Protein AF-A0A1D2R323-F1 (afdb_monomer)

Radius of gyration: 29.8 Å; Cα contacts (8 Å, |Δi|>4): 1440; chains: 1; bounding box: 78×55×104 Å

Sequence (720 aa):
MGQEASDFDFNSKALHAGMLDHVGMEVCDISQISALNFPKGDPEPELCEIGFGCIDKSKPVILCIGHNVAAGAEVIDYAAENNIDVETCAICCTALDLGRYSTGAKVVGQLSCQLQFVRAGIADVIMVDEQCIRVDILENAKKLGIPMIAVTDKLGAGLPDLTNENSDEVVSKLVFGEIAGCYLPDAFEKAGEVAVKTAVLVKKRKEREGTLDDYKGAVKKTADCIGCGLCKQACPVGVDNRLIIQSIDNIFNKKVKKETKSKKITDKELISAKDCIGCGICSKNCPNGLDIKEVVLAIKDGTEIKGKSLAILKRCAECGLCQEKCPKNIDVKEVVKQKKDELNIKTEIKYLTKDEIIEKLGQCLFCGRCESWCPQDIPLVSAFTEVYMDRFAEDKAKISPGRGAVQDVEIREVGMPIVMGEIPGIIAPVGCSLWPRSGAELGEIIEEFLKRNYIVTTSGCSAMALATDYAGTHNLYEKYGGRFAAGNLINVGSCVANSHITGAAMKVASIFAKRKLRANYEEIADYCFNRIGAVGLVLGTMSQKAVSIGFGCMRLGVPVIWGPQGVKYRKELLGNIECDYENDDYNDVFKYNRDLDRWEVYDSFSGEKHYVGPAPEHLSYAAKTKEDVMIMIPKLTIRAGDNFKGRQIKLAHWVDMYQTYSGKGKNSLPPDIHRFVRTETDIPVTMRDDVIEFIKSKGWVPQKKQPDPTLVERLVRKRK

Secondary structure (DSSP, 8-state):
--S---HHHHHHHHHHHHHHHHHHHHHHHHHHHHHS---SS-SSPPPEEESGGGS-TTS-EEEEESS--HHHHHHHHHHHHTT---EEEEESHHHHHHHHH-TTSEEEESGGGHHHHHHTT--SEEEE-SSS--TTHHHHHHTTT--EEE-SGGG-TT--B-TTS-HHHHHHHHHTTSSSEEE-TT-HHHHHHHHHHHHHHHHHHHHHH----TTTTHHHHGGG-----HHHHT-TT---HHHHHHHHHHHHSTT-----------S-----GGG-----HHHHT-TT---HHHHHHHHHTT----HHHHHHHHH-----TTTTT-TT---HHHHHHHHHHHTT------PPPHHHHHHHHHT----SHHHHT-TT---HHHHHHHHHHHHHTT--EEE-----SPPHHHHHHHHHHHHHTSS--EEEE-S-S--TTHHHHHHHHHHHHHHTT-EEEEEHHHHHHTT--SSSS--STTTS-SSSSTT-EEEEESGGGHHHHHHHHHHIIIIIS----TT-HHHHHHHHHHH--EEEEE-S---HHHHHHHHHHHHTT--EEE-GGGGGG---EE--SS--TT--TTHHHH---TTS-TTEEEETTT--EEE--SSSSEEEEE-SSHHHHHHHHHHHT--TT--HHHHHHHHHHHHHHHHHHSSS-TT---TTGGGT--SGGGS-GGGHHHHHHHHHHTT----S----EES-GGGS----

Solvent-accessible surface area (backbone atoms only — not comparable to full-atom values): 37375 Å² total; per-residue (Å²): 133,95,71,92,81,53,69,68,60,50,50,54,52,46,26,52,50,3,44,49,46,37,50,53,19,37,56,51,40,54,48,48,32,67,73,58,65,28,46,84,31,44,44,77,58,76,61,14,42,28,27,65,36,62,58,61,78,91,40,28,20,38,34,37,38,14,49,67,36,65,45,58,50,27,34,53,49,48,27,58,79,66,73,50,82,61,39,51,32,16,28,33,28,20,16,24,44,37,18,32,61,38,49,84,29,32,23,50,36,30,59,40,45,50,56,42,50,59,67,62,60,66,49,28,22,38,38,36,36,42,66,87,58,68,90,56,51,68,63,57,27,52,49,38,70,25,32,35,40,19,39,27,86,85,35,43,88,88,38,56,78,50,71,88,53,58,59,69,59,53,27,48,37,38,62,74,57,79,32,65,37,38,16,28,61,82,37,36,66,60,47,8,49,33,47,53,58,29,9,52,52,35,39,55,45,30,75,74,75,48,74,55,50,79,52,70,64,25,54,62,49,36,70,69,63,50,61,60,43,46,29,25,74,53,31,92,56,63,52,57,47,42,57,47,43,54,20,49,21,62,68,76,53,66,80,71,73,65,71,67,68,71,65,76,73,66,94,68,82,74,58,44,54,72,72,62,82,75,81,42,56,38,19,75,50,28,83,80,68,40,64,48,41,58,45,42,47,31,61,44,72,70,47,84,79,51,72,68,45,42,54,44,59,75,68,56,58,67,45,46,68,30,29,83,65,36,97,72,58,35,53,52,34,59,58,51,48,53,52,30,60,77,68,67,60,77,85,82,77,89,65,56,53,73,66,55,41,52,56,56,51,56,43,51,51,48,76,50,52,35,31,82,52,34,96,71,68,38,51,50,53,41,23,49,38,66,71,44,49,74,54,31,69,57,24,49,37,51,31,63,24,21,18,38,43,74,45,70,69,41,41,68,72,40,27,61,42,32,35,34,18,68,30,43,26,38,39,30,44,29,41,39,62,56,31,67,62,21,46,36,52,55,35,58,54,49,54,57,41,29,77,62,32,19,26,35,45,24,16,29,31,34,40,46,25,37,18,38,38,81,75,55,78,53,44,48,59,85,74,29,51,36,47,76,41,69,32,14,45,26,42,25,18,24,66,41,28,50,26,34,59,58,45,45,57,51,42,29,43,33,68,69,68,63,45,71,69,83,97,28,62,68,63,50,16,41,47,30,31,28,24,49,19,25,35,36,31,26,50,9,44,77,56,69,65,49,50,35,52,44,28,19,38,36,56,39,39,30,21,32,38,26,14,60,62,35,62,78,72,74,74,74,45,70,55,74,90,79,74,67,84,89,72,49,90,56,56,87,77,62,64,71,81,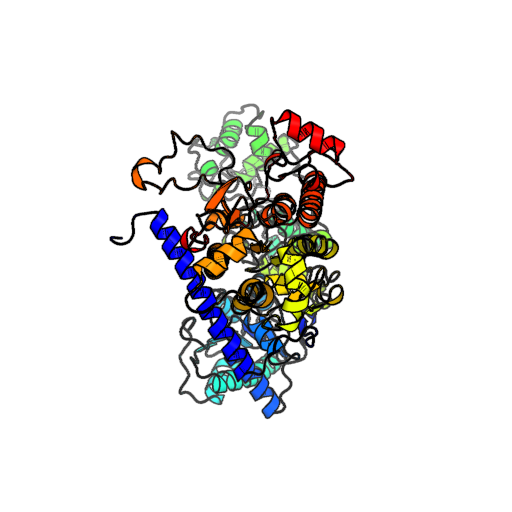78,86,56,58,99,40,38,28,30,16,33,68,80,56,49,77,41,79,53,34,65,29,42,42,41,44,24,44,64,29,82,46,72,47,50,45,58,32,44,54,41,48,37,15,38,29,55,41,35,39,49,69,10,38,15,52,27,50,45,51,25,36,52,31,33,18,69,48,68,78,69,36,81,88,42,70,60,92,63,49,55,49,73,50,51,40,82,70,26,48,36,79,95,52,38,67,66,50,53,53,54,25,50,76,70,72,56,73,70,57,93,69,85,60,55,63,33,84,54,72,89,66,30,51,74,84,127

Nearest PDB structures (foldseek):
  8riu-assembly1_A  TM=8.756E-01  e=3.563E-51  Candidatus Methanoperedenaceae archaeon GB50
  3cf4-assembly1_A  TM=8.861E-01  e=1.915E-50  Methanosarcina barkeri
  9c0q-assembly1_A  TM=8.845E-01  e=1.550E-49  Methanosarcina thermophila
  6b6y-assembly1_B  TM=7.122E-01  e=3.474E-12  Nitratidesulfovibrio vulgaris
  6b6y-assembly1_A  TM=7.071E-01  e=7.524E-12  Nitratidesulfovibrio vulgaris

Foldseek 3Di:
DPDDDDPVVVLVVLLVLLQVLLVVLQVVVVVCCVPLVFFDQDLDDDWAKEFLQLFDLVFLEEEEEDADLLLLLLLVVVCVVVVNDYAAEYEWQNRLSVCRNPSSHYYHAYLLCLLLVLLLLSHQEYEYEDDSDDLCSLVSLVQFLREYEYAAPRCQNPFAACQPPDLVVQLVCSLVPVGSYHYHYPSSNSSSSNRRSNSRSSSVCCVVPNINHNCVPLLVLLLVDLLLQLLQVLAPLRQSLSLLSVLSCCPPVPDPPPPPVPPPPPPDDQPALLVDPLPQQLQVQRSVNASLSVLSVCLNVVHDQDDRNVVSLLPDSLSQRSLVPDPSSHSSSVNSVVVCVVVVRDNDRPHDDLVRSLQSCLQGSLPCSSQVRRPSNRSSSSSSSVSNVVLSSLTMWIANSANAAADLVLLVVCLVCQQQLVQLAEEEEEDHAQASRHLLLVLVLVLVQLVLFHFYEYAINNRRSQGTSSNSPHRVPVVATQHRGGSHYHYRGHLSSLSNVLVSLLSSCCNVVVDDDPPPLQVQLQSCQFGGLYEYEHNNDDDPSVSSNLSNCLSSNHAYEYEQCCCVVVDWFFADPDDDPVPDPCCVPPVPPPPADPQWFAQQEPRDIDRQFCAPRTRYYYDHDSLSVQLNSLNNSGHLSHHLSSLQSSLVSNQCSCQPRVPPHNLDGDLCVLRNDQALSNHHPVCSVSVVVNNVVVVRDHHPDRGNGGRDSVSRDDDD

Mean predicted aligned error: 7.5 Å

pLDDT: mean 89.86, std 12.43, range [32.38, 98.75]

Structure (mmCIF, N/CA/C/O backbone):
data_AF-A0A1D2R323-F1
#
_entry.id   AF-A0A1D2R323-F1
#
loop_
_atom_site.group_PDB
_atom_site.id
_atom_site.type_symbol
_atom_site.label_atom_id
_atom_site.label_alt_id
_atom_site.label_comp_id
_atom_site.label_asym_id
_atom_site.label_entity_id
_atom_site.label_seq_id
_atom_site.pdbx_PDB_ins_code
_atom_site.Cartn_x
_atom_site.Cartn_y
_atom_site.Cartn_z
_atom_site.occupancy
_atom_site.B_iso_or_equiv
_atom_site.auth_seq_id
_atom_site.auth_comp_id
_atom_site.auth_asym_id
_atom_site.auth_atom_id
_atom_site.pdbx_PDB_model_num
ATOM 1 N N . MET A 1 1 ? 7.016 -30.430 1.216 1.00 63.84 1 MET A N 1
ATOM 2 C CA . MET A 1 1 ? 8.175 -31.345 1.336 1.00 63.84 1 MET A CA 1
ATOM 3 C C . MET A 1 1 ? 8.104 -32.356 0.203 1.00 63.84 1 MET A C 1
ATOM 5 O O . MET A 1 1 ? 6.993 -32.721 -0.156 1.00 63.84 1 MET A O 1
ATOM 9 N N . GLY A 1 2 ? 9.243 -32.752 -0.377 1.00 89.31 2 GLY A N 1
ATOM 10 C CA . GLY A 1 2 ? 9.291 -33.680 -1.521 1.00 89.31 2 GLY A CA 1
ATOM 11 C C . GLY A 1 2 ? 8.881 -33.071 -2.871 1.00 89.31 2 GLY A C 1
ATOM 12 O O . GLY A 1 2 ? 8.230 -33.746 -3.656 1.00 89.31 2 GLY A O 1
ATOM 13 N N . GLN A 1 3 ? 9.185 -31.789 -3.105 1.00 93.44 3 GLN A N 1
ATOM 14 C CA . GLN A 1 3 ? 8.917 -31.067 -4.362 1.00 93.44 3 GLN A CA 1
ATOM 15 C C . GLN A 1 3 ? 10.219 -30.371 -4.811 1.00 93.44 3 GLN A C 1
ATOM 17 O O . GLN A 1 3 ? 11.280 -30.978 -4.706 1.00 93.44 3 GLN A O 1
ATOM 22 N N . GLU A 1 4 ? 10.166 -29.114 -5.258 1.00 91.88 4 GLU A N 1
ATOM 23 C CA . GLU A 1 4 ? 11.358 -28.329 -5.600 1.00 91.88 4 GLU A CA 1
ATOM 24 C C . GLU A 1 4 ? 12.282 -28.114 -4.385 1.00 91.88 4 GLU A C 1
ATOM 26 O O . GLU A 1 4 ? 11.810 -27.826 -3.282 1.00 91.88 4 GLU A O 1
ATOM 31 N N . ALA A 1 5 ? 13.592 -28.245 -4.599 1.00 89.12 5 ALA A N 1
ATOM 32 C CA . ALA A 1 5 ? 14.638 -28.088 -3.586 1.00 89.12 5 ALA A CA 1
ATOM 33 C C . ALA A 1 5 ? 15.705 -27.050 -3.980 1.00 89.12 5 ALA A C 1
ATOM 35 O O . ALA A 1 5 ? 16.426 -26.559 -3.113 1.00 89.12 5 ALA A O 1
ATOM 36 N N . SER A 1 6 ? 15.797 -26.701 -5.266 1.00 85.62 6 SER A N 1
ATOM 37 C CA . SER A 1 6 ? 16.707 -25.683 -5.788 1.00 85.62 6 SER A CA 1
ATOM 38 C C . SER A 1 6 ? 16.131 -24.289 -5.536 1.00 85.62 6 SER A C 1
ATOM 40 O O . SER A 1 6 ? 15.032 -23.970 -5.994 1.00 85.62 6 SER A O 1
ATOM 42 N N . ASP A 1 7 ? 16.869 -23.441 -4.808 1.00 84.00 7 ASP A N 1
ATOM 43 C CA . ASP A 1 7 ? 16.490 -22.035 -4.598 1.00 84.00 7 ASP A CA 1
ATOM 44 C C . ASP A 1 7 ? 16.351 -21.307 -5.942 1.00 84.00 7 ASP A C 1
ATOM 46 O O . ASP A 1 7 ? 15.369 -20.599 -6.159 1.00 84.00 7 ASP A O 1
ATOM 50 N N . PHE A 1 8 ? 17.270 -21.535 -6.882 1.00 83.25 8 PHE A N 1
ATOM 51 C CA . PHE A 1 8 ? 17.209 -20.945 -8.219 1.00 83.25 8 PHE A CA 1
ATOM 52 C C . PHE A 1 8 ? 15.911 -21.314 -8.951 1.00 83.25 8 PHE A C 1
ATOM 54 O O . PHE A 1 8 ? 15.190 -20.437 -9.436 1.00 83.25 8 PHE A O 1
ATOM 61 N N . ASP A 1 9 ? 15.559 -22.601 -8.973 1.00 87.88 9 ASP A N 1
ATOM 62 C CA . ASP A 1 9 ? 14.337 -23.067 -9.628 1.00 87.88 9 ASP A CA 1
ATOM 63 C C . ASP A 1 9 ? 13.076 -22.587 -8.913 1.00 87.88 9 ASP A C 1
ATOM 65 O O . ASP A 1 9 ? 12.069 -22.300 -9.567 1.00 87.88 9 ASP A O 1
ATOM 69 N N . PHE A 1 10 ? 13.122 -22.442 -7.587 1.00 90.69 10 PHE A N 1
ATOM 70 C CA . PHE A 1 10 ? 12.049 -21.816 -6.821 1.00 90.69 10 PHE A CA 1
ATOM 71 C C . PHE A 1 10 ? 11.846 -20.354 -7.231 1.00 90.69 10 PHE A C 1
ATOM 73 O O . PHE A 1 10 ? 10.706 -19.930 -7.419 1.00 90.69 10 PHE A O 1
ATOM 80 N N . ASN A 1 11 ? 12.929 -19.595 -7.428 1.00 90.25 11 ASN A N 1
ATOM 81 C CA . ASN A 1 11 ? 12.859 -18.212 -7.905 1.00 90.25 11 ASN A CA 1
ATOM 82 C C . ASN A 1 11 ? 12.326 -18.130 -9.337 1.00 90.25 11 ASN A C 1
ATOM 84 O O . ASN A 1 11 ? 11.460 -17.305 -9.617 1.00 90.25 11 ASN A O 1
ATOM 88 N N . SER A 1 12 ? 12.770 -19.018 -10.230 1.00 92.12 12 SER A N 1
ATOM 89 C CA . SER A 1 12 ? 12.235 -19.117 -11.593 1.00 92.12 12 SER A CA 1
ATOM 90 C C . SER A 1 12 ? 10.722 -19.384 -11.588 1.00 92.12 12 SER A C 1
ATOM 92 O O . SER A 1 12 ? 9.956 -18.685 -12.257 1.00 92.12 12 SER A O 1
ATOM 94 N N . LYS A 1 13 ? 10.265 -20.330 -10.754 1.00 95.75 13 LYS A N 1
ATOM 95 C CA . LYS A 1 13 ? 8.839 -20.636 -10.557 1.00 95.75 13 LYS A CA 1
ATOM 96 C C . LYS A 1 13 ? 8.072 -19.460 -9.955 1.00 95.75 13 LYS A C 1
ATOM 98 O O . LYS A 1 13 ? 6.971 -19.173 -10.413 1.00 95.75 13 LYS A O 1
ATOM 103 N N . ALA A 1 14 ? 8.643 -18.756 -8.979 1.00 95.56 14 ALA A N 1
ATOM 104 C CA . ALA A 1 14 ? 8.023 -17.585 -8.364 1.00 95.56 14 ALA A CA 1
ATOM 105 C C . ALA A 1 14 ? 7.864 -16.428 -9.363 1.00 95.56 14 ALA A C 1
ATOM 107 O O . ALA A 1 14 ? 6.797 -15.825 -9.440 1.00 95.56 14 ALA A O 1
ATOM 108 N N . LEU A 1 15 ? 8.883 -16.163 -10.185 1.00 96.19 15 LEU A N 1
ATOM 109 C CA . LEU A 1 15 ? 8.814 -15.176 -11.265 1.00 96.19 15 LEU A CA 1
ATOM 110 C C . LEU A 1 15 ? 7.755 -15.561 -12.309 1.00 96.19 15 LEU A C 1
ATOM 112 O O . LEU A 1 15 ? 6.983 -14.714 -12.755 1.00 96.19 15 LEU A O 1
ATOM 116 N N . HIS A 1 16 ? 7.678 -16.843 -12.676 1.00 97.12 16 HIS A N 1
ATOM 117 C CA . HIS A 1 16 ? 6.641 -17.340 -13.579 1.00 97.12 16 HIS A CA 1
ATOM 118 C C . HIS A 1 16 ? 5.235 -17.194 -12.978 1.00 97.12 16 HIS A C 1
ATOM 120 O O . HIS A 1 16 ? 4.326 -16.726 -13.658 1.00 97.12 16 HIS A O 1
ATOM 126 N N . ALA A 1 17 ? 5.059 -17.525 -11.698 1.00 97.88 17 ALA A N 1
ATOM 127 C CA . ALA A 1 17 ? 3.798 -17.332 -10.990 1.00 97.88 17 ALA A CA 1
ATOM 128 C C . ALA A 1 17 ? 3.401 -15.848 -10.918 1.00 97.88 17 ALA A C 1
ATOM 130 O O . ALA A 1 17 ? 2.236 -15.530 -11.127 1.00 97.88 17 ALA A O 1
ATOM 131 N N . GLY A 1 18 ? 4.356 -14.935 -10.709 1.00 97.31 18 GLY A N 1
ATOM 132 C CA . GLY A 1 18 ? 4.107 -13.491 -10.754 1.00 97.31 18 GLY A CA 1
ATOM 133 C C . GLY A 1 18 ? 3.646 -13.002 -12.132 1.00 97.31 18 GLY A C 1
ATOM 134 O O . GLY A 1 18 ? 2.735 -12.188 -12.230 1.00 97.31 18 GLY A O 1
ATOM 135 N N . MET A 1 19 ? 4.201 -13.542 -13.222 1.00 96.75 19 MET A N 1
ATOM 136 C CA . MET A 1 19 ? 3.684 -13.271 -14.572 1.00 96.75 19 MET A CA 1
ATOM 137 C C . MET A 1 19 ? 2.224 -13.731 -14.719 1.00 96.75 19 MET A C 1
ATOM 139 O O . MET A 1 19 ? 1.409 -13.000 -15.278 1.00 96.75 19 MET A O 1
ATOM 143 N N . LEU A 1 20 ? 1.885 -14.925 -14.220 1.00 98.12 20 LEU A N 1
ATOM 144 C CA . LEU A 1 20 ? 0.511 -15.440 -14.252 1.00 98.12 20 LEU A CA 1
ATOM 145 C C . LEU A 1 20 ? -0.441 -14.609 -13.381 1.00 98.12 20 LEU A C 1
ATOM 147 O O . LEU A 1 20 ? -1.589 -14.412 -13.770 1.00 98.12 20 LEU A O 1
ATOM 151 N N . ASP A 1 21 ? 0.035 -14.081 -12.253 1.00 98.31 21 ASP A N 1
ATOM 152 C CA . ASP A 1 21 ? -0.727 -13.156 -11.407 1.00 98.31 21 ASP A CA 1
ATOM 153 C C . ASP A 1 21 ? -1.138 -11.908 -12.199 1.00 98.31 21 ASP A C 1
ATOM 155 O O . ASP A 1 21 ? -2.301 -11.521 -12.185 1.00 98.31 21 ASP A O 1
ATOM 159 N N . HIS A 1 22 ? -0.232 -11.340 -13.003 1.00 98.31 22 HIS A N 1
ATOM 160 C CA . HIS A 1 22 ? -0.559 -10.211 -13.880 1.00 98.31 22 HIS A CA 1
ATOM 161 C C . HIS A 1 22 ? -1.583 -10.560 -14.964 1.00 98.31 22 HIS A C 1
ATOM 163 O O . HIS A 1 22 ? -2.423 -9.721 -15.277 1.00 98.31 22 HIS A O 1
ATOM 169 N N . VAL A 1 23 ? -1.568 -11.790 -15.489 1.00 97.88 23 VAL A N 1
ATOM 170 C CA . VAL A 1 23 ? -2.614 -12.268 -16.409 1.00 97.88 23 VAL A CA 1
ATOM 171 C C . VAL A 1 23 ? -3.963 -12.352 -15.695 1.00 97.88 23 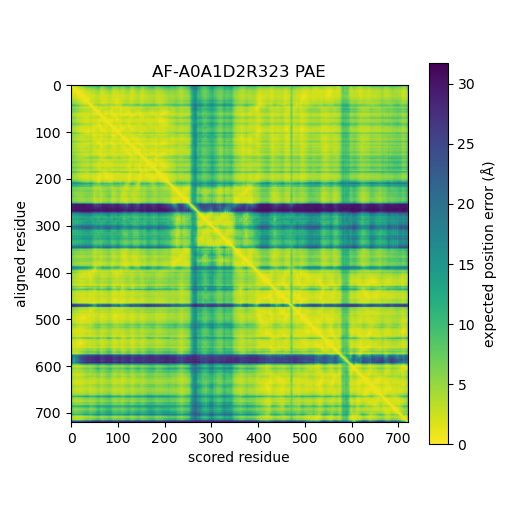VAL A C 1
ATOM 173 O O . VAL A 1 23 ? -4.957 -11.855 -16.215 1.00 97.88 23 VAL A O 1
ATOM 176 N N . GLY A 1 24 ? -4.013 -12.942 -14.496 1.00 98.38 24 GLY A N 1
ATOM 177 C CA . GLY A 1 24 ? -5.245 -13.034 -13.705 1.00 98.38 24 GLY A CA 1
ATOM 178 C C . GLY A 1 24 ? -5.802 -11.658 -13.332 1.00 98.38 24 GLY A C 1
ATOM 179 O O . GLY A 1 24 ? -6.998 -11.410 -13.473 1.00 98.38 24 GLY A O 1
ATOM 180 N N . MET A 1 25 ? -4.920 -10.743 -12.931 1.00 98.44 25 MET A N 1
ATOM 181 C CA . MET A 1 25 ? -5.243 -9.344 -12.669 1.00 98.44 25 MET A CA 1
ATOM 182 C C . MET A 1 25 ? -5.794 -8.627 -13.908 1.00 98.44 25 MET A C 1
ATOM 184 O O . MET A 1 25 ? -6.797 -7.927 -13.797 1.00 98.44 25 MET A O 1
ATOM 188 N N . GLU A 1 26 ? -5.178 -8.813 -15.081 1.00 98.31 26 GLU A N 1
ATOM 189 C CA . GLU A 1 26 ? -5.644 -8.201 -16.331 1.00 98.31 26 GLU A CA 1
ATOM 190 C C . GLU A 1 26 ? -7.029 -8.723 -16.711 1.00 98.31 26 GLU A C 1
ATOM 192 O O . GLU A 1 26 ? -7.930 -7.924 -16.943 1.00 98.31 26 GLU A O 1
ATOM 197 N N . VAL A 1 27 ? -7.230 -10.047 -16.690 1.00 98.25 27 VAL A N 1
ATOM 198 C CA . VAL A 1 27 ? -8.533 -10.679 -16.956 1.00 98.25 27 VAL A CA 1
ATOM 199 C C . VAL A 1 27 ? -9.602 -10.160 -15.997 1.00 98.25 27 VAL A C 1
ATOM 201 O O . VAL A 1 27 ? -10.709 -9.851 -16.434 1.00 98.25 27 VAL A O 1
ATOM 204 N N . CYS A 1 28 ? -9.280 -10.036 -14.710 1.00 97.50 28 CYS A N 1
ATOM 205 C CA . CYS A 1 28 ? -10.198 -9.502 -13.711 1.00 97.50 28 CYS A CA 1
ATOM 206 C C . CYS A 1 28 ? -10.591 -8.053 -14.034 1.00 97.50 28 CYS A C 1
ATOM 208 O O . CYS A 1 28 ? -11.780 -7.773 -14.196 1.00 97.50 28 CYS A O 1
ATOM 210 N N . ASP A 1 29 ? -9.613 -7.154 -14.207 1.00 98.25 29 ASP A N 1
ATOM 211 C CA . ASP A 1 29 ? -9.904 -5.729 -14.371 1.00 98.25 29 ASP A CA 1
ATOM 212 C C . ASP A 1 29 ? -10.592 -5.409 -15.708 1.00 98.25 29 ASP A C 1
ATOM 214 O O . ASP A 1 29 ? -11.533 -4.619 -15.740 1.00 98.25 29 ASP A O 1
ATOM 218 N N . ILE A 1 30 ? -10.197 -6.052 -16.815 1.00 97.44 30 ILE A N 1
ATOM 219 C CA . ILE A 1 30 ? -10.867 -5.833 -18.110 1.00 97.44 30 ILE A CA 1
ATOM 220 C C . ILE A 1 30 ? -12.307 -6.354 -18.104 1.00 97.44 30 ILE A C 1
ATOM 222 O O . ILE A 1 30 ? -13.172 -5.746 -18.738 1.00 97.44 30 ILE A O 1
ATOM 226 N N . SER A 1 31 ? -12.577 -7.448 -17.380 1.00 97.31 31 SER A N 1
ATOM 227 C CA . SER A 1 31 ? -13.924 -8.016 -17.280 1.00 97.31 31 SER A CA 1
ATOM 228 C C . SER A 1 31 ? -14.856 -7.050 -16.559 1.00 97.31 31 SER A C 1
ATOM 230 O O . SER A 1 31 ? -15.928 -6.752 -17.078 1.00 97.31 31 SER A O 1
ATOM 232 N N . GLN A 1 32 ? -14.426 -6.485 -15.426 1.00 96.50 32 GLN A N 1
ATOM 233 C CA . GLN A 1 32 ? -15.226 -5.486 -14.712 1.00 96.50 32 GLN A CA 1
ATOM 234 C C . GLN A 1 32 ? -15.333 -4.160 -15.469 1.00 96.50 32 GLN A C 1
ATOM 236 O O . GLN A 1 32 ? -16.418 -3.588 -15.511 1.00 96.50 32 GLN A O 1
ATOM 241 N N . ILE A 1 33 ? -14.278 -3.706 -16.164 1.00 96.75 33 ILE A N 1
ATOM 242 C CA . ILE A 1 33 ? -14.381 -2.522 -17.035 1.00 96.75 33 ILE A CA 1
ATOM 243 C C . ILE A 1 33 ? -15.464 -2.711 -18.095 1.00 96.75 33 ILE A C 1
ATOM 245 O O . ILE A 1 33 ? -16.243 -1.794 -18.364 1.00 96.75 33 ILE A O 1
ATOM 249 N N . SER A 1 34 ? -15.501 -3.893 -18.710 1.00 96.06 34 SER A N 1
ATOM 250 C CA . SER A 1 34 ? -16.471 -4.197 -19.754 1.00 96.06 34 SER A CA 1
ATOM 251 C C . SER A 1 34 ? -17.883 -4.382 -19.203 1.00 96.06 34 SER A C 1
ATOM 253 O O . SER A 1 34 ? -18.825 -3.908 -19.830 1.00 96.06 34 SER A O 1
ATOM 255 N N . ALA A 1 35 ? -18.037 -5.085 -18.080 1.00 96.06 35 ALA A N 1
ATOM 256 C CA . ALA A 1 35 ? -19.341 -5.457 -17.535 1.00 96.06 35 ALA A CA 1
ATOM 257 C C . ALA A 1 35 ? -20.014 -4.315 -16.762 1.00 96.06 35 ALA A C 1
ATOM 259 O O . ALA A 1 35 ? -21.213 -4.113 -16.904 1.00 96.06 35 ALA A O 1
ATOM 260 N N . LEU A 1 36 ? -19.241 -3.550 -15.987 1.00 95.50 36 LEU A N 1
ATOM 261 C CA . LEU A 1 36 ? -19.735 -2.502 -15.084 1.00 95.50 36 LEU A CA 1
ATOM 262 C C . LEU A 1 36 ? -19.505 -1.088 -15.630 1.00 95.50 36 LEU A C 1
ATOM 264 O O . LEU A 1 36 ? -19.640 -0.103 -14.913 1.00 95.50 36 LEU A O 1
ATOM 268 N N . ASN A 1 37 ? -19.122 -0.984 -16.906 1.00 93.94 37 ASN A N 1
ATOM 269 C CA . ASN A 1 37 ? -18.910 0.277 -17.611 1.00 93.94 37 ASN A CA 1
ATOM 270 C C . ASN A 1 37 ? -17.918 1.243 -16.924 1.00 93.94 37 ASN A C 1
ATOM 272 O O . ASN A 1 37 ? -18.055 2.459 -17.046 1.00 93.94 37 ASN A O 1
ATOM 276 N N . PHE A 1 38 ? -16.880 0.720 -16.263 1.00 96.62 38 PHE A N 1
ATOM 277 C CA . PHE A 1 38 ? -15.843 1.559 -15.650 1.00 96.62 38 PHE A CA 1
ATOM 278 C C . PHE A 1 38 ? -15.116 2.446 -16.684 1.00 96.62 38 PHE A C 1
ATOM 280 O O . PHE A 1 38 ? -15.180 2.182 -17.898 1.00 96.62 38 PHE A O 1
ATOM 287 N N . PRO A 1 39 ? -14.363 3.469 -16.222 1.00 96.19 39 PRO A N 1
ATOM 288 C CA . PRO A 1 39 ? -13.534 4.296 -17.093 1.00 96.19 39 PRO A CA 1
ATOM 289 C C . PRO A 1 39 ? -12.596 3.474 -17.994 1.00 96.19 39 PRO A C 1
ATOM 291 O O . PRO A 1 39 ? -11.951 2.518 -17.556 1.00 96.19 39 PRO A O 1
ATOM 294 N N . LYS A 1 40 ? -12.518 3.859 -19.277 1.00 95.75 40 LYS A N 1
ATOM 295 C CA . LYS A 1 40 ? -11.808 3.127 -20.348 1.00 95.75 40 LYS A CA 1
ATOM 296 C C . LYS A 1 40 ? -10.537 3.858 -20.778 1.00 95.75 40 LYS A C 1
ATOM 298 O O . LYS A 1 40 ? -10.386 4.283 -21.923 1.00 95.75 40 LYS A O 1
ATOM 303 N N . GLY A 1 41 ? -9.631 4.042 -19.827 1.00 94.81 41 GLY A N 1
ATOM 304 C CA . GLY A 1 41 ? -8.411 4.814 -20.018 1.00 94.81 41 GLY A CA 1
ATOM 305 C C . GLY A 1 41 ? -8.674 6.311 -20.122 1.00 94.81 41 GLY A C 1
ATOM 306 O O . GLY A 1 41 ? -7.980 6.985 -20.871 1.00 94.81 41 GLY A O 1
ATOM 307 N N . ASP A 1 42 ? -9.664 6.846 -19.415 1.00 92.44 42 ASP A N 1
ATOM 308 C CA . ASP A 1 42 ? -9.943 8.287 -19.400 1.00 92.44 42 ASP A CA 1
ATOM 309 C C . ASP A 1 42 ? -8.827 9.039 -18.644 1.00 92.44 42 ASP A C 1
ATOM 311 O O . ASP A 1 42 ? -8.551 8.685 -17.499 1.00 92.44 42 ASP A O 1
ATOM 315 N N . PRO A 1 43 ? -8.094 9.993 -19.246 1.00 91.00 43 PRO A N 1
ATOM 316 C CA . PRO A 1 43 ? -7.066 10.755 -18.534 1.00 91.00 43 PRO A CA 1
ATOM 317 C C . PRO A 1 43 ? -7.627 11.739 -17.495 1.00 91.00 43 PRO A C 1
ATOM 319 O O . PRO A 1 43 ? -6.861 12.176 -16.637 1.00 91.00 43 PRO A O 1
ATOM 322 N N . GLU A 1 44 ? -8.917 12.079 -17.551 1.00 90.12 44 GLU A N 1
ATOM 323 C CA . GLU A 1 44 ? -9.575 13.033 -16.648 1.00 90.12 44 GLU A CA 1
ATOM 324 C C . GLU A 1 44 ? -10.909 12.464 -16.128 1.00 90.12 44 GLU A C 1
ATOM 326 O O . GLU A 1 44 ? -11.964 13.059 -16.349 1.00 90.12 44 GLU A O 1
ATOM 331 N N . PRO A 1 45 ? -10.896 11.304 -15.434 1.00 86.94 45 PRO A N 1
ATOM 332 C CA . PRO A 1 45 ? -12.127 10.726 -14.917 1.00 86.94 45 PRO A CA 1
ATOM 333 C C . PRO A 1 45 ? -12.719 11.637 -13.839 1.00 86.94 45 PRO A C 1
ATOM 335 O O . PRO A 1 45 ? -11.989 12.319 -13.111 1.00 86.94 45 PRO A O 1
ATOM 338 N N . GLU A 1 46 ? -14.041 11.592 -13.686 1.00 91.75 46 GLU A N 1
ATOM 339 C CA . GLU A 1 46 ? -14.717 12.255 -12.575 1.00 91.75 46 GLU A CA 1
ATOM 340 C C . GLU A 1 46 ? -14.114 11.794 -11.237 1.00 91.75 46 GLU A C 1
ATOM 342 O O . GLU A 1 46 ? -13.898 10.601 -11.003 1.00 91.75 46 GLU A O 1
ATOM 347 N N . LEU A 1 47 ? -13.772 12.757 -10.377 1.00 92.62 47 LEU A N 1
ATOM 348 C CA . LEU A 1 47 ? -13.115 12.478 -9.105 1.00 92.62 47 LEU A CA 1
ATOM 349 C C . LEU A 1 47 ? -14.144 12.089 -8.042 1.00 92.62 47 LEU A C 1
ATOM 351 O O . LEU A 1 47 ? -15.143 12.781 -7.856 1.00 92.62 47 LEU A O 1
ATOM 355 N N . CYS A 1 48 ? -13.836 11.044 -7.282 1.00 94.12 48 CYS A N 1
ATOM 356 C CA . CYS A 1 48 ? -14.574 10.665 -6.083 1.00 94.12 48 CYS A CA 1
ATOM 357 C C . CYS A 1 48 ? -14.105 11.469 -4.875 1.00 94.12 48 CYS A C 1
ATOM 359 O O . CYS A 1 48 ? -12.996 12.007 -4.845 1.00 94.12 48 CYS A O 1
ATOM 361 N N . GLU A 1 49 ? -14.926 11.483 -3.834 1.00 94.19 49 GLU A N 1
ATOM 362 C CA . GLU A 1 49 ? -14.537 11.998 -2.528 1.00 94.19 49 GLU A CA 1
ATOM 363 C C . GLU A 1 49 ? -13.864 10.906 -1.684 1.00 94.19 49 GLU A C 1
ATOM 365 O O . GLU A 1 49 ? -14.281 9.742 -1.697 1.00 94.19 49 GLU A O 1
ATOM 370 N N . ILE A 1 50 ? -12.818 11.289 -0.948 1.00 93.50 50 ILE A N 1
ATOM 371 C CA . ILE A 1 50 ? -12.071 10.411 -0.047 1.00 93.50 50 ILE A CA 1
ATOM 372 C C . ILE A 1 50 ? -11.869 11.038 1.333 1.00 93.50 50 ILE A C 1
ATOM 374 O O . ILE A 1 50 ? -11.537 12.217 1.437 1.00 93.50 50 ILE A O 1
ATOM 378 N N . GLY A 1 51 ? -11.991 10.219 2.377 1.00 90.56 51 GLY A N 1
ATOM 379 C CA . GLY A 1 51 ? -11.715 10.589 3.764 1.00 90.56 51 GLY A CA 1
ATOM 380 C C . GLY A 1 51 ? -12.942 10.477 4.665 1.00 90.56 51 GLY A C 1
ATOM 381 O O . GLY A 1 51 ? -14.078 10.323 4.210 1.00 90.56 51 GLY A O 1
ATOM 382 N N . PHE A 1 52 ? -12.718 10.524 5.978 1.00 89.56 52 PHE A N 1
ATOM 383 C CA . PHE A 1 52 ? -13.788 10.327 6.963 1.00 89.56 52 PHE A CA 1
ATOM 384 C C . PHE A 1 52 ? -14.804 11.480 6.953 1.00 89.56 52 PHE A C 1
ATOM 386 O O . PHE A 1 52 ? -15.972 11.274 7.292 1.00 89.56 52 PHE A O 1
ATOM 393 N N . GLY A 1 53 ? -14.369 12.682 6.571 1.00 88.56 53 GLY A N 1
ATOM 394 C CA . GLY A 1 53 ? -15.179 13.898 6.523 1.00 88.56 53 GLY A CA 1
ATOM 395 C C . GLY A 1 53 ? -16.129 13.968 5.332 1.00 88.56 53 GLY A C 1
ATOM 396 O O . GLY A 1 53 ? -17.026 14.806 5.326 1.00 88.56 53 GLY A O 1
ATOM 397 N N . CYS A 1 54 ? -15.963 13.083 4.346 1.00 90.94 54 CYS A N 1
ATOM 398 C CA . CYS A 1 54 ? -16.835 12.986 3.173 1.00 90.94 54 CYS A CA 1
ATOM 399 C C . CYS A 1 54 ? -18.127 12.200 3.435 1.00 90.94 54 CYS A C 1
ATOM 401 O O . CYS A 1 54 ? -19.003 12.174 2.576 1.00 90.94 54 CYS A O 1
ATOM 403 N N . ILE A 1 55 ? -18.234 11.525 4.583 1.00 94.06 55 ILE A N 1
ATOM 404 C CA . ILE A 1 55 ? -19.374 10.664 4.912 1.00 94.06 55 ILE A CA 1
ATOM 405 C C . ILE A 1 55 ? -20.483 11.500 5.553 1.00 94.06 55 ILE A C 1
ATOM 407 O O . ILE A 1 55 ? -20.288 12.042 6.649 1.00 94.06 55 ILE A O 1
ATOM 411 N N . ASP A 1 56 ? -21.663 11.559 4.930 1.00 94.44 56 ASP A N 1
ATOM 412 C CA . ASP A 1 56 ? -22.831 12.194 5.536 1.00 94.44 56 ASP A CA 1
ATOM 413 C C . ASP A 1 56 ? -23.435 11.298 6.625 1.00 94.44 56 ASP A C 1
ATOM 415 O O . ASP A 1 56 ? -24.244 10.398 6.396 1.00 94.44 56 ASP A O 1
ATOM 419 N N . LYS A 1 57 ? -23.052 11.587 7.869 1.00 92.75 57 LYS A N 1
ATOM 420 C CA . LYS A 1 57 ? -23.516 10.862 9.057 1.00 92.75 57 LYS A CA 1
ATOM 421 C C . LYS A 1 57 ? -24.991 11.111 9.376 1.00 92.75 57 LYS A C 1
ATOM 423 O O . LYS A 1 57 ? -25.483 10.497 10.319 1.00 92.75 57 LYS A O 1
ATOM 428 N N . SER A 1 58 ? -25.697 12.009 8.684 1.00 94.00 58 SER A N 1
ATOM 429 C CA . SER A 1 58 ? -27.149 12.168 8.852 1.00 94.00 58 SER A CA 1
ATOM 430 C C . SER A 1 58 ? -27.933 11.055 8.150 1.00 94.00 58 SER A C 1
ATOM 432 O O . SER A 1 58 ? -29.026 10.702 8.590 1.00 94.00 58 SER A O 1
ATOM 434 N N . LYS A 1 59 ? -27.337 10.428 7.133 1.00 96.81 59 LYS A N 1
ATOM 435 C CA . LYS A 1 59 ? -27.922 9.316 6.383 1.00 96.81 59 LYS A CA 1
ATOM 436 C C . LYS A 1 59 ? -27.644 7.965 7.059 1.00 96.81 59 LYS A C 1
ATOM 438 O O . LYS A 1 59 ? -26.780 7.879 7.943 1.00 96.81 59 LYS A O 1
ATOM 443 N N . PRO A 1 60 ? -28.374 6.899 6.684 1.00 98.38 60 PRO A N 1
ATOM 444 C CA . PRO A 1 60 ? -27.952 5.528 6.948 1.00 98.38 60 PRO A CA 1
ATOM 445 C C . PRO A 1 60 ? -26.630 5.241 6.228 1.00 98.38 60 PRO A C 1
ATOM 447 O O . PRO A 1 60 ? -26.535 5.461 5.022 1.00 98.38 60 PRO A O 1
ATOM 450 N N . VAL A 1 61 ? -25.622 4.753 6.952 1.00 98.38 61 VAL A N 1
ATOM 451 C CA . VAL A 1 61 ? -24.278 4.516 6.398 1.00 98.38 61 VAL A CA 1
ATOM 452 C C . VAL A 1 61 ? -24.014 3.022 6.221 1.00 98.38 61 VAL A C 1
ATOM 454 O O . VAL A 1 61 ? -24.048 2.258 7.191 1.00 98.38 61 VAL A O 1
ATOM 457 N N . ILE A 1 62 ? -23.679 2.610 4.999 1.00 98.69 62 ILE A N 1
ATOM 458 C CA . ILE A 1 62 ? -23.322 1.229 4.652 1.00 98.69 62 ILE A CA 1
ATOM 459 C C . ILE A 1 62 ? -21.838 1.185 4.304 1.00 98.69 62 ILE A C 1
ATOM 461 O O . ILE A 1 62 ? -21.398 1.800 3.334 1.00 98.69 62 ILE A O 1
ATOM 465 N N . LEU A 1 63 ? -21.065 0.445 5.100 1.00 98.69 63 LEU A N 1
ATOM 466 C CA . LEU A 1 63 ? -19.628 0.288 4.900 1.00 98.69 63 LEU A CA 1
ATOM 467 C C . LEU A 1 63 ? -19.313 -1.025 4.180 1.00 98.69 63 LEU A C 1
ATOM 469 O O . LEU A 1 63 ? -19.491 -2.093 4.760 1.00 98.69 63 LEU A O 1
ATOM 473 N N . CYS A 1 64 ? -18.744 -0.949 2.981 1.00 98.44 64 CYS A N 1
ATOM 474 C CA . CYS A 1 64 ? -18.211 -2.099 2.249 1.00 98.44 64 CYS A CA 1
ATOM 475 C C . CYS A 1 64 ? -16.701 -2.253 2.496 1.00 98.44 64 CYS A C 1
ATOM 477 O O . CYS A 1 64 ? -15.937 -1.291 2.391 1.00 98.44 64 CYS A O 1
ATOM 479 N N . ILE A 1 65 ? -16.227 -3.460 2.807 1.00 98.44 65 ILE A N 1
ATOM 480 C CA . ILE A 1 65 ? -14.800 -3.715 3.037 1.00 98.44 65 ILE A CA 1
ATOM 481 C C . ILE A 1 65 ? -14.319 -4.891 2.190 1.00 98.44 65 ILE A C 1
ATOM 483 O O . ILE A 1 65 ? -14.755 -6.018 2.410 1.00 98.44 65 ILE A O 1
ATOM 487 N N . GLY A 1 66 ? -13.328 -4.608 1.336 1.00 96.75 66 GLY A N 1
ATOM 488 C CA . GLY A 1 66 ? -12.443 -5.590 0.707 1.00 96.75 66 GLY A CA 1
ATOM 489 C C . GLY A 1 66 ? -12.180 -5.357 -0.788 1.00 96.75 66 GLY A C 1
ATOM 490 O O . GLY A 1 66 ? -11.486 -4.381 -1.099 1.00 96.75 66 GLY A O 1
ATOM 491 N N . HIS A 1 67 ? -12.576 -6.256 -1.698 1.00 97.00 67 HIS A N 1
ATOM 492 C CA . HIS A 1 67 ? -12.084 -6.298 -3.095 1.00 97.00 67 HIS A CA 1
ATOM 493 C C . HIS A 1 67 ? -13.113 -6.473 -4.210 1.00 97.00 67 HIS A C 1
ATOM 495 O O . HIS A 1 67 ? -12.930 -5.857 -5.254 1.00 97.00 67 HIS A O 1
ATOM 501 N N . ASN A 1 68 ? -14.111 -7.334 -4.049 1.00 94.56 68 ASN A N 1
ATOM 502 C CA . ASN A 1 68 ? -15.087 -7.605 -5.093 1.00 94.56 68 ASN A CA 1
ATOM 503 C C . ASN A 1 68 ? -16.192 -6.544 -5.044 1.00 94.56 68 ASN A C 1
ATOM 505 O O . ASN A 1 68 ? -16.948 -6.441 -4.081 1.00 94.56 68 ASN A O 1
ATOM 509 N N . VAL A 1 69 ? -16.284 -5.751 -6.106 1.00 95.00 69 VAL A N 1
ATOM 510 C CA . VAL A 1 69 ? -17.230 -4.636 -6.209 1.00 95.00 69 VAL A CA 1
ATOM 511 C C . VAL A 1 69 ? -18.695 -5.082 -6.276 1.00 95.00 69 VAL A C 1
ATOM 513 O O . VAL A 1 69 ? -19.565 -4.307 -5.890 1.00 95.00 69 VAL A O 1
ATOM 516 N N . ALA A 1 70 ? -18.974 -6.320 -6.707 1.00 93.38 70 ALA A N 1
ATOM 517 C CA . ALA A 1 70 ? -20.322 -6.779 -7.054 1.00 93.38 70 ALA A CA 1
ATOM 518 C C . ALA A 1 70 ? -21.357 -6.506 -5.952 1.00 93.38 70 ALA A C 1
ATOM 520 O O . ALA A 1 70 ? -22.354 -5.840 -6.197 1.00 93.38 70 ALA A O 1
ATOM 521 N N . ALA A 1 71 ? -21.086 -6.922 -4.713 1.00 91.44 71 ALA A N 1
ATOM 522 C CA . ALA A 1 71 ? -22.030 -6.721 -3.613 1.00 91.44 71 ALA A CA 1
ATOM 523 C C . ALA A 1 71 ? -22.282 -5.238 -3.294 1.00 91.44 71 ALA A C 1
ATOM 525 O O . ALA A 1 71 ? -23.397 -4.853 -2.960 1.00 91.44 71 ALA A O 1
ATOM 526 N N . GLY A 1 72 ? -21.249 -4.395 -3.386 1.00 95.12 72 GLY A N 1
ATOM 527 C CA . GLY A 1 72 ? -21.398 -2.958 -3.161 1.00 95.12 72 GLY A CA 1
ATOM 528 C C . GLY A 1 72 ? -22.137 -2.249 -4.299 1.00 95.12 72 GLY A C 1
ATOM 529 O O . GLY A 1 72 ? -22.838 -1.276 -4.037 1.00 95.12 72 GLY A O 1
ATOM 530 N N . ALA A 1 73 ? -22.013 -2.735 -5.539 1.00 97.19 73 ALA A N 1
ATOM 531 C CA . ALA A 1 73 ? -22.774 -2.223 -6.677 1.00 97.19 73 ALA A CA 1
ATOM 532 C C . ALA A 1 73 ? -24.278 -2.476 -6.481 1.00 97.19 73 ALA A C 1
ATOM 534 O O . ALA A 1 73 ? -25.065 -1.544 -6.600 1.00 97.19 73 ALA A O 1
ATOM 535 N N . GLU A 1 74 ? -24.653 -3.672 -6.019 1.00 97.44 74 GLU A N 1
ATOM 536 C CA . GLU A 1 74 ? -26.048 -4.018 -5.701 1.00 97.44 74 GLU A CA 1
ATOM 537 C C . GLU A 1 74 ? -26.650 -3.149 -4.587 1.00 97.44 74 GLU A C 1
ATOM 539 O O . GLU A 1 74 ? -27.843 -2.859 -4.590 1.00 97.44 74 GLU A O 1
ATOM 544 N N . VAL A 1 75 ? -25.840 -2.674 -3.632 1.00 97.88 75 VAL A N 1
ATOM 545 C CA . VAL A 1 75 ? -26.300 -1.687 -2.637 1.00 97.88 75 VAL A CA 1
ATOM 546 C C . VAL A 1 75 ? -26.692 -0.371 -3.308 1.00 97.88 75 VAL A C 1
ATOM 548 O O . VAL A 1 75 ? -27.717 0.214 -2.955 1.00 97.88 75 VAL A O 1
ATOM 551 N N . ILE A 1 76 ? -25.880 0.099 -4.258 1.00 97.75 76 ILE A N 1
ATOM 552 C CA . ILE A 1 76 ? -26.119 1.348 -4.990 1.00 97.75 76 ILE A CA 1
ATOM 553 C C . ILE A 1 76 ? -27.358 1.203 -5.877 1.00 97.75 76 ILE A C 1
ATOM 555 O O . ILE A 1 76 ? -28.237 2.065 -5.827 1.00 97.75 76 ILE A O 1
ATOM 559 N N . ASP A 1 77 ? -27.448 0.109 -6.630 1.00 97.75 77 ASP A N 1
ATOM 560 C CA . ASP A 1 77 ? -28.550 -0.151 -7.555 1.00 97.75 77 ASP A CA 1
ATOM 561 C C . ASP A 1 77 ? -29.871 -0.305 -6.799 1.00 97.75 77 ASP A C 1
ATOM 563 O O . ASP A 1 77 ? -30.823 0.429 -7.070 1.00 97.75 77 ASP A O 1
ATOM 567 N N . TYR A 1 78 ? -29.909 -1.141 -5.754 1.00 98.38 78 TYR A N 1
ATOM 568 C CA . TYR A 1 78 ? -31.111 -1.327 -4.940 1.00 98.38 78 TYR A CA 1
ATOM 569 C C . TYR A 1 78 ? -31.583 -0.016 -4.295 1.00 98.38 78 TYR A C 1
ATOM 571 O O . TYR A 1 78 ? -32.782 0.284 -4.282 1.00 98.38 78 TYR A O 1
ATOM 579 N N . ALA A 1 79 ? -30.661 0.786 -3.750 1.00 97.94 79 ALA A N 1
ATOM 580 C CA . ALA A 1 79 ? -30.997 2.077 -3.157 1.00 97.94 79 ALA A CA 1
ATOM 581 C C . ALA A 1 79 ? -31.571 3.054 -4.197 1.00 97.94 79 ALA A C 1
ATOM 583 O O . ALA A 1 79 ? -32.579 3.712 -3.923 1.00 97.94 79 ALA A O 1
ATOM 584 N N . ALA A 1 80 ? -30.976 3.115 -5.392 1.00 97.12 80 ALA A N 1
ATOM 585 C CA . ALA A 1 80 ? -31.433 3.968 -6.483 1.00 97.12 80 ALA A CA 1
ATOM 586 C C . ALA A 1 80 ? -32.814 3.544 -7.010 1.00 97.12 80 ALA A C 1
ATOM 588 O O . ALA A 1 80 ? -33.717 4.377 -7.102 1.00 97.12 80 ALA A O 1
ATOM 589 N N . GLU A 1 81 ? -33.015 2.253 -7.282 1.00 97.94 81 GLU A N 1
ATOM 590 C CA . GLU A 1 81 ? -34.283 1.693 -7.771 1.00 97.94 81 GLU A CA 1
ATOM 591 C C . GLU A 1 81 ? -35.447 1.935 -6.801 1.00 97.94 81 GLU A C 1
ATOM 593 O O . GLU A 1 81 ? -36.584 2.170 -7.220 1.00 97.94 81 GLU A O 1
ATOM 598 N N . ASN A 1 82 ? -35.161 1.935 -5.497 1.00 97.88 82 ASN A N 1
ATOM 599 C CA . ASN A 1 82 ? -36.158 2.125 -4.445 1.00 97.88 82 ASN A CA 1
ATOM 600 C C . ASN A 1 82 ? -36.226 3.567 -3.907 1.00 97.88 82 ASN A C 1
ATOM 602 O O . ASN A 1 82 ? -36.996 3.831 -2.982 1.00 97.88 82 ASN A O 1
ATOM 606 N N . ASN A 1 83 ? -35.473 4.512 -4.485 1.00 97.25 83 ASN A N 1
ATOM 607 C CA . ASN A 1 83 ? -35.390 5.915 -4.050 1.00 97.25 83 ASN A CA 1
ATOM 608 C C . ASN A 1 83 ? -35.060 6.075 -2.551 1.00 97.25 83 ASN A C 1
ATOM 610 O O . ASN A 1 83 ? -35.654 6.900 -1.849 1.00 97.25 83 ASN A O 1
ATOM 614 N N . ILE A 1 84 ? -34.129 5.264 -2.045 1.00 97.44 84 ILE A N 1
ATOM 615 C CA . ILE A 1 84 ? -33.683 5.293 -0.651 1.00 97.44 84 ILE A CA 1
ATOM 616 C C . ILE A 1 84 ? -32.356 6.048 -0.577 1.00 97.44 84 ILE A C 1
ATOM 618 O O . ILE A 1 84 ? -31.361 5.632 -1.161 1.00 97.44 84 ILE A O 1
ATOM 622 N N . ASP A 1 85 ? -32.329 7.145 0.177 1.00 96.19 85 ASP A N 1
ATOM 623 C CA . ASP A 1 85 ? -31.111 7.932 0.377 1.00 96.19 85 ASP A CA 1
ATOM 624 C C . ASP A 1 85 ? -30.222 7.288 1.455 1.00 96.19 85 ASP A C 1
ATOM 626 O O . ASP A 1 85 ? -30.520 7.359 2.651 1.00 96.19 85 ASP A O 1
ATOM 630 N N . VAL A 1 86 ? -29.146 6.629 1.020 1.00 97.25 86 VAL A N 1
ATOM 631 C CA . VAL A 1 86 ? -28.128 6.002 1.877 1.00 97.25 86 VAL A CA 1
ATOM 632 C C . VAL A 1 86 ? -26.733 6.461 1.475 1.00 97.25 86 VAL A C 1
ATOM 634 O O . VAL A 1 86 ? -26.465 6.753 0.312 1.00 97.25 86 VAL A O 1
ATOM 637 N N . GLU A 1 87 ? -25.820 6.483 2.439 1.00 97.56 87 GLU A N 1
ATOM 638 C CA . GLU A 1 87 ? -24.408 6.755 2.192 1.00 97.56 87 GLU A CA 1
ATOM 639 C C . GLU A 1 87 ? -23.658 5.427 2.030 1.00 97.56 87 GLU A C 1
ATOM 641 O O . GLU A 1 87 ? -23.443 4.697 3.004 1.00 97.56 87 GLU A O 1
ATOM 646 N N . THR A 1 88 ? -23.259 5.108 0.796 1.00 97.69 88 THR A N 1
ATOM 647 C CA . THR A 1 88 ? -22.435 3.925 0.506 1.00 97.69 88 THR A CA 1
ATOM 648 C C . THR A 1 88 ? -20.971 4.323 0.524 1.00 97.69 88 THR A C 1
ATOM 650 O O . THR A 1 88 ? -20.512 5.121 -0.296 1.00 97.69 88 THR A O 1
ATOM 653 N N . CYS A 1 89 ? -20.219 3.757 1.462 1.00 97.62 89 CYS A N 1
ATOM 654 C CA . CYS A 1 89 ? -18.804 4.042 1.615 1.00 97.62 89 CYS A CA 1
ATOM 655 C C . CYS A 1 89 ? -17.985 2.761 1.708 1.00 97.62 89 CYS A C 1
ATOM 657 O O . CYS A 1 89 ? -18.505 1.690 2.023 1.00 97.62 89 CYS A O 1
ATOM 659 N N . ALA A 1 90 ? -16.693 2.852 1.402 1.00 98.06 90 ALA A N 1
ATOM 660 C CA . ALA A 1 90 ? -15.888 1.652 1.265 1.00 98.06 90 ALA A CA 1
ATOM 661 C C . ALA A 1 90 ? -14.418 1.808 1.653 1.00 98.06 90 ALA A C 1
ATOM 663 O O . ALA A 1 90 ? -13.834 2.889 1.574 1.00 98.06 90 ALA A O 1
ATOM 664 N N . ILE A 1 91 ? -13.805 0.688 2.045 1.00 97.50 91 ILE A N 1
ATOM 665 C CA . ILE A 1 91 ? -12.386 0.582 2.412 1.00 97.50 91 ILE A CA 1
ATOM 666 C C . ILE A 1 91 ? -11.700 -0.499 1.566 1.00 97.50 91 ILE A C 1
ATOM 668 O O . ILE A 1 91 ? -12.274 -1.558 1.318 1.00 97.50 91 ILE A O 1
ATOM 672 N N . CYS A 1 92 ? -10.430 -0.269 1.208 1.00 96.38 92 CYS A N 1
ATOM 673 C CA . CYS A 1 92 ? -9.612 -1.121 0.327 1.00 96.38 92 CYS A CA 1
ATOM 674 C C . CYS A 1 92 ? -10.028 -1.065 -1.156 1.00 96.38 92 CYS A C 1
ATOM 676 O O . CYS A 1 92 ? -10.549 -0.060 -1.620 1.00 96.38 92 CYS A O 1
ATOM 678 N N . CYS A 1 93 ? -9.692 -2.090 -1.942 1.00 97.69 93 CYS A N 1
ATOM 679 C CA . CYS A 1 93 ? -9.841 -2.090 -3.399 1.00 97.69 93 CYS A CA 1
ATOM 680 C C . CYS A 1 93 ? -11.278 -1.854 -3.854 1.00 97.69 93 CYS A C 1
ATOM 682 O O . CYS A 1 93 ? -11.478 -1.071 -4.778 1.00 97.69 93 CYS A O 1
ATOM 684 N N . THR A 1 94 ? -12.247 -2.449 -3.153 1.00 97.69 94 THR A N 1
ATOM 685 C CA . THR A 1 94 ? -13.675 -2.259 -3.434 1.00 97.69 94 THR A CA 1
ATOM 686 C C . THR A 1 94 ? -14.076 -0.781 -3.369 1.00 97.69 94 THR A C 1
ATOM 688 O O . THR A 1 94 ? -14.962 -0.358 -4.091 1.00 97.69 94 THR A O 1
ATOM 691 N N . ALA A 1 95 ? -13.364 0.061 -2.609 1.00 97.50 95 ALA A N 1
ATOM 692 C CA . ALA A 1 95 ? -13.639 1.496 -2.581 1.00 97.50 95 ALA A CA 1
ATOM 693 C C . ALA A 1 95 ? -13.285 2.215 -3.886 1.00 97.50 95 ALA A C 1
ATOM 695 O O . ALA A 1 95 ? -14.032 3.081 -4.328 1.00 97.50 95 ALA A O 1
ATOM 696 N N . LEU A 1 96 ? -12.161 1.851 -4.511 1.00 97.44 96 LEU A N 1
ATOM 697 C CA . LEU A 1 96 ? -11.798 2.395 -5.820 1.00 97.44 96 LEU A CA 1
ATOM 698 C C . LEU A 1 96 ? -12.752 1.873 -6.892 1.00 97.44 96 LEU A C 1
ATOM 700 O O . LEU A 1 96 ? -13.236 2.655 -7.699 1.00 97.44 96 LEU A O 1
ATOM 704 N N . ASP A 1 97 ? -13.068 0.578 -6.867 1.00 98.19 97 ASP A N 1
ATOM 705 C CA . ASP A 1 97 ? -13.948 -0.019 -7.873 1.00 98.19 97 ASP A CA 1
ATOM 706 C C . ASP A 1 97 ? -15.407 0.456 -7.734 1.00 98.19 97 ASP A C 1
ATOM 708 O O . ASP A 1 97 ? -16.044 0.728 -8.748 1.00 98.19 97 ASP A O 1
ATOM 712 N N . LEU A 1 98 ? -15.913 0.702 -6.519 1.00 97.69 98 LEU A N 1
ATOM 713 C CA . LEU A 1 98 ? -17.202 1.381 -6.328 1.00 97.69 98 LEU A CA 1
ATOM 714 C C . LEU A 1 98 ? -17.163 2.831 -6.807 1.00 97.69 98 LEU A C 1
ATOM 716 O O . LEU A 1 98 ? -18.115 3.274 -7.434 1.00 97.69 98 LEU A O 1
ATOM 720 N N . GLY A 1 99 ? -16.057 3.548 -6.593 1.00 96.81 99 GLY A N 1
ATOM 721 C CA . GLY A 1 99 ? -15.876 4.883 -7.168 1.00 96.81 99 GLY A CA 1
ATOM 722 C C . GLY A 1 99 ? -15.823 4.880 -8.703 1.00 96.81 99 GLY A C 1
ATOM 723 O O . GLY A 1 99 ? -16.251 5.840 -9.337 1.00 96.81 99 GLY A O 1
ATOM 724 N N . ARG A 1 100 ? -15.328 3.795 -9.320 1.00 97.31 100 ARG A N 1
ATOM 725 C CA . ARG A 1 100 ? -15.359 3.592 -10.783 1.00 97.31 100 ARG A CA 1
ATOM 726 C C . ARG A 1 100 ? -16.761 3.254 -11.285 1.00 97.31 100 ARG A C 1
ATOM 728 O O . ARG A 1 100 ? -17.056 3.558 -12.437 1.00 97.31 100 ARG A O 1
ATOM 735 N N . TYR A 1 101 ? -17.577 2.616 -10.446 1.00 97.31 101 TYR A N 1
ATOM 736 C CA . TYR A 1 101 ? -18.975 2.299 -10.731 1.00 97.31 101 TYR A CA 1
ATOM 737 C C . TYR A 1 101 ? -19.873 3.536 -10.623 1.00 97.31 101 TYR A C 1
ATOM 739 O O . TYR A 1 101 ? -20.634 3.842 -11.536 1.00 97.31 101 TYR A O 1
ATOM 747 N N . SER A 1 102 ? -19.752 4.270 -9.516 1.00 95.81 102 SER A N 1
ATOM 748 C CA . SER A 1 102 ? -20.510 5.482 -9.224 1.00 95.81 102 SER A CA 1
ATOM 749 C C . SER A 1 102 ? -19.670 6.438 -8.387 1.00 95.81 102 SER A C 1
ATOM 751 O O . SER A 1 102 ? -19.277 6.130 -7.260 1.00 95.81 102 SER A O 1
ATOM 753 N N . THR A 1 103 ? -19.446 7.645 -8.903 1.00 91.06 103 THR A N 1
ATOM 754 C CA . THR A 1 103 ? -18.674 8.690 -8.214 1.00 91.06 103 THR A CA 1
ATOM 755 C C . THR A 1 103 ? -19.341 9.189 -6.931 1.00 91.06 103 THR A C 1
ATOM 757 O O . THR A 1 103 ? -18.678 9.800 -6.090 1.00 91.06 103 THR A O 1
ATOM 760 N N . GLY A 1 104 ? -20.631 8.882 -6.743 1.00 91.62 104 GLY A N 1
ATOM 761 C CA . GLY A 1 104 ? -21.365 9.125 -5.505 1.00 91.62 104 GLY A CA 1
ATOM 762 C C . GLY A 1 104 ? -20.888 8.270 -4.326 1.00 91.62 104 GLY A C 1
ATOM 763 O O . GLY A 1 104 ? -21.016 8.714 -3.185 1.00 91.62 104 GLY A O 1
ATOM 764 N N . ALA A 1 105 ? -20.298 7.095 -4.579 1.00 95.31 105 ALA A N 1
ATOM 765 C CA . ALA A 1 105 ? -19.750 6.236 -3.533 1.00 95.31 105 ALA A CA 1
ATOM 766 C C . ALA A 1 105 ? -18.508 6.870 -2.886 1.00 95.31 105 ALA A C 1
ATOM 768 O O . ALA A 1 105 ? -17.611 7.375 -3.567 1.00 95.31 105 ALA A O 1
ATOM 769 N N . LYS A 1 106 ? -18.429 6.827 -1.551 1.00 95.75 106 LYS A N 1
ATOM 770 C CA . LYS A 1 106 ? -17.342 7.475 -0.802 1.00 95.75 106 LYS A CA 1
ATOM 771 C C . LYS A 1 106 ? -16.188 6.525 -0.534 1.00 95.75 106 LYS A C 1
ATOM 773 O O . LYS A 1 106 ? -16.364 5.425 -0.001 1.00 95.75 106 LYS A O 1
ATOM 778 N N . VAL A 1 107 ? -14.972 6.987 -0.800 1.00 95.94 107 VAL A N 1
ATOM 779 C CA . VAL A 1 107 ? -13.761 6.254 -0.432 1.00 95.94 107 VAL A CA 1
ATOM 780 C C . VAL A 1 107 ? -13.404 6.608 1.009 1.00 95.94 107 VAL A C 1
ATOM 782 O O . VAL A 1 107 ? -12.989 7.717 1.308 1.00 95.94 107 VAL A O 1
ATOM 785 N N . VAL A 1 108 ? -13.519 5.671 1.943 1.00 93.88 108 VAL A N 1
ATOM 786 C CA . VAL A 1 108 ? -13.072 5.919 3.326 1.00 93.88 108 VAL A CA 1
ATOM 787 C C . VAL A 1 108 ? -11.545 5.903 3.400 1.00 93.88 108 VAL A C 1
ATOM 789 O O . VAL A 1 108 ? -10.941 6.706 4.106 1.00 93.88 108 VAL A O 1
ATOM 792 N N . GLY A 1 109 ? -10.910 4.979 2.673 1.00 92.25 109 GLY A N 1
ATOM 793 C CA . GLY A 1 109 ? -9.459 4.921 2.537 1.00 92.25 109 GLY A CA 1
ATOM 794 C C . GLY A 1 109 ? -8.897 3.504 2.462 1.00 92.25 109 GLY A C 1
ATOM 795 O O . GLY A 1 109 ? -9.554 2.533 2.079 1.00 92.25 109 GLY A O 1
ATOM 796 N N . GLN A 1 110 ? -7.625 3.398 2.821 1.00 92.31 110 GLN A N 1
ATOM 797 C CA . GLN A 1 110 ? -6.842 2.166 2.799 1.00 92.31 110 GLN A CA 1
ATOM 798 C C . GLN A 1 110 ? -7.136 1.213 3.962 1.00 92.31 110 GLN A C 1
ATOM 800 O O . GLN A 1 110 ? -7.745 1.562 4.967 1.00 92.31 110 GLN A O 1
ATOM 805 N N . LEU A 1 111 ? -6.597 -0.004 3.848 1.00 92.94 111 LEU A N 1
ATOM 806 C CA . LEU A 1 111 ? -6.637 -1.063 4.857 1.00 92.94 111 LEU A CA 1
ATOM 807 C C . LEU A 1 111 ? -6.421 -0.589 6.305 1.00 92.94 111 LEU A C 1
ATOM 809 O O . LEU A 1 111 ? -7.125 -1.041 7.206 1.00 92.94 111 LEU A O 1
ATOM 813 N N . SER A 1 112 ? -5.445 0.288 6.554 1.00 90.31 112 SER A N 1
ATOM 814 C CA . SER A 1 112 ? -5.145 0.761 7.914 1.00 90.31 112 SER A CA 1
ATOM 815 C C . SER A 1 112 ? -6.277 1.584 8.544 1.00 90.31 112 SER A C 1
ATOM 817 O O . SER A 1 112 ? -6.320 1.684 9.766 1.00 90.31 112 SER A O 1
ATOM 819 N N . CYS A 1 113 ? -7.226 2.099 7.755 1.00 90.81 113 CYS A N 1
ATOM 820 C CA . CYS A 1 113 ? -8.400 2.810 8.264 1.00 90.81 113 CYS A CA 1
ATOM 821 C C . CYS A 1 113 ? -9.490 1.878 8.813 1.00 90.81 113 CYS A C 1
ATOM 823 O O . CYS A 1 113 ? -10.339 2.350 9.561 1.00 90.81 113 CYS A O 1
ATOM 825 N N . GLN A 1 114 ? -9.483 0.573 8.489 1.00 95.56 114 GLN A N 1
ATOM 826 C CA . GLN A 1 114 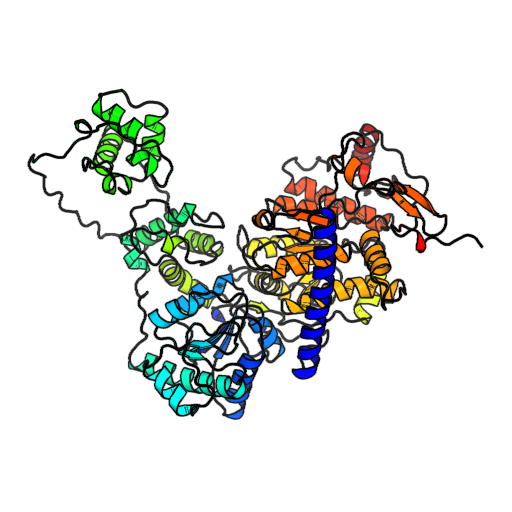? -10.597 -0.337 8.811 1.00 95.56 114 GLN A CA 1
ATOM 827 C C . GLN A 1 114 ? -11.001 -0.303 10.283 1.00 95.56 114 GLN A C 1
ATOM 829 O O . GLN A 1 114 ? -12.147 -0.004 10.604 1.00 95.56 114 GLN A O 1
ATOM 834 N N . LEU A 1 115 ? -10.065 -0.598 11.189 1.00 95.19 115 LEU A N 1
ATOM 835 C CA . LEU A 1 115 ? -10.407 -0.710 12.607 1.00 95.19 115 LEU A CA 1
ATOM 836 C C . LEU A 1 115 ? -10.809 0.645 13.197 1.00 95.19 115 LEU A C 1
ATOM 838 O O . LEU A 1 115 ? -11.726 0.703 14.010 1.00 95.19 115 LEU A O 1
ATOM 842 N N . GLN A 1 116 ? -10.136 1.718 12.778 1.00 91.88 116 GLN A N 1
ATOM 843 C CA . GLN A 1 116 ? -10.433 3.074 13.229 1.00 91.88 116 GLN A CA 1
ATOM 844 C C . GLN A 1 116 ? -11.838 3.506 12.795 1.00 91.88 116 GLN A C 1
ATOM 846 O O . GLN A 1 116 ? -12.600 3.997 13.619 1.00 91.88 116 GLN A O 1
ATOM 851 N N . PHE A 1 117 ? -12.206 3.273 11.531 1.00 93.44 117 PHE A N 1
ATOM 852 C CA . PHE A 1 117 ? -13.525 3.621 11.005 1.00 93.44 117 PHE A CA 1
ATOM 853 C C . PHE A 1 117 ? -14.634 2.771 11.626 1.00 93.44 117 PHE A C 1
ATOM 855 O O . PHE A 1 117 ? -15.666 3.303 12.026 1.00 93.44 117 PHE A O 1
ATOM 862 N N . VAL A 1 118 ? -14.415 1.461 11.784 1.00 95.44 118 VAL A N 1
ATOM 863 C CA . VAL A 1 118 ? -15.388 0.597 12.466 1.00 95.44 118 VAL A CA 1
ATOM 864 C C . VAL A 1 118 ? -15.601 1.074 13.899 1.00 95.44 118 VAL A C 1
ATOM 866 O O . VAL A 1 118 ? -16.739 1.286 14.301 1.00 95.44 118 VAL A O 1
ATOM 869 N N . ARG A 1 119 ? -14.526 1.345 14.648 1.00 92.88 119 ARG A N 1
ATOM 870 C CA . ARG A 1 119 ? -14.607 1.832 16.036 1.00 92.88 119 ARG A CA 1
ATOM 871 C C . ARG A 1 119 ? -15.069 3.271 16.188 1.00 92.88 119 ARG A C 1
ATOM 873 O O . ARG A 1 119 ? -15.440 3.660 17.288 1.00 92.88 119 ARG A O 1
ATOM 880 N N . ALA A 1 120 ? -15.092 4.037 15.104 1.00 91.31 120 ALA A N 1
ATOM 881 C CA . ALA A 1 120 ? -15.750 5.330 15.081 1.00 91.31 120 ALA A CA 1
ATOM 882 C C . ALA A 1 120 ? -17.281 5.203 15.197 1.00 91.31 120 ALA A C 1
ATOM 884 O O . ALA A 1 120 ? -17.947 6.199 15.464 1.00 91.31 120 ALA A O 1
ATOM 885 N N . GLY A 1 121 ? -17.847 4.005 14.985 1.00 91.56 121 GLY A N 1
ATOM 886 C CA . GLY A 1 121 ? -19.284 3.753 15.115 1.00 91.56 121 GLY A CA 1
ATOM 887 C C . GLY A 1 121 ? -20.136 4.439 14.043 1.00 91.56 121 GLY A C 1
ATOM 888 O O . GLY A 1 121 ? -21.348 4.559 14.214 1.00 91.56 121 GLY A O 1
ATOM 889 N N . ILE A 1 122 ? -19.505 4.902 12.955 1.00 91.75 122 ILE A N 1
ATOM 890 C CA . ILE A 1 122 ? -20.146 5.674 11.881 1.00 91.75 122 ILE A CA 1
ATOM 891 C C . ILE A 1 122 ? -21.087 4.792 11.051 1.00 91.75 122 ILE A C 1
ATOM 893 O O . ILE A 1 122 ? -22.156 5.249 10.663 1.00 91.75 122 ILE A O 1
ATOM 897 N N . ALA A 1 123 ? -20.703 3.540 10.792 1.00 96.50 123 ALA A N 1
ATOM 898 C CA . ALA A 1 123 ? -21.490 2.615 9.983 1.00 96.50 123 ALA A CA 1
ATOM 899 C C . ALA A 1 123 ? -22.744 2.116 10.720 1.00 96.50 123 ALA A C 1
ATOM 901 O O . ALA A 1 123 ? -22.714 1.815 11.919 1.00 96.50 123 ALA A O 1
ATOM 902 N N . ASP A 1 124 ? -23.839 1.967 9.983 1.00 98.25 124 ASP A N 1
ATOM 903 C CA . ASP A 1 124 ? -25.068 1.318 10.443 1.00 98.25 124 ASP A CA 1
ATOM 904 C C . ASP A 1 124 ? -25.112 -0.157 10.050 1.00 98.25 124 ASP A C 1
ATOM 906 O O . ASP A 1 124 ? -25.642 -0.965 10.807 1.00 98.25 124 ASP A O 1
ATOM 910 N N . VAL A 1 125 ? -24.481 -0.517 8.931 1.00 98.44 125 VAL A N 1
ATOM 911 C CA . VAL A 1 125 ? -24.241 -1.900 8.500 1.00 98.44 125 VAL A CA 1
ATOM 912 C C . VAL A 1 125 ? -22.834 -2.008 7.924 1.00 98.44 125 VAL A C 1
ATOM 914 O O . VAL A 1 125 ? -22.344 -1.081 7.276 1.00 98.44 125 VAL A O 1
ATOM 917 N N . ILE A 1 126 ? -22.183 -3.148 8.154 1.00 98.62 126 ILE A N 1
ATOM 918 C CA . ILE A 1 126 ? -20.899 -3.486 7.534 1.00 98.62 126 ILE A CA 1
ATOM 919 C C . ILE A 1 126 ? -21.103 -4.674 6.598 1.00 98.62 126 ILE A C 1
ATOM 921 O O . ILE A 1 126 ? -21.607 -5.712 7.014 1.00 98.62 126 ILE A O 1
ATOM 925 N N . MET A 1 127 ? -20.656 -4.548 5.357 1.00 98.06 127 MET A N 1
ATOM 926 C CA . MET A 1 127 ? -20.634 -5.622 4.374 1.00 98.06 127 MET A CA 1
ATOM 927 C C . MET A 1 127 ? -19.186 -5.993 4.043 1.00 98.06 127 MET A C 1
ATOM 929 O O . MET A 1 127 ? -18.358 -5.123 3.767 1.00 98.06 127 MET A O 1
ATOM 933 N N . VAL A 1 128 ? -18.864 -7.283 4.111 1.00 97.88 128 VAL A N 1
ATOM 934 C CA . VAL A 1 128 ? -17.508 -7.815 3.920 1.00 97.88 128 VAL A CA 1
ATOM 935 C C . VAL A 1 128 ? -17.485 -8.851 2.805 1.00 97.88 128 VAL A C 1
ATOM 937 O O . VAL A 1 128 ? -18.316 -9.758 2.786 1.00 97.88 128 VAL A O 1
ATOM 940 N N . ASP A 1 129 ? -16.512 -8.733 1.902 1.00 94.94 129 ASP A N 1
ATOM 941 C CA . ASP A 1 129 ? -16.315 -9.668 0.793 1.00 94.94 129 ASP A CA 1
ATOM 942 C C . ASP A 1 129 ? -15.135 -10.633 1.046 1.00 94.94 129 ASP A C 1
ATOM 944 O O . ASP A 1 129 ? -15.266 -11.585 1.812 1.00 94.94 129 ASP A O 1
ATOM 948 N N . GLU A 1 130 ? -13.976 -10.417 0.428 1.00 95.38 130 GLU A N 1
ATOM 949 C CA . GLU A 1 130 ? -12.758 -11.193 0.530 1.00 95.38 130 GLU A CA 1
ATOM 950 C C . GLU A 1 130 ? -11.488 -10.315 0.531 1.00 95.38 130 GLU A C 1
ATOM 952 O O . GLU A 1 130 ? -11.416 -9.228 -0.041 1.00 95.38 130 GLU A O 1
ATOM 957 N N . GLN A 1 131 ? -10.417 -10.879 1.102 1.00 95.81 131 GLN A N 1
ATOM 958 C CA . GLN A 1 131 ? -9.038 -10.373 1.062 1.00 95.81 131 GLN A CA 1
ATOM 959 C C . GLN A 1 131 ? -8.800 -9.008 1.745 1.00 95.81 131 GLN A C 1
ATOM 961 O O . GLN A 1 131 ? -9.518 -8.032 1.580 1.00 95.81 131 GLN A O 1
ATOM 966 N N . CYS A 1 132 ? -7.694 -8.898 2.487 1.00 95.50 132 CYS A N 1
ATOM 967 C CA . CYS A 1 132 ? -7.344 -7.705 3.278 1.00 95.50 132 CYS A CA 1
ATOM 968 C C . CYS A 1 132 ? -8.477 -7.200 4.192 1.00 95.50 132 CYS A C 1
ATOM 970 O O . CYS A 1 132 ? -8.532 -6.017 4.489 1.00 95.50 132 CYS A O 1
ATOM 972 N N . ILE A 1 133 ? -9.368 -8.066 4.658 1.00 96.88 133 ILE A N 1
ATOM 973 C CA . ILE A 1 133 ? -10.372 -7.725 5.667 1.00 96.88 133 ILE A CA 1
ATOM 974 C C . ILE A 1 133 ? -9.803 -8.163 7.007 1.00 96.88 133 ILE A C 1
ATOM 976 O O . ILE A 1 133 ? -9.256 -9.266 7.122 1.00 96.88 133 ILE A O 1
ATOM 980 N N . ARG A 1 134 ? -9.857 -7.302 8.025 1.00 95.00 134 ARG A N 1
ATOM 981 C CA . ARG A 1 134 ? -9.398 -7.717 9.349 1.00 95.00 134 ARG A CA 1
ATOM 982 C C . ARG A 1 134 ? -10.283 -8.840 9.895 1.00 95.00 134 ARG A C 1
ATOM 984 O O . ARG A 1 134 ? -11.505 -8.786 9.848 1.00 95.00 134 ARG A O 1
ATOM 991 N N . VAL A 1 135 ? -9.652 -9.846 10.486 1.00 93.31 135 VAL A N 1
ATOM 992 C CA . VAL A 1 135 ? -10.367 -11.004 11.049 1.00 93.31 135 VAL A CA 1
ATOM 993 C C . VAL A 1 135 ? -11.204 -10.659 12.285 1.00 93.31 135 VAL A C 1
ATOM 995 O O . VAL A 1 135 ? -12.093 -11.416 12.654 1.00 93.31 135 VAL A O 1
ATOM 998 N N . ASP A 1 136 ? -10.941 -9.515 12.920 1.00 94.88 136 ASP A N 1
ATOM 999 C CA . ASP A 1 136 ? -11.639 -9.047 14.116 1.00 94.88 136 ASP A CA 1
ATOM 1000 C C . ASP A 1 136 ? -12.779 -8.056 13.815 1.00 94.88 136 ASP A C 1
ATOM 1002 O O . ASP A 1 136 ? -13.372 -7.532 14.757 1.00 94.88 136 ASP A O 1
ATOM 1006 N N . ILE A 1 137 ? -13.136 -7.797 12.545 1.00 97.00 137 ILE A N 1
ATOM 1007 C CA . ILE A 1 137 ? -14.231 -6.861 12.213 1.00 97.00 137 ILE A CA 1
ATOM 1008 C C . ILE A 1 137 ? -15.542 -7.268 12.894 1.00 97.00 137 ILE A C 1
ATOM 1010 O O . ILE A 1 137 ? -16.155 -6.425 13.543 1.00 97.00 137 ILE A O 1
ATOM 1014 N N . LEU A 1 138 ? -15.931 -8.548 12.843 1.00 97.06 138 LEU A N 1
ATOM 1015 C CA . LEU A 1 138 ? -17.168 -9.022 13.477 1.00 97.06 138 LEU A CA 1
ATOM 1016 C C . LEU A 1 138 ? -17.173 -8.796 14.996 1.00 97.06 138 LEU A C 1
ATOM 1018 O O . LEU A 1 138 ? -18.193 -8.418 15.567 1.00 97.06 138 LEU A O 1
ATOM 1022 N N . GLU A 1 139 ? -16.043 -9.022 15.669 1.00 95.50 139 GLU A N 1
ATOM 1023 C CA . GLU A 1 139 ? -15.936 -8.804 17.115 1.00 95.50 139 GLU A CA 1
ATOM 1024 C C . GLU A 1 139 ? -16.103 -7.321 17.470 1.00 95.50 139 GLU A C 1
ATOM 1026 O O . GLU A 1 139 ? -16.809 -6.981 18.419 1.00 95.50 139 GLU A O 1
ATOM 1031 N N . ASN A 1 140 ? -15.481 -6.430 16.696 1.00 95.56 140 ASN A N 1
ATOM 1032 C CA . ASN A 1 140 ? -15.586 -4.989 16.916 1.00 95.56 140 ASN A CA 1
ATOM 1033 C C . ASN A 1 140 ? -16.982 -4.457 16.547 1.00 95.56 140 ASN A C 1
ATOM 1035 O O . ASN A 1 140 ? -17.510 -3.612 17.263 1.00 95.56 140 ASN A O 1
ATOM 1039 N N . ALA A 1 141 ? -17.605 -4.983 15.491 1.00 96.06 141 ALA A N 1
ATOM 1040 C CA . ALA A 1 141 ? -18.967 -4.635 15.091 1.00 96.06 141 ALA A CA 1
ATOM 1041 C C . ALA A 1 141 ? -19.996 -5.036 16.164 1.00 96.06 141 ALA A C 1
ATOM 1043 O O . ALA A 1 141 ? -20.859 -4.234 16.520 1.00 96.06 141 ALA A O 1
ATOM 1044 N N . LYS A 1 142 ? -19.839 -6.224 16.774 1.00 95.38 142 LYS A N 1
ATOM 1045 C CA . LYS A 1 142 ? -20.666 -6.692 17.904 1.00 95.38 142 LYS A CA 1
ATOM 1046 C C . LYS A 1 142 ? -20.645 -5.729 19.092 1.00 95.38 142 LYS A C 1
ATOM 1048 O O . LYS A 1 142 ? -21.704 -5.394 19.610 1.00 95.38 142 LYS A O 1
ATOM 1053 N N . LYS A 1 143 ? -19.460 -5.245 19.477 1.00 93.88 143 LYS A N 1
ATOM 1054 C CA . LYS A 1 143 ? -19.260 -4.272 20.576 1.00 93.88 143 LYS A CA 1
ATOM 1055 C C . LYS A 1 143 ? -19.904 -2.903 20.318 1.00 93.88 143 LYS A C 1
ATOM 1057 O O . LYS A 1 143 ? -20.010 -2.085 21.228 1.00 93.88 143 LYS A O 1
ATOM 1062 N N . LEU A 1 144 ? -20.316 -2.656 19.076 1.00 93.50 144 LEU A N 1
ATOM 1063 C CA . LEU A 1 144 ? -20.990 -1.437 18.631 1.00 93.50 144 LEU A CA 1
ATOM 1064 C C . LEU A 1 144 ? -22.452 -1.679 18.218 1.00 93.50 144 LEU A C 1
ATOM 1066 O O . LEU A 1 144 ? -23.140 -0.768 17.758 1.00 93.50 144 LEU A O 1
ATOM 1070 N N . GLY A 1 145 ? -22.930 -2.924 18.312 1.00 93.69 145 GLY A N 1
ATOM 1071 C CA . GLY A 1 145 ? -24.266 -3.311 17.855 1.00 93.69 145 GLY A CA 1
ATOM 1072 C C . GLY A 1 145 ? -24.502 -3.075 16.358 1.00 93.69 145 GLY A C 1
ATOM 1073 O O . GLY A 1 145 ? -25.644 -2.817 15.967 1.00 93.69 145 GLY A O 1
ATOM 1074 N N . ILE A 1 146 ? -23.438 -3.122 15.547 1.00 97.31 146 ILE A N 1
ATOM 1075 C CA . ILE A 1 146 ? -23.474 -2.944 14.090 1.00 97.31 146 ILE A CA 1
ATOM 1076 C C . ILE A 1 146 ? -23.583 -4.329 13.434 1.00 97.31 146 ILE A C 1
ATOM 1078 O O . ILE A 1 146 ? -22.676 -5.146 13.620 1.00 97.31 146 ILE A O 1
ATOM 1082 N N . PRO A 1 147 ? -24.652 -4.622 12.672 1.00 98.06 147 PRO A N 1
ATOM 1083 C CA . PRO A 1 147 ? -24.773 -5.888 11.961 1.00 98.06 147 PRO A CA 1
ATOM 1084 C C . PRO A 1 147 ? -23.734 -6.030 10.842 1.00 98.06 147 PRO A C 1
ATOM 1086 O O . PRO A 1 147 ? -23.414 -5.057 10.151 1.00 98.06 147 PRO A O 1
ATOM 1089 N N . MET A 1 148 ? -23.236 -7.254 10.646 1.00 98.19 148 MET A N 1
ATOM 1090 C CA . MET A 1 148 ? -22.287 -7.580 9.575 1.00 98.19 148 MET A CA 1
ATOM 1091 C C . MET A 1 148 ? -22.882 -8.553 8.548 1.00 98.19 148 MET A C 1
ATOM 1093 O O . MET A 1 148 ? -23.455 -9.572 8.923 1.00 98.19 148 MET A O 1
ATOM 1097 N N . ILE A 1 149 ? -22.699 -8.283 7.258 1.00 98.44 149 ILE A N 1
ATOM 1098 C CA . ILE A 1 149 ? -23.118 -9.152 6.151 1.00 98.44 149 ILE A CA 1
ATOM 1099 C C . ILE A 1 149 ? -21.867 -9.671 5.443 1.00 98.44 149 ILE A C 1
ATOM 1101 O O . ILE A 1 149 ? -21.070 -8.886 4.934 1.00 98.44 149 ILE A O 1
ATOM 1105 N N . ALA A 1 150 ? -21.681 -10.987 5.427 1.00 97.81 150 ALA A N 1
ATOM 1106 C CA . ALA A 1 150 ? -20.610 -11.650 4.692 1.00 97.81 150 ALA A CA 1
ATOM 1107 C C . ALA A 1 150 ? -21.137 -12.200 3.364 1.00 97.81 150 ALA A C 1
ATOM 1109 O O . ALA A 1 150 ? -22.112 -12.948 3.369 1.00 97.81 150 ALA A O 1
ATOM 1110 N N . VAL A 1 151 ? -20.492 -11.859 2.245 1.00 96.69 151 VAL A N 1
ATOM 1111 C CA . VAL A 1 151 ? -21.025 -12.158 0.897 1.00 96.69 151 VAL A CA 1
ATOM 1112 C C . VAL A 1 151 ? -20.203 -13.162 0.087 1.00 96.69 151 VAL A C 1
ATOM 1114 O O . VAL A 1 151 ? -20.572 -13.479 -1.039 1.00 96.69 151 VAL A O 1
ATOM 1117 N N . THR A 1 152 ? -19.091 -13.677 0.627 1.00 94.31 152 THR A N 1
ATOM 1118 C CA . THR A 1 152 ? -18.248 -14.663 -0.076 1.00 94.31 152 THR A CA 1
ATOM 1119 C C . THR A 1 152 ? -17.865 -15.845 0.803 1.00 94.31 152 THR A C 1
ATOM 1121 O O . THR A 1 152 ? -17.649 -15.707 2.011 1.00 94.31 152 THR A O 1
ATOM 1124 N N . ASP A 1 153 ? -17.680 -17.000 0.172 1.00 90.69 153 ASP A N 1
ATOM 1125 C CA . ASP A 1 153 ? -17.209 -18.241 0.795 1.00 90.69 153 ASP A CA 1
ATOM 1126 C C . ASP A 1 153 ? -15.811 -18.159 1.418 1.00 90.69 153 ASP A C 1
ATOM 1128 O O . ASP A 1 153 ? -15.470 -18.922 2.325 1.00 90.69 153 ASP A O 1
ATOM 1132 N N . LYS A 1 154 ? -15.013 -17.175 1.004 1.00 94.25 154 LYS A N 1
ATOM 1133 C CA . LYS A 1 154 ? -13.669 -16.932 1.537 1.00 94.25 154 LYS A CA 1
ATOM 1134 C C . LYS A 1 154 ? -13.688 -16.257 2.909 1.00 94.25 154 LYS A C 1
ATOM 1136 O O . LYS A 1 154 ? -12.679 -16.314 3.616 1.00 94.25 154 LYS A O 1
ATOM 1141 N N . LEU A 1 155 ? -14.804 -15.632 3.304 1.00 92.94 155 LEU A N 1
ATOM 1142 C CA . LEU A 1 155 ? -14.984 -15.017 4.622 1.00 92.94 155 LEU A CA 1
ATOM 1143 C C . LEU A 1 155 ? -16.431 -15.157 5.123 1.00 92.94 155 LEU A C 1
ATOM 1145 O O . LEU A 1 155 ? -17.172 -14.187 5.181 1.00 92.94 155 LEU A O 1
ATOM 1149 N N . GLY A 1 156 ? -16.816 -16.343 5.598 1.00 90.44 156 GLY A N 1
ATOM 1150 C CA . GLY A 1 156 ? -18.124 -16.530 6.251 1.00 90.44 156 GLY A CA 1
ATOM 1151 C C . GLY A 1 156 ? -18.206 -16.013 7.700 1.00 90.44 156 GLY A C 1
ATOM 1152 O O . GLY A 1 156 ? -19.293 -15.869 8.251 1.00 90.44 156 GLY A O 1
ATOM 1153 N N . ALA A 1 157 ? -17.064 -15.767 8.359 1.00 90.94 157 ALA A N 1
ATOM 1154 C CA . ALA A 1 157 ? -16.952 -15.281 9.748 1.00 90.94 157 ALA A CA 1
ATOM 1155 C C . ALA A 1 157 ? -17.749 -16.071 10.820 1.00 90.94 157 ALA A C 1
ATOM 1157 O O . ALA A 1 157 ? -17.993 -15.561 11.916 1.00 90.94 157 ALA A O 1
ATOM 1158 N N . GLY A 1 158 ? -18.143 -17.318 10.526 1.00 93.81 158 GLY A N 1
ATOM 1159 C CA . GLY A 1 158 ? -18.993 -18.137 11.399 1.00 93.81 158 GLY A CA 1
ATOM 1160 C C . GLY A 1 158 ? -20.431 -17.619 11.532 1.00 93.81 158 GLY A C 1
ATOM 1161 O O . GLY A 1 158 ? -21.107 -17.956 12.503 1.00 93.81 158 GLY A O 1
ATOM 1162 N N . LEU A 1 159 ? -20.877 -16.766 10.607 1.00 96.94 159 LEU A N 1
ATOM 1163 C CA . LEU A 1 159 ? -22.238 -16.242 10.564 1.00 96.94 159 LEU A CA 1
ATOM 1164 C C . LEU A 1 159 ? -23.212 -17.289 9.995 1.00 96.94 159 LEU A C 1
ATOM 1166 O O . LEU A 1 159 ? -22.800 -18.131 9.195 1.00 96.94 159 LEU A O 1
ATOM 1170 N N . PRO A 1 160 ? -24.495 -17.260 10.401 1.00 97.25 160 PRO A N 1
ATOM 1171 C CA . PRO A 1 160 ? -25.496 -18.176 9.867 1.00 97.25 160 PRO A CA 1
ATOM 1172 C C . PRO A 1 160 ? -25.725 -17.914 8.376 1.00 97.25 160 PRO A C 1
ATOM 1174 O O . PRO A 1 160 ? -25.899 -16.763 7.970 1.00 97.25 160 PRO A O 1
ATOM 1177 N N . ASP A 1 161 ? -25.746 -18.986 7.583 1.00 97.75 161 ASP A N 1
ATOM 1178 C CA . ASP A 1 161 ? -26.142 -18.935 6.175 1.00 97.75 161 ASP A CA 1
ATOM 1179 C C . ASP A 1 161 ? -27.652 -18.713 6.087 1.00 97.75 161 ASP A C 1
ATOM 1181 O O . ASP A 1 161 ? -28.437 -19.556 6.528 1.00 97.75 161 ASP A O 1
ATOM 1185 N N . LEU A 1 162 ? -28.048 -17.564 5.547 1.00 97.44 162 LEU A N 1
ATOM 1186 C CA . LEU A 1 162 ? -29.450 -17.180 5.391 1.00 97.44 162 LEU A CA 1
ATOM 1187 C C . LEU A 1 162 ? -29.804 -16.955 3.919 1.00 97.44 162 LEU A C 1
ATOM 1189 O O . LEU A 1 162 ? -30.759 -16.241 3.612 1.00 97.44 162 LEU A O 1
ATOM 1193 N N . THR A 1 163 ? -29.061 -17.566 2.993 1.00 95.75 163 THR A N 1
ATOM 1194 C CA . THR A 1 163 ? -29.242 -17.391 1.542 1.00 95.75 163 THR A CA 1
ATOM 1195 C C . THR A 1 163 ? -30.660 -17.728 1.087 1.00 95.75 163 THR A C 1
ATOM 1197 O O . THR A 1 163 ? -31.231 -16.997 0.281 1.00 95.75 163 THR A O 1
ATOM 1200 N N . ASN A 1 164 ? -31.278 -18.752 1.681 1.00 95.75 164 ASN A N 1
ATOM 1201 C CA . ASN A 1 164 ? -32.626 -19.219 1.327 1.00 95.75 164 ASN A CA 1
ATOM 1202 C C . ASN A 1 164 ? -33.759 -18.610 2.176 1.00 95.75 164 ASN A C 1
ATOM 1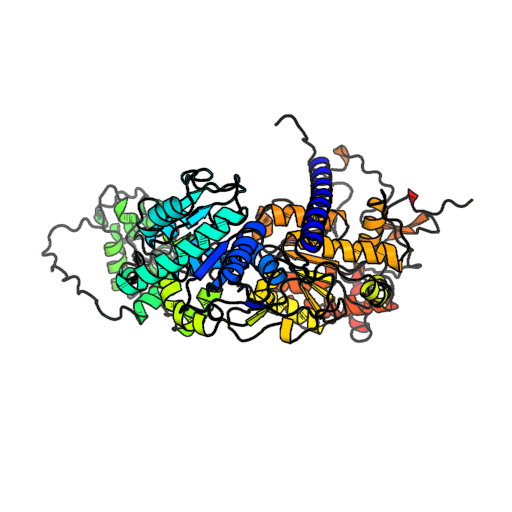204 O O . ASN A 1 164 ? -34.926 -18.899 1.930 1.00 95.75 164 ASN A O 1
ATOM 1208 N N . GLU A 1 165 ? -33.432 -17.800 3.181 1.00 97.00 165 GLU A N 1
ATOM 1209 C CA . GLU A 1 165 ? -34.422 -17.163 4.066 1.00 97.00 165 GLU A CA 1
ATOM 1210 C C . GLU A 1 165 ? -35.080 -15.950 3.392 1.00 97.00 165 GLU A C 1
ATOM 1212 O O . GLU A 1 165 ? -34.539 -15.389 2.442 1.00 97.00 165 GLU A O 1
ATOM 1217 N N . ASN A 1 166 ? -36.232 -15.484 3.868 1.00 97.38 166 ASN A N 1
ATOM 1218 C CA . ASN A 1 166 ? -36.820 -14.256 3.325 1.00 97.38 166 ASN A CA 1
ATOM 1219 C C . ASN A 1 166 ? -35.998 -13.012 3.738 1.00 97.38 166 ASN A C 1
ATOM 1221 O O . ASN A 1 166 ? -35.593 -12.901 4.894 1.00 97.38 166 ASN A O 1
ATOM 1225 N N . SER A 1 167 ? -35.762 -12.063 2.821 1.00 97.69 167 SER A N 1
ATOM 1226 C CA . SER A 1 167 ? -34.966 -10.852 3.093 1.00 97.69 167 SER A CA 1
ATOM 1227 C C . SER A 1 167 ? -35.483 -10.050 4.293 1.00 97.69 167 SER A C 1
ATOM 1229 O O . SER A 1 167 ? -34.683 -9.630 5.127 1.00 97.69 167 SER A O 1
ATOM 1231 N N . ASP A 1 168 ? -36.800 -9.882 4.440 1.00 98.06 168 ASP A N 1
ATOM 1232 C CA . ASP A 1 168 ? -37.387 -9.119 5.549 1.00 98.06 168 ASP A CA 1
ATOM 1233 C C . ASP A 1 168 ? -37.214 -9.838 6.896 1.00 98.06 168 ASP A C 1
ATOM 1235 O O . ASP A 1 168 ? -36.986 -9.195 7.924 1.00 98.06 168 ASP A O 1
ATOM 1239 N N . GLU A 1 169 ? -37.242 -11.173 6.902 1.00 97.62 169 GLU A N 1
ATOM 1240 C CA . GLU A 1 169 ? -36.941 -11.966 8.099 1.00 97.62 169 GLU A CA 1
ATOM 1241 C C . GLU A 1 169 ? -35.469 -11.835 8.502 1.00 97.62 169 GLU A C 1
ATOM 1243 O O . GLU A 1 169 ? -35.165 -11.660 9.684 1.00 97.62 169 GLU A O 1
ATOM 1248 N N . VAL A 1 170 ? -34.548 -11.861 7.531 1.00 98.25 170 VAL A N 1
ATOM 1249 C CA . VAL A 1 170 ? -33.116 -11.623 7.776 1.00 98.25 170 VAL A CA 1
ATOM 1250 C C . VAL A 1 170 ? -32.899 -10.229 8.364 1.00 98.25 170 VAL A C 1
ATOM 1252 O O . VAL A 1 170 ? -32.241 -10.094 9.397 1.00 98.25 170 VAL A O 1
ATOM 1255 N N . VAL A 1 171 ? -33.493 -9.200 7.753 1.00 98.50 171 VAL A N 1
ATOM 1256 C CA . VAL A 1 171 ? -33.430 -7.810 8.230 1.00 98.50 171 VAL A CA 1
ATOM 1257 C C . VAL A 1 171 ? -33.963 -7.706 9.660 1.00 98.50 171 VAL A C 1
ATOM 1259 O O . VAL A 1 171 ? -33.308 -7.105 10.510 1.00 98.50 171 VAL A O 1
ATOM 1262 N N . SER A 1 172 ? -35.106 -8.330 9.962 1.00 97.81 172 SER A N 1
ATOM 1263 C CA . SER A 1 172 ? -35.680 -8.345 11.312 1.00 97.81 172 SER A CA 1
ATOM 1264 C C . SER A 1 172 ? -34.700 -8.929 12.337 1.00 97.81 172 SER A C 1
ATOM 1266 O O . SER A 1 172 ? -34.386 -8.269 13.332 1.00 97.81 172 SER A O 1
ATOM 1268 N N . LYS A 1 173 ? -34.141 -10.118 12.063 1.00 97.75 173 LYS A N 1
ATOM 1269 C CA . LYS A 1 173 ? -33.165 -10.786 12.946 1.00 97.75 173 LYS A CA 1
ATOM 1270 C C . LYS A 1 173 ? -31.935 -9.901 13.218 1.00 97.75 173 LYS A C 1
ATOM 1272 O O . LYS A 1 173 ? -31.446 -9.857 14.349 1.00 97.75 173 LYS A O 1
ATOM 1277 N N . LEU A 1 174 ? -31.444 -9.175 12.207 1.00 97.69 174 LEU A N 1
ATOM 1278 C CA . LEU A 1 174 ? -30.299 -8.257 12.328 1.00 97.69 174 LEU A CA 1
ATOM 1279 C C . LEU A 1 174 ? -30.642 -6.997 13.141 1.00 97.69 174 LEU A C 1
ATOM 1281 O O . LEU A 1 174 ? -29.888 -6.606 14.033 1.00 97.69 174 LEU A O 1
ATOM 1285 N N . VAL A 1 175 ? -31.780 -6.359 12.855 1.00 95.88 175 VAL A N 1
ATOM 1286 C CA . VAL A 1 175 ? -32.203 -5.100 13.494 1.00 95.88 175 VAL A CA 1
ATOM 1287 C C . VAL A 1 175 ? -32.507 -5.294 14.980 1.00 95.88 175 VAL A C 1
ATOM 1289 O O . VAL A 1 175 ? -32.144 -4.437 15.790 1.00 95.88 175 VAL A O 1
ATOM 1292 N N . PHE A 1 176 ? -33.120 -6.416 15.363 1.00 92.31 176 PHE A N 1
ATOM 1293 C CA . PHE A 1 176 ? -33.396 -6.737 16.769 1.00 92.31 176 PHE A CA 1
ATOM 1294 C C . PHE A 1 176 ? -32.206 -7.369 17.504 1.00 92.31 176 PHE A C 1
ATOM 1296 O O . PHE A 1 176 ? -32.278 -7.588 18.711 1.00 92.31 176 PHE A O 1
ATOM 1303 N N . GLY A 1 177 ? -31.089 -7.614 16.810 1.00 91.12 177 GLY A N 1
ATOM 1304 C CA . GLY A 1 177 ? -29.875 -8.162 17.413 1.00 91.12 177 GLY A CA 1
ATOM 1305 C C . GLY A 1 177 ? -29.990 -9.631 17.827 1.00 91.12 177 GLY A C 1
ATOM 1306 O O . GLY A 1 177 ? -29.199 -10.084 18.651 1.00 91.12 177 GLY A O 1
ATOM 1307 N N . GLU A 1 178 ? -30.941 -10.382 17.257 1.00 95.44 178 GLU A N 1
ATOM 1308 C CA . GLU A 1 178 ? -31.040 -11.840 17.434 1.00 95.44 178 GLU A CA 1
ATOM 1309 C C . GLU A 1 178 ? -29.794 -12.541 16.881 1.00 95.44 178 GLU A C 1
ATOM 1311 O O . GLU A 1 178 ? -29.309 -13.529 17.435 1.00 95.44 178 GLU A O 1
ATOM 1316 N N . ILE A 1 179 ? -29.249 -11.985 15.797 1.00 96.88 179 ILE A N 1
ATOM 1317 C CA . ILE A 1 179 ? -27.980 -12.379 15.198 1.00 96.88 179 ILE A CA 1
ATOM 1318 C C . ILE A 1 179 ? -27.097 -11.145 15.016 1.00 96.88 179 ILE A C 1
ATOM 1320 O O . ILE A 1 179 ? -27.560 -10.057 14.684 1.00 96.88 179 ILE A O 1
ATOM 1324 N N . ALA A 1 180 ? -25.789 -11.318 15.198 1.00 95.75 180 ALA A N 1
ATOM 1325 C CA . ALA A 1 180 ? -24.815 -10.241 14.996 1.00 95.75 180 ALA A CA 1
ATOM 1326 C C . ALA A 1 180 ? -24.505 -9.962 13.514 1.00 95.75 180 ALA A C 1
ATOM 1328 O O . ALA A 1 180 ? -23.804 -9.007 13.185 1.00 95.75 180 ALA A O 1
ATOM 1329 N N . GLY A 1 181 ? -24.959 -10.838 12.627 1.00 97.56 181 GLY A N 1
ATOM 1330 C CA . GLY A 1 181 ? -24.661 -10.793 11.211 1.00 97.56 181 GLY A CA 1
ATOM 1331 C C . GLY A 1 181 ? -25.232 -11.999 10.482 1.00 97.56 181 GLY A C 1
ATOM 1332 O O . GLY A 1 181 ? -25.714 -12.937 11.120 1.00 97.56 181 GLY A O 1
ATOM 1333 N N . CYS A 1 182 ? -25.144 -11.984 9.159 1.00 97.94 182 CYS A N 1
ATOM 1334 C CA . CYS A 1 182 ? -25.553 -13.091 8.302 1.00 97.94 182 CYS A CA 1
ATOM 1335 C C . CYS A 1 182 ? -24.524 -13.364 7.204 1.00 97.94 182 CYS A C 1
ATOM 1337 O O . CYS A 1 182 ? -23.700 -12.511 6.866 1.00 97.94 182 CYS A O 1
ATOM 1339 N N . TYR A 1 183 ? -24.576 -14.576 6.672 1.00 98.00 183 TYR A N 1
ATOM 1340 C CA . TYR A 1 183 ? -23.783 -15.023 5.543 1.00 98.00 183 TYR A CA 1
ATOM 1341 C C . TYR A 1 183 ? -24.714 -15.257 4.346 1.00 98.00 183 TYR A C 1
ATOM 1343 O O . TYR A 1 183 ? -25.706 -15.978 4.462 1.00 98.00 183 TYR A O 1
ATOM 1351 N N . LEU A 1 184 ? -24.417 -14.586 3.233 1.00 96.88 184 LEU A N 1
ATOM 1352 C CA . LEU A 1 184 ? -25.183 -14.574 1.983 1.00 96.88 184 LEU A CA 1
ATOM 1353 C C . LEU A 1 184 ? -24.220 -14.779 0.792 1.00 96.88 184 LEU A C 1
ATOM 1355 O O . LEU A 1 184 ? -23.997 -13.842 0.021 1.00 96.88 184 LEU A O 1
ATOM 1359 N N . PRO A 1 185 ? -23.568 -15.951 0.674 1.00 94.25 185 PRO A N 1
ATOM 1360 C CA . PRO A 1 185 ? -22.594 -16.215 -0.381 1.00 94.25 185 PRO A CA 1
ATOM 1361 C C . PRO A 1 185 ? -23.193 -16.102 -1.774 1.00 94.25 185 PRO A C 1
ATOM 1363 O O . PRO A 1 185 ? -24.199 -16.745 -2.067 1.00 94.25 185 PRO A O 1
ATOM 1366 N N . ASP A 1 186 ? -22.540 -15.311 -2.626 1.00 85.69 186 ASP A N 1
ATOM 1367 C CA . ASP A 1 186 ? -22.850 -15.160 -4.056 1.00 85.69 186 ASP A CA 1
ATOM 1368 C C . ASP A 1 186 ? -24.309 -14.746 -4.365 1.00 85.69 186 ASP A C 1
ATOM 1370 O O . ASP A 1 186 ? -24.741 -14.759 -5.516 1.00 85.69 186 ASP A O 1
ATOM 1374 N N . ALA A 1 187 ? -25.067 -14.321 -3.349 1.00 92.31 187 ALA A N 1
ATOM 1375 C CA . ALA A 1 187 ? -26.433 -13.816 -3.452 1.00 92.31 187 ALA A CA 1
ATOM 1376 C C . ALA A 1 187 ? -26.430 -12.280 -3.415 1.00 92.31 187 ALA A C 1
ATOM 1378 O O . ALA A 1 187 ? -27.017 -11.670 -2.520 1.00 92.31 187 ALA A O 1
ATOM 1379 N N . PHE A 1 188 ? -25.707 -11.657 -4.353 1.00 94.50 188 PHE A N 1
ATOM 1380 C CA . PHE A 1 188 ? -25.372 -10.228 -4.298 1.00 94.50 188 PHE A CA 1
ATOM 1381 C C . PHE A 1 188 ? -26.599 -9.306 -4.303 1.00 94.50 188 PHE A C 1
ATOM 1383 O O . PHE A 1 188 ? -26.663 -8.427 -3.448 1.00 94.50 188 PHE A O 1
ATOM 1390 N N . GLU A 1 189 ? -27.597 -9.551 -5.160 1.00 95.88 189 GLU A N 1
ATOM 1391 C CA . GLU A 1 189 ? -28.849 -8.767 -5.206 1.00 95.88 189 GLU A CA 1
ATOM 1392 C C . GLU A 1 189 ? -29.547 -8.753 -3.833 1.00 95.88 189 GLU A C 1
ATOM 1394 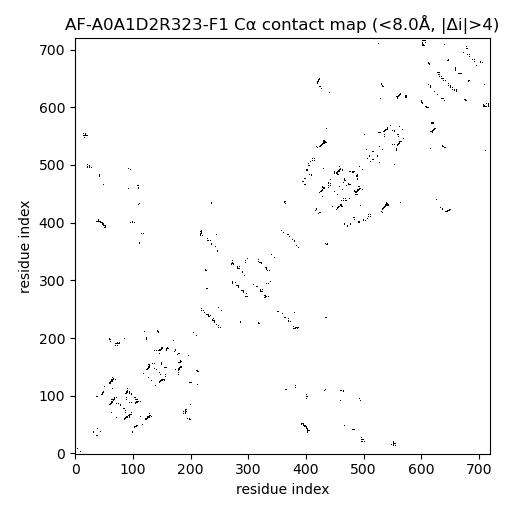O O . GLU A 1 189 ? -29.872 -7.707 -3.264 1.00 95.88 189 GLU A O 1
ATOM 1399 N N . LYS A 1 190 ? -29.695 -9.941 -3.230 1.00 97.12 190 LYS A N 1
ATOM 1400 C CA . LYS A 1 190 ? -30.274 -10.098 -1.892 1.00 97.12 190 LYS A CA 1
ATOM 1401 C C . LYS A 1 190 ? -29.411 -9.444 -0.812 1.00 97.12 190 LYS A C 1
ATOM 1403 O O . LYS A 1 190 ? -29.944 -8.869 0.134 1.00 97.12 190 LYS A O 1
ATOM 1408 N N . ALA A 1 191 ? -28.087 -9.543 -0.913 1.00 97.44 191 ALA A N 1
ATOM 1409 C CA . ALA A 1 191 ? -27.183 -8.887 0.024 1.00 97.44 191 ALA A CA 1
ATOM 1410 C C . ALA A 1 191 ? -27.323 -7.357 -0.037 1.00 97.44 191 ALA A C 1
ATOM 1412 O O . ALA A 1 191 ? -27.371 -6.727 1.021 1.00 97.44 191 ALA A O 1
ATOM 1413 N N . GLY A 1 192 ? -27.466 -6.783 -1.238 1.00 97.94 192 GLY A N 1
ATOM 1414 C CA . GLY A 1 192 ? -27.756 -5.365 -1.458 1.00 97.94 192 GLY A CA 1
ATOM 1415 C C . GLY A 1 192 ? -29.073 -4.936 -0.808 1.00 97.94 192 GLY A C 1
ATOM 1416 O O . GLY A 1 192 ? -29.085 -4.023 0.022 1.00 97.94 192 GLY A O 1
ATOM 1417 N N . GLU A 1 193 ? -30.159 -5.667 -1.083 1.00 98.31 193 GLU A N 1
ATOM 1418 C CA . GLU A 1 193 ? -31.471 -5.453 -0.456 1.00 98.31 193 GLU A CA 1
ATOM 1419 C C . GLU A 1 193 ? -31.384 -5.473 1.081 1.00 98.31 193 GLU A C 1
ATOM 1421 O O . GLU A 1 193 ? -31.825 -4.537 1.762 1.00 98.31 193 GLU A O 1
ATOM 1426 N N . VAL A 1 194 ? -30.817 -6.547 1.645 1.00 98.56 194 VAL A N 1
ATOM 1427 C CA . VAL A 1 194 ? -30.713 -6.744 3.097 1.00 98.56 194 VAL A CA 1
ATOM 1428 C C . VAL A 1 194 ? -29.854 -5.649 3.724 1.00 98.56 194 VAL A C 1
ATOM 1430 O O . VAL A 1 194 ? -30.222 -5.131 4.782 1.00 98.56 194 VAL A O 1
ATOM 1433 N N . ALA A 1 195 ? -28.746 -5.253 3.090 1.00 98.56 195 ALA A N 1
ATOM 1434 C CA . ALA A 1 195 ? -27.867 -4.200 3.589 1.00 98.56 195 ALA A CA 1
ATOM 1435 C C . ALA A 1 195 ? -28.587 -2.848 3.675 1.00 98.56 195 ALA A C 1
ATOM 1437 O O . ALA A 1 195 ? -28.564 -2.214 4.734 1.00 98.56 195 ALA A O 1
ATOM 1438 N N . VAL A 1 196 ? -29.275 -2.439 2.603 1.00 98.75 196 VAL A N 1
ATOM 1439 C CA . VAL A 1 196 ? -29.994 -1.158 2.540 1.00 98.75 196 VAL A CA 1
ATOM 1440 C C . VAL A 1 196 ? -31.128 -1.114 3.561 1.00 98.75 196 VAL A C 1
ATOM 1442 O O . VAL A 1 196 ? -31.186 -0.195 4.386 1.00 98.75 196 VAL A O 1
ATOM 1445 N N . LYS A 1 197 ? -31.997 -2.134 3.578 1.00 98.69 197 LYS A N 1
ATOM 1446 C CA . LYS A 1 197 ? -33.110 -2.215 4.539 1.00 98.69 197 LYS A CA 1
ATOM 1447 C C . LYS A 1 197 ? -32.614 -2.224 5.987 1.00 98.69 197 LYS A C 1
ATOM 1449 O O . LYS A 1 197 ? -33.148 -1.494 6.828 1.00 98.69 197 LYS A O 1
ATOM 1454 N N . THR A 1 198 ? -31.573 -3.008 6.281 1.00 98.62 198 THR A N 1
ATOM 1455 C CA . THR A 1 198 ? -31.000 -3.094 7.633 1.00 98.62 198 THR A CA 1
ATOM 1456 C C . THR A 1 198 ? -30.405 -1.755 8.062 1.00 98.62 198 THR A C 1
ATOM 1458 O O . THR A 1 198 ? -30.682 -1.312 9.175 1.00 98.62 198 THR A O 1
ATOM 1461 N N . ALA A 1 199 ? -29.656 -1.064 7.198 1.00 98.56 199 ALA A N 1
ATOM 1462 C CA . ALA A 1 199 ? -29.031 0.213 7.544 1.00 98.56 199 ALA A CA 1
ATOM 1463 C C . ALA A 1 199 ? -30.060 1.288 7.911 1.00 98.56 199 ALA A C 1
ATOM 1465 O O . ALA A 1 199 ? -29.923 1.941 8.946 1.00 98.56 199 ALA A O 1
ATOM 1466 N N . VAL A 1 200 ? -31.138 1.421 7.128 1.00 98.44 200 VAL A N 1
ATOM 1467 C CA . VAL A 1 200 ? -32.229 2.373 7.407 1.00 98.44 200 VAL A CA 1
ATOM 1468 C C . VAL A 1 200 ? -32.862 2.116 8.777 1.00 98.44 200 VAL A C 1
ATOM 1470 O O . VAL A 1 200 ? -33.135 3.052 9.534 1.00 98.44 200 VAL A O 1
ATOM 1473 N N . LEU A 1 201 ? -33.124 0.851 9.110 1.00 97.81 201 LEU A N 1
ATOM 1474 C CA . LEU A 1 201 ? -33.782 0.486 10.364 1.00 97.81 201 LEU A CA 1
ATOM 1475 C C . LEU A 1 201 ? -32.838 0.583 11.568 1.00 97.81 201 LEU A C 1
ATOM 1477 O O . LEU A 1 201 ? -33.244 1.094 12.615 1.00 97.81 201 LEU A O 1
ATOM 1481 N N . VAL A 1 202 ? -31.573 0.179 11.420 1.00 96.88 202 VAL A N 1
ATOM 1482 C CA . VAL A 1 202 ? -30.545 0.340 12.459 1.00 96.88 202 VAL A CA 1
ATOM 1483 C C . VAL A 1 202 ? -30.310 1.816 12.765 1.00 96.88 202 VAL A C 1
ATOM 1485 O O . VAL A 1 202 ? -30.242 2.177 13.941 1.00 96.88 202 VAL A O 1
ATOM 1488 N N . LYS A 1 203 ? -30.262 2.681 11.744 1.00 96.56 203 LYS A N 1
ATOM 1489 C CA . LYS A 1 203 ? -30.138 4.134 11.914 1.00 96.56 203 LYS A CA 1
ATOM 1490 C C . LYS A 1 203 ? -31.260 4.696 12.787 1.00 96.56 203 LYS A C 1
ATOM 1492 O O . LYS A 1 203 ? -30.996 5.304 13.823 1.00 96.56 203 LYS A O 1
ATOM 1497 N N . LYS A 1 204 ? -32.515 4.397 12.431 1.00 95.44 204 LYS A N 1
ATOM 1498 C CA . LYS A 1 204 ? -33.704 4.812 13.198 1.00 95.44 204 LYS A CA 1
ATOM 1499 C C . LYS A 1 204 ? -33.688 4.281 14.633 1.00 95.44 204 LYS A C 1
ATOM 1501 O O . LYS A 1 204 ? -34.103 4.988 15.550 1.00 95.44 204 LYS A O 1
ATOM 1506 N N . ARG A 1 205 ? -33.221 3.045 14.844 1.00 92.81 205 ARG A N 1
ATOM 1507 C CA . ARG A 1 205 ? -33.050 2.465 16.186 1.00 92.81 205 ARG A CA 1
ATOM 1508 C C . ARG A 1 205 ? -32.019 3.259 16.989 1.00 92.81 205 ARG A C 1
ATOM 1510 O O . ARG A 1 205 ? -32.336 3.692 18.091 1.00 92.81 205 ARG A O 1
ATOM 1517 N N . LYS A 1 206 ? -30.829 3.512 16.431 1.00 91.00 206 LYS A N 1
ATOM 1518 C CA . LYS A 1 206 ? -29.765 4.290 17.093 1.00 91.00 206 LYS A CA 1
ATOM 1519 C C . LYS A 1 206 ? -30.218 5.708 17.457 1.00 91.00 206 LYS A C 1
ATOM 1521 O O . LYS A 1 206 ? -29.869 6.197 18.525 1.00 91.00 206 LYS A O 1
ATOM 1526 N N . GLU A 1 207 ? -31.016 6.358 16.613 1.00 91.81 207 GLU A N 1
ATOM 1527 C CA . GLU A 1 207 ? -31.573 7.692 16.895 1.00 91.81 207 GLU A CA 1
ATOM 1528 C C . GLU A 1 207 ? -32.576 7.693 18.059 1.00 91.81 207 GLU A C 1
ATOM 1530 O O . GLU A 1 207 ? -32.651 8.668 18.805 1.00 91.81 207 GLU A O 1
ATOM 1535 N N . ARG A 1 208 ? -33.340 6.607 18.231 1.00 90.81 208 ARG A N 1
ATOM 1536 C CA . ARG A 1 208 ? -34.352 6.475 19.294 1.00 90.81 208 ARG A CA 1
ATOM 1537 C C . ARG A 1 208 ? -33.776 5.980 20.617 1.00 90.81 208 ARG A C 1
ATOM 1539 O O . ARG A 1 208 ? -34.137 6.493 21.670 1.00 90.81 208 ARG A O 1
ATOM 1546 N N . GLU A 1 209 ? -32.926 4.962 20.559 1.00 87.19 209 GLU A N 1
ATOM 1547 C CA . GLU A 1 209 ? -32.456 4.195 21.721 1.00 87.19 209 GLU A CA 1
ATOM 1548 C C . GLU A 1 209 ? -31.005 4.525 22.102 1.00 87.19 209 GLU A C 1
ATOM 1550 O O . GLU A 1 209 ? -30.539 4.161 23.182 1.00 87.19 209 GLU A O 1
ATOM 1555 N N . GLY A 1 210 ? -30.292 5.258 21.243 1.00 82.62 210 GLY A N 1
ATOM 1556 C CA . GLY A 1 210 ? -28.858 5.492 21.351 1.00 82.62 210 GLY A CA 1
ATOM 1557 C C . GLY A 1 210 ? -28.027 4.388 20.692 1.00 82.62 210 GLY A C 1
ATOM 1558 O O . GLY A 1 210 ? -28.512 3.319 20.322 1.00 82.62 210 GLY A O 1
ATOM 1559 N N . THR A 1 211 ? -26.734 4.659 20.531 1.00 79.88 211 THR A N 1
ATOM 1560 C CA . THR A 1 211 ? -25.773 3.700 19.974 1.00 79.88 211 THR A CA 1
ATOM 1561 C C . THR A 1 211 ? -25.195 2.838 21.092 1.00 79.88 211 THR A C 1
ATOM 1563 O O . THR A 1 211 ? -24.689 3.374 22.083 1.00 79.88 211 THR A O 1
ATOM 1566 N N . LEU A 1 212 ? -25.238 1.513 20.923 1.00 82.25 212 LEU A N 1
ATOM 1567 C CA . LEU A 1 212 ? -24.406 0.610 21.714 1.00 82.25 212 LEU A CA 1
ATOM 1568 C C . LEU A 1 212 ? -22.945 0.925 21.387 1.00 82.25 212 LEU A C 1
ATOM 1570 O O . LEU A 1 212 ? -22.546 0.849 20.232 1.00 82.25 212 LEU A O 1
ATOM 1574 N N . ASP A 1 213 ? -22.164 1.312 22.386 1.00 85.88 213 ASP A N 1
ATOM 1575 C CA . ASP A 1 213 ? -20.750 1.621 22.202 1.00 85.88 213 ASP A CA 1
ATOM 1576 C C . ASP A 1 213 ? -19.973 1.239 23.462 1.00 85.88 213 ASP A C 1
ATOM 1578 O O . ASP A 1 213 ? -19.826 2.032 24.398 1.00 85.88 213 ASP A O 1
ATOM 1582 N N . ASP A 1 214 ? -19.457 0.008 23.478 1.00 84.88 214 ASP A N 1
ATOM 1583 C CA . ASP A 1 214 ? -18.618 -0.510 24.568 1.00 84.88 214 ASP A CA 1
ATOM 1584 C C . ASP A 1 214 ? -17.293 0.262 24.718 1.00 84.88 214 ASP A C 1
ATOM 1586 O O . ASP A 1 214 ? -16.574 0.126 25.721 1.00 84.88 214 ASP A O 1
ATOM 1590 N N . TYR A 1 215 ? -16.948 1.077 23.720 1.00 84.69 215 TYR A N 1
ATOM 1591 C CA . TYR A 1 215 ? -15.761 1.913 23.710 1.00 84.69 215 TYR A CA 1
ATOM 1592 C C . TYR A 1 215 ? -16.023 3.346 24.169 1.00 84.69 215 TYR A C 1
ATOM 1594 O O . TYR A 1 215 ? -15.065 4.111 24.311 1.00 84.69 215 TYR A O 1
ATOM 1602 N N . LYS A 1 216 ? -17.273 3.710 24.469 1.00 84.62 216 LYS A N 1
ATOM 1603 C CA . LYS A 1 216 ? -17.627 5.054 24.919 1.00 84.62 216 LYS A CA 1
ATOM 1604 C C . LYS A 1 216 ? -16.808 5.460 26.146 1.00 84.62 216 LYS A C 1
ATOM 1606 O O . LYS A 1 216 ? -16.790 4.776 27.171 1.00 84.62 216 LYS A O 1
ATOM 1611 N N . GLY A 1 217 ? -16.142 6.612 26.056 1.00 85.38 217 GLY A N 1
ATOM 1612 C CA . GLY A 1 217 ? -15.253 7.107 27.107 1.00 85.38 217 GLY A CA 1
ATOM 1613 C C . GLY A 1 217 ? -13.929 6.345 27.200 1.00 85.38 217 GLY A C 1
ATOM 1614 O O . GLY A 1 217 ? -13.354 6.253 28.288 1.00 85.38 217 GLY A O 1
ATOM 1615 N N . ALA A 1 218 ? -13.431 5.803 26.087 1.00 91.56 218 ALA A N 1
ATOM 1616 C CA . ALA A 1 218 ? -12.123 5.162 25.998 1.00 91.56 218 ALA A CA 1
ATOM 1617 C C . ALA A 1 218 ? -10.990 6.081 26.480 1.00 91.56 218 ALA A C 1
ATOM 1619 O O . ALA A 1 218 ? -10.074 5.608 27.154 1.00 91.56 218 ALA A O 1
ATOM 1620 N N . VAL A 1 219 ? -11.084 7.393 26.229 1.00 93.19 219 VAL A N 1
ATOM 1621 C CA . VAL A 1 219 ? -10.148 8.389 26.779 1.00 93.19 219 VAL A CA 1
ATOM 1622 C C . VAL A 1 219 ? -10.123 8.369 28.310 1.00 93.19 219 VAL A C 1
ATOM 1624 O O . VAL A 1 219 ? -9.060 8.489 28.906 1.00 93.19 219 VAL A O 1
ATOM 1627 N N . LYS A 1 220 ? -11.250 8.129 28.990 1.00 92.69 220 LYS A N 1
ATOM 1628 C CA . LYS A 1 220 ? -11.268 8.046 30.463 1.00 92.69 220 LYS A CA 1
ATOM 1629 C C . LYS A 1 220 ? -10.536 6.812 30.985 1.00 92.69 220 LYS A C 1
ATOM 1631 O O . LYS A 1 220 ? -9.871 6.889 32.014 1.00 92.69 220 LYS A O 1
ATOM 1636 N N . LYS A 1 221 ? -10.608 5.689 30.260 1.00 92.38 221 LYS A N 1
ATOM 1637 C CA . LYS A 1 221 ? -9.896 4.446 30.614 1.00 92.38 221 LYS A CA 1
ATOM 1638 C C . LYS A 1 221 ? -8.373 4.590 30.532 1.00 92.38 221 LYS A C 1
ATOM 1640 O O . LYS A 1 221 ? -7.656 3.772 31.099 1.00 92.38 221 LYS A O 1
ATOM 1645 N N . THR A 1 222 ? -7.840 5.632 29.884 1.00 94.00 222 THR A N 1
ATOM 1646 C CA . THR A 1 222 ? -6.384 5.854 29.874 1.00 94.00 222 THR A CA 1
ATOM 1647 C C . THR A 1 222 ? -5.814 6.184 31.254 1.00 94.00 222 THR A C 1
ATOM 1649 O O . THR A 1 222 ? -4.608 6.031 31.436 1.00 94.00 222 THR A O 1
ATOM 1652 N N . ALA A 1 223 ? -6.655 6.566 32.224 1.00 93.06 223 ALA A N 1
ATOM 1653 C CA . ALA A 1 223 ? -6.261 6.795 33.617 1.00 93.06 223 ALA A CA 1
ATOM 1654 C C . ALA A 1 223 ? -5.699 5.543 34.310 1.00 93.06 223 ALA A C 1
ATOM 1656 O O . ALA A 1 223 ? -4.913 5.660 35.251 1.00 93.06 223 ALA A O 1
ATOM 1657 N N . ASP A 1 224 ? -6.031 4.349 33.811 1.00 92.56 224 ASP A N 1
ATOM 1658 C CA . ASP A 1 224 ? -5.513 3.079 34.329 1.00 92.56 224 ASP A CA 1
ATOM 1659 C C . ASP A 1 224 ? -4.110 2.751 33.773 1.00 92.56 224 ASP A C 1
ATOM 1661 O O . ASP A 1 224 ? -3.509 1.724 34.092 1.00 92.56 224 ASP A O 1
ATOM 1665 N N . CYS A 1 225 ? -3.538 3.618 32.926 1.00 92.19 225 CYS A N 1
ATOM 1666 C CA . CYS A 1 225 ? -2.238 3.381 32.310 1.00 92.19 225 CYS A CA 1
ATOM 1667 C C . CYS A 1 225 ? -1.101 3.354 33.342 1.00 92.19 225 CYS A C 1
ATOM 1669 O O . CYS A 1 225 ? -0.695 4.368 33.904 1.00 92.19 225 CYS A O 1
ATOM 1671 N N . ILE A 1 226 ? -0.473 2.187 33.488 1.00 90.19 226 ILE A N 1
ATOM 1672 C CA . ILE A 1 226 ? 0.680 1.976 34.378 1.00 90.19 226 ILE A CA 1
ATOM 1673 C C . ILE A 1 226 ? 2.043 2.326 33.746 1.00 90.19 226 ILE A C 1
ATOM 1675 O O . ILE A 1 226 ? 3.089 2.007 34.309 1.00 90.19 226 ILE A O 1
ATOM 1679 N N . GLY A 1 227 ? 2.073 2.896 32.534 1.00 89.00 227 GLY A N 1
ATOM 1680 C CA . GLY A 1 227 ? 3.313 3.335 31.873 1.00 89.00 227 GLY A CA 1
ATOM 1681 C C . GLY A 1 227 ? 4.299 2.220 31.477 1.00 89.00 227 GLY A C 1
ATOM 1682 O O . GLY A 1 227 ? 5.470 2.501 31.211 1.00 89.00 227 GLY A O 1
ATOM 1683 N N . CYS A 1 228 ? 3.859 0.956 31.403 1.00 90.62 228 CYS A N 1
ATOM 1684 C CA . CYS A 1 228 ? 4.734 -0.217 31.226 1.00 90.62 228 CYS A CA 1
ATOM 1685 C C . CYS A 1 228 ? 5.553 -0.221 29.920 1.00 90.62 228 CYS A C 1
ATOM 1687 O O . CYS A 1 228 ? 6.677 -0.723 29.909 1.00 90.62 228 CYS A O 1
ATOM 1689 N N . GLY A 1 229 ? 5.026 0.368 28.841 1.00 90.19 229 GLY A N 1
ATOM 1690 C CA . GLY A 1 229 ? 5.705 0.475 27.543 1.00 90.19 229 GLY A CA 1
ATOM 1691 C C . GLY A 1 229 ? 5.524 -0.717 26.600 1.00 90.19 229 GLY A C 1
ATOM 1692 O O . GLY A 1 229 ? 6.038 -0.670 25.485 1.00 90.19 229 GLY A O 1
ATOM 1693 N N . LEU A 1 230 ? 4.756 -1.742 26.981 1.00 92.44 230 LEU A N 1
ATOM 1694 C CA . LEU A 1 230 ? 4.462 -2.892 26.113 1.00 92.44 230 LEU A CA 1
ATOM 1695 C C . LEU A 1 230 ? 3.799 -2.471 24.792 1.00 92.44 230 LEU A C 1
ATOM 1697 O O . LEU A 1 230 ? 4.173 -2.952 23.727 1.00 92.44 230 LEU A O 1
ATOM 1701 N N . CYS A 1 231 ? 2.900 -1.485 24.835 1.00 93.44 231 CYS A N 1
ATOM 1702 C CA . CYS A 1 231 ? 2.247 -0.922 23.651 1.00 93.44 231 CYS A CA 1
ATOM 1703 C C . CYS A 1 231 ? 3.217 -0.277 22.641 1.00 93.44 231 CYS A C 1
ATOM 1705 O O . CYS A 1 231 ? 2.923 -0.265 21.444 1.00 93.44 231 CYS A O 1
ATOM 1707 N N . LYS A 1 232 ? 4.362 0.250 23.104 1.00 92.44 232 LYS A N 1
ATOM 1708 C CA . LYS A 1 232 ? 5.436 0.781 22.249 1.00 92.44 232 LYS A CA 1
ATOM 1709 C C . LYS A 1 232 ? 6.203 -0.356 21.579 1.00 92.44 232 LYS A C 1
ATOM 1711 O O . LYS A 1 232 ? 6.454 -0.300 20.384 1.00 92.44 232 LYS A O 1
ATOM 1716 N N . GLN A 1 233 ? 6.549 -1.394 22.337 1.00 89.56 233 GLN A N 1
ATOM 1717 C CA . GLN A 1 233 ? 7.292 -2.552 21.821 1.00 89.56 233 GLN A CA 1
ATOM 1718 C C . GLN A 1 233 ? 6.480 -3.366 20.816 1.00 89.56 233 GLN A C 1
ATOM 1720 O O . GLN A 1 233 ? 7.016 -3.875 19.837 1.00 89.56 233 GLN A O 1
ATOM 1725 N N . ALA A 1 234 ? 5.173 -3.457 21.045 1.00 91.38 234 ALA A N 1
ATOM 1726 C CA . ALA A 1 234 ? 4.255 -4.156 20.166 1.00 91.38 234 ALA A CA 1
ATOM 1727 C C . ALA A 1 234 ? 4.027 -3.419 18.831 1.00 91.38 234 ALA A C 1
ATOM 1729 O O . ALA A 1 234 ? 3.550 -4.023 17.868 1.00 91.38 234 ALA A O 1
ATOM 1730 N N . CYS A 1 235 ? 4.337 -2.119 18.757 1.00 90.75 235 CYS A N 1
ATOM 1731 C CA . CYS A 1 235 ? 4.030 -1.286 17.602 1.00 90.75 235 CYS A CA 1
ATOM 1732 C C . CYS A 1 235 ? 4.883 -1.678 16.379 1.00 90.75 235 CYS A C 1
ATOM 1734 O O . CYS A 1 235 ? 6.106 -1.546 16.423 1.00 90.75 235 CYS A O 1
ATOM 1736 N N . PRO A 1 236 ? 4.275 -2.111 15.257 1.00 86.38 236 PRO A N 1
ATOM 1737 C CA . PRO A 1 236 ? 5.027 -2.578 14.088 1.00 86.38 236 PRO A CA 1
ATOM 1738 C C . PRO A 1 236 ? 5.755 -1.456 13.331 1.00 86.38 236 PRO A C 1
ATOM 1740 O O . PRO A 1 236 ? 6.676 -1.745 12.572 1.00 86.38 236 PRO A O 1
ATOM 1743 N N . VAL A 1 237 ? 5.347 -0.201 13.539 1.00 85.81 237 VAL A N 1
ATOM 1744 C CA . VAL A 1 237 ? 5.908 1.006 12.902 1.00 85.81 237 VAL A CA 1
ATOM 1745 C C . VAL A 1 237 ? 6.608 1.925 13.912 1.00 85.81 237 VAL A C 1
ATOM 1747 O O . VAL A 1 237 ? 6.951 3.058 13.606 1.00 85.81 237 VAL A O 1
ATOM 1750 N N . GLY A 1 238 ? 6.835 1.449 15.141 1.00 86.94 238 GLY A N 1
ATOM 1751 C CA . GLY A 1 238 ? 7.659 2.153 16.130 1.00 86.94 238 GLY A CA 1
ATOM 1752 C C . GLY A 1 238 ? 7.035 3.391 16.789 1.00 86.94 238 GLY A C 1
ATOM 1753 O O . GLY A 1 238 ? 7.736 4.091 17.519 1.00 86.94 238 GLY A O 1
ATOM 1754 N N . VAL A 1 239 ? 5.737 3.656 16.597 1.00 89.56 239 VAL A N 1
ATOM 1755 C CA . VAL A 1 239 ? 5.018 4.739 17.296 1.00 89.56 239 VAL A CA 1
ATOM 1756 C C . VAL A 1 239 ? 5.062 4.527 18.816 1.00 89.56 239 VAL A C 1
ATOM 1758 O O . VAL A 1 239 ? 4.746 3.444 19.320 1.00 89.56 239 VAL A O 1
ATOM 1761 N N . ASP A 1 240 ? 5.431 5.574 19.563 1.00 92.50 240 ASP A N 1
ATOM 1762 C CA . ASP A 1 240 ? 5.478 5.558 21.030 1.00 92.50 240 ASP A CA 1
ATOM 1763 C C . ASP A 1 240 ? 4.074 5.701 21.640 1.00 92.50 240 ASP A C 1
ATOM 1765 O O . ASP A 1 240 ? 3.709 6.723 22.221 1.00 92.50 240 ASP A O 1
ATOM 1769 N N . ASN A 1 241 ? 3.279 4.636 21.520 1.00 93.88 241 ASN A N 1
ATOM 1770 C CA . ASN A 1 241 ? 1.914 4.572 22.051 1.00 93.88 241 ASN A CA 1
ATOM 1771 C C . ASN A 1 241 ? 1.845 4.836 23.562 1.00 93.88 241 ASN A C 1
ATOM 1773 O O . ASN A 1 241 ? 0.818 5.295 24.057 1.00 93.88 241 ASN A O 1
ATOM 1777 N N . ARG A 1 242 ? 2.927 4.560 24.306 1.00 93.19 242 ARG A N 1
ATOM 1778 C CA . ARG A 1 242 ? 2.996 4.864 25.739 1.00 93.19 242 ARG A CA 1
ATOM 1779 C C . ARG A 1 242 ? 2.949 6.372 25.953 1.00 93.19 242 ARG A C 1
ATOM 1781 O O . ARG A 1 242 ? 2.137 6.831 26.748 1.00 93.19 242 ARG A O 1
ATOM 1788 N N . LEU A 1 243 ? 3.794 7.122 25.242 1.00 93.50 243 LEU A N 1
ATOM 1789 C CA . LEU A 1 243 ? 3.826 8.578 25.349 1.00 93.50 243 LEU A CA 1
ATOM 1790 C C . LEU A 1 243 ? 2.493 9.203 24.922 1.00 93.50 243 LEU A C 1
ATOM 1792 O O . LEU A 1 243 ? 2.007 10.102 25.605 1.00 93.50 243 LEU A O 1
ATOM 1796 N N . ILE A 1 244 ? 1.883 8.702 23.842 1.00 94.62 244 ILE A N 1
ATOM 1797 C CA . ILE A 1 244 ? 0.577 9.186 23.371 1.00 94.62 244 ILE A CA 1
ATOM 1798 C C . ILE A 1 244 ? -0.481 8.998 24.460 1.00 94.62 244 ILE A C 1
ATOM 1800 O O . ILE A 1 244 ? -1.117 9.966 24.859 1.00 94.62 244 ILE A O 1
ATOM 1804 N N . ILE A 1 245 ? -0.624 7.786 25.002 1.00 94.81 245 ILE A N 1
ATOM 1805 C CA . ILE A 1 245 ? -1.632 7.492 26.030 1.00 94.81 245 ILE A CA 1
ATOM 1806 C C . ILE A 1 245 ? -1.406 8.291 27.310 1.00 94.81 245 ILE A C 1
ATOM 1808 O O . ILE A 1 245 ? -2.358 8.832 27.859 1.00 94.81 245 ILE A O 1
ATOM 1812 N N . GLN A 1 246 ? -0.160 8.412 27.771 1.00 92.38 246 GLN A N 1
ATOM 1813 C CA . GLN A 1 246 ? 0.147 9.224 28.950 1.00 92.38 246 GLN A CA 1
ATOM 1814 C C . GLN A 1 246 ? -0.123 10.720 28.708 1.00 92.38 246 GLN A C 1
ATOM 1816 O O . GLN A 1 246 ? -0.498 11.433 29.635 1.00 92.38 246 GLN A O 1
ATOM 1821 N N . SER A 1 247 ? 0.034 11.201 27.470 1.00 94.00 247 SER A N 1
ATOM 1822 C CA . SER A 1 247 ? -0.291 12.585 27.099 1.00 94.00 247 SER A CA 1
ATOM 1823 C C . SER A 1 247 ? -1.801 12.810 27.009 1.00 94.00 247 SER A C 1
ATOM 1825 O O . SER A 1 247 ? -2.283 13.810 27.534 1.00 94.00 247 SER A O 1
ATOM 1827 N N . ILE A 1 248 ? -2.548 11.863 26.427 1.00 93.38 248 ILE A N 1
ATOM 1828 C CA . ILE A 1 248 ? -4.019 11.856 26.428 1.00 93.38 248 ILE A CA 1
ATOM 1829 C C . ILE A 1 248 ? -4.528 11.902 27.871 1.00 93.38 248 ILE A C 1
ATOM 1831 O O . ILE A 1 248 ? -5.285 12.801 28.223 1.00 93.38 248 ILE A O 1
ATOM 1835 N N . ASP A 1 249 ? -4.043 11.010 28.733 1.00 92.31 249 ASP A N 1
ATOM 1836 C CA . ASP A 1 249 ? -4.430 10.981 30.142 1.00 92.31 249 ASP A CA 1
ATOM 1837 C C . ASP A 1 249 ? -4.168 12.325 30.846 1.00 92.31 249 ASP A C 1
ATOM 1839 O O . ASP A 1 249 ? -5.054 12.908 31.474 1.00 92.31 249 ASP A O 1
ATOM 1843 N N . ASN A 1 250 ? -2.971 12.885 30.654 1.00 90.94 250 ASN A N 1
ATOM 1844 C CA . ASN A 1 250 ? -2.589 14.175 31.221 1.00 90.94 250 ASN A CA 1
ATOM 1845 C C . ASN A 1 250 ? -3.432 15.356 30.699 1.00 90.94 250 ASN A C 1
ATOM 1847 O O . ASN A 1 250 ? -3.589 16.350 31.408 1.00 90.94 250 ASN A O 1
ATOM 1851 N N . ILE A 1 251 ? -3.949 15.301 29.472 1.00 90.81 251 ILE A N 1
ATOM 1852 C CA . ILE A 1 251 ? -4.782 16.370 28.905 1.00 90.81 251 ILE A CA 1
ATOM 1853 C C . ILE A 1 251 ? -6.238 16.211 29.346 1.00 90.81 251 ILE A C 1
ATOM 1855 O O . ILE A 1 251 ? -6.824 17.172 29.846 1.00 90.81 251 ILE A O 1
ATOM 1859 N N . PHE A 1 252 ? -6.804 15.016 29.182 1.00 88.81 252 PHE A N 1
ATOM 1860 C CA . PHE A 1 252 ? -8.247 14.789 29.249 1.00 88.81 252 PHE A CA 1
ATOM 1861 C C . PHE A 1 252 ? -8.741 14.288 30.615 1.00 88.81 252 PHE A C 1
ATOM 1863 O O . PHE A 1 252 ? -9.876 14.577 30.980 1.00 88.81 252 PHE A O 1
ATOM 1870 N N . ASN A 1 253 ? -7.898 13.625 31.417 1.00 88.12 253 ASN A N 1
ATOM 1871 C CA . ASN A 1 253 ? -8.274 13.097 32.742 1.00 88.12 253 ASN A CA 1
ATOM 1872 C C . ASN A 1 253 ? -7.685 13.918 33.906 1.00 88.12 253 ASN A C 1
ATOM 1874 O O . ASN A 1 253 ? -7.608 13.461 35.052 1.00 88.12 253 ASN A O 1
ATOM 1878 N N . LYS A 1 254 ? -7.251 15.153 33.619 1.00 71.12 254 LYS A N 1
ATOM 1879 C CA . LYS A 1 254 ? -6.545 16.055 34.540 1.00 71.12 254 LYS A CA 1
ATOM 1880 C C . LYS A 1 254 ? -7.259 16.162 35.903 1.00 71.12 254 LYS A C 1
ATOM 1882 O O . LYS A 1 254 ? -8.296 16.800 36.034 1.00 71.12 254 LYS A O 1
ATOM 1887 N N . LYS A 1 255 ? -6.621 15.583 36.931 1.00 53.31 255 LYS A N 1
ATOM 1888 C CA . LYS A 1 255 ? -7.006 15.543 38.359 1.00 53.31 255 LYS A CA 1
ATOM 1889 C C . LYS A 1 255 ? -8.270 14.734 38.702 1.00 53.31 255 LYS A C 1
ATOM 1891 O O . LYS A 1 255 ? -9.219 15.254 39.275 1.00 53.31 255 LYS A O 1
ATOM 1896 N N . VAL A 1 256 ? -8.128 13.415 38.670 1.00 46.59 256 VAL A N 1
ATOM 1897 C CA . VAL A 1 256 ? -8.300 12.655 39.917 1.00 46.59 256 VAL A CA 1
ATOM 1898 C C . VAL A 1 256 ? -6.986 11.934 40.182 1.00 46.59 256 VAL A C 1
ATOM 1900 O O . VAL A 1 256 ? -6.880 10.718 40.067 1.00 46.59 256 VAL A O 1
ATOM 1903 N N . LYS A 1 257 ? -5.967 12.678 40.644 1.00 41.12 257 LYS A N 1
ATOM 1904 C CA . LYS A 1 257 ? -5.158 12.073 41.700 1.00 41.12 257 LYS A CA 1
ATOM 1905 C C . LYS A 1 257 ? -6.173 11.851 42.812 1.00 41.12 257 LYS A C 1
ATOM 1907 O O . LYS A 1 257 ? -6.400 12.738 43.628 1.00 41.12 257 LYS A O 1
ATOM 1912 N N . LYS A 1 258 ? -6.796 10.667 42.847 1.00 36.78 258 LYS A N 1
ATOM 1913 C CA . LYS A 1 258 ? -7.009 10.053 44.141 1.00 36.78 258 LYS A CA 1
ATOM 1914 C C . LYS A 1 258 ? -5.613 10.182 44.726 1.00 36.78 258 LYS A C 1
ATOM 1916 O O . LYS A 1 258 ? -4.664 9.566 44.245 1.00 36.78 258 LYS A O 1
ATOM 1921 N N . GLU A 1 259 ? -5.476 11.037 45.730 1.00 34.16 259 GLU A N 1
ATOM 1922 C CA . GLU A 1 259 ? -4.840 10.530 46.918 1.00 34.16 259 GLU A CA 1
ATOM 1923 C C . GLU A 1 259 ? -5.455 9.133 47.056 1.00 34.16 259 GLU A C 1
ATOM 1925 O O . GLU A 1 259 ? -6.567 8.952 47.554 1.00 34.16 259 GLU A O 1
ATOM 1930 N N . THR A 1 260 ? -4.779 8.111 46.509 1.00 35.56 260 THR A N 1
ATOM 1931 C CA . THR A 1 260 ? -4.632 6.888 47.259 1.00 35.56 260 THR A CA 1
ATOM 1932 C C . THR A 1 260 ? -4.269 7.480 48.583 1.00 35.56 260 THR A C 1
ATOM 1934 O O . THR A 1 260 ? -3.177 8.037 48.717 1.00 35.56 260 THR A O 1
ATOM 1937 N N . LYS A 1 261 ? -5.263 7.558 49.486 1.00 33.00 261 LYS A N 1
ATOM 1938 C CA . LYS A 1 261 ? -4.990 7.746 50.887 1.00 33.00 261 LYS A CA 1
ATOM 1939 C C . LYS A 1 261 ? -3.832 6.798 51.032 1.00 33.00 261 LYS A C 1
ATOM 1941 O O . LYS A 1 261 ? -4.007 5.586 50.858 1.00 33.00 261 LYS A O 1
ATOM 1946 N N . SER A 1 262 ? -2.638 7.346 51.222 1.00 35.62 262 SER A N 1
ATOM 1947 C CA . SER A 1 262 ? -1.674 6.617 51.974 1.00 35.62 262 SER A CA 1
ATOM 1948 C C . SER A 1 262 ? -2.512 6.336 53.209 1.00 35.62 262 SER A C 1
ATOM 1950 O O . SER A 1 262 ? -2.777 7.194 54.048 1.00 35.62 262 SER A O 1
ATOM 1952 N N . LYS A 1 263 ? -3.048 5.109 53.291 1.00 32.38 263 LYS A N 1
ATOM 1953 C CA . LYS A 1 263 ? -2.985 4.444 54.565 1.00 32.38 263 LYS A CA 1
ATOM 1954 C C . LYS A 1 263 ? -1.559 4.775 54.954 1.00 32.38 263 LYS A C 1
ATOM 1956 O O . LYS A 1 263 ? -0.632 4.364 54.260 1.00 32.38 263 LYS A O 1
ATOM 1961 N N . LYS A 1 264 ? -1.396 5.667 55.935 1.00 35.31 264 LYS A N 1
ATOM 1962 C CA . LYS A 1 264 ? -0.257 5.553 56.820 1.00 35.31 264 LYS A CA 1
ATOM 1963 C C . LYS A 1 264 ? -0.283 4.071 57.136 1.00 35.31 264 LYS A C 1
ATOM 1965 O O . LYS A 1 264 ? -1.188 3.613 57.836 1.00 35.31 264 LYS A O 1
ATOM 1970 N N . ILE A 1 265 ? 0.540 3.311 56.420 1.00 35.66 265 ILE A N 1
ATOM 1971 C CA . ILE A 1 265 ? 0.787 1.926 56.733 1.00 35.66 265 ILE A CA 1
ATOM 1972 C C . ILE A 1 265 ? 1.529 2.112 58.040 1.00 35.66 265 ILE A C 1
ATOM 1974 O O . ILE A 1 265 ? 2.709 2.431 58.062 1.00 35.66 265 ILE A O 1
ATOM 1978 N N . THR A 1 266 ? 0.756 2.124 59.124 1.00 35.00 266 THR A N 1
ATOM 1979 C CA . THR A 1 266 ? 1.251 1.867 60.464 1.00 35.00 266 THR A CA 1
ATOM 1980 C C . THR A 1 266 ? 2.140 0.654 60.313 1.00 35.00 266 THR A C 1
ATOM 1982 O O . THR A 1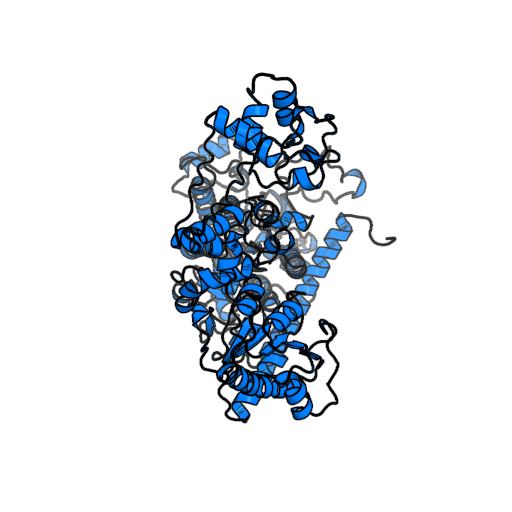 266 ? 1.624 -0.333 59.794 1.00 35.00 266 THR A O 1
ATOM 1985 N N . ASP A 1 267 ? 3.419 0.776 60.660 1.00 35.94 267 ASP A N 1
ATOM 1986 C CA . ASP A 1 267 ? 4.493 -0.216 60.548 1.00 35.94 267 ASP A CA 1
ATOM 1987 C C . ASP A 1 267 ? 4.018 -1.678 60.687 1.00 35.94 267 ASP A C 1
ATOM 1989 O O . ASP A 1 267 ? 4.150 -2.314 61.729 1.00 35.94 267 ASP A O 1
ATOM 1993 N N . LYS A 1 268 ? 3.426 -2.220 59.622 1.00 39.38 268 LYS A N 1
ATOM 1994 C CA . LYS A 1 268 ? 2.968 -3.601 59.500 1.00 39.38 268 LYS A CA 1
ATOM 1995 C C . LYS A 1 268 ? 3.628 -4.135 58.246 1.00 39.38 268 LYS A C 1
ATOM 1997 O O . LYS A 1 268 ? 3.099 -3.999 57.149 1.00 39.38 268 LYS A O 1
ATOM 2002 N N . GLU A 1 269 ? 4.845 -4.626 58.466 1.00 44.72 269 GLU A N 1
ATOM 2003 C CA . GLU A 1 269 ? 5.570 -5.608 57.657 1.00 44.72 269 GLU A CA 1
ATOM 2004 C C . GLU A 1 269 ? 5.359 -5.480 56.138 1.00 44.72 269 GLU A C 1
ATOM 2006 O O . GLU A 1 269 ? 4.725 -6.310 55.490 1.00 44.72 269 GLU A O 1
ATOM 2011 N N . LEU A 1 270 ? 5.940 -4.427 55.554 1.00 46.91 270 LEU A N 1
ATOM 2012 C CA . LEU A 1 270 ? 6.292 -4.418 54.133 1.00 46.91 270 LEU A CA 1
ATOM 2013 C C . LEU A 1 270 ? 7.367 -5.492 53.906 1.00 46.91 270 LEU A C 1
ATOM 2015 O O . LEU A 1 270 ? 8.474 -5.362 54.429 1.00 46.91 270 LEU A O 1
ATOM 2019 N N . ILE A 1 271 ? 7.065 -6.529 53.118 1.00 57.44 271 ILE A N 1
ATOM 2020 C CA . ILE A 1 271 ? 8.082 -7.469 52.621 1.00 57.44 271 ILE A CA 1
ATOM 2021 C C . ILE A 1 271 ? 9.072 -6.648 51.788 1.00 57.44 271 ILE A C 1
ATOM 2023 O O . ILE A 1 271 ? 8.731 -6.109 50.732 1.00 57.44 271 ILE A O 1
ATOM 2027 N N . SER A 1 272 ? 10.282 -6.482 52.311 1.00 70.00 272 SER A N 1
ATOM 2028 C CA . SER A 1 272 ? 11.235 -5.480 51.833 1.00 70.00 272 SER A CA 1
ATOM 2029 C C . SER A 1 272 ? 12.244 -6.097 50.865 1.00 70.00 272 SER A C 1
ATOM 2031 O O . SER A 1 272 ? 12.302 -7.315 50.683 1.00 70.00 272 SER A O 1
ATOM 2033 N N . ALA A 1 273 ? 13.116 -5.276 50.272 1.00 76.50 273 ALA A N 1
ATOM 2034 C CA . ALA A 1 273 ? 14.247 -5.778 49.484 1.00 76.50 273 ALA A CA 1
ATOM 2035 C C . ALA A 1 273 ? 15.097 -6.820 50.248 1.00 76.50 273 ALA A C 1
ATOM 2037 O O . ALA A 1 273 ? 15.705 -7.686 49.618 1.00 76.50 273 ALA A O 1
ATOM 2038 N N . LYS A 1 274 ? 15.094 -6.795 51.593 1.00 80.19 274 LYS A N 1
ATOM 2039 C CA . LYS A 1 274 ? 15.839 -7.733 52.451 1.00 80.19 274 LYS A CA 1
ATOM 2040 C C . LYS A 1 274 ? 15.445 -9.198 52.226 1.00 80.19 274 LYS A C 1
ATOM 2042 O O . LYS A 1 274 ? 16.312 -10.076 52.242 1.00 80.19 274 LYS A O 1
ATOM 2047 N N . ASP A 1 275 ? 14.179 -9.444 51.897 1.00 84.81 275 ASP A N 1
ATOM 2048 C CA . ASP A 1 275 ? 13.618 -10.779 51.658 1.00 84.81 275 ASP A CA 1
ATOM 2049 C C . ASP A 1 275 ? 13.930 -11.321 50.251 1.00 84.81 275 ASP A C 1
ATOM 2051 O O . ASP A 1 275 ? 13.561 -12.446 49.894 1.00 84.81 275 ASP A O 1
ATOM 2055 N N . CYS A 1 276 ? 14.636 -10.538 49.425 1.00 88.81 276 CYS A N 1
ATOM 2056 C CA . CYS A 1 276 ? 15.035 -10.941 48.085 1.00 88.81 276 CYS A CA 1
ATOM 2057 C C . CYS A 1 276 ? 15.978 -12.148 48.118 1.00 88.81 276 CYS A C 1
ATOM 2059 O O . CYS A 1 276 ? 17.067 -12.107 48.691 1.00 88.81 276 CYS A O 1
ATOM 2061 N N . ILE A 1 277 ? 15.582 -13.212 47.421 1.00 90.38 277 ILE A N 1
ATOM 2062 C CA . ILE A 1 277 ? 16.370 -14.445 47.263 1.00 90.38 277 ILE A CA 1
ATOM 2063 C C . ILE A 1 277 ? 17.252 -14.448 46.002 1.00 90.38 277 ILE A C 1
ATOM 2065 O O . ILE A 1 277 ? 17.834 -15.470 45.663 1.00 90.38 277 ILE A O 1
ATOM 2069 N N . GLY A 1 278 ? 17.301 -13.347 45.243 1.00 89.50 278 GLY A N 1
ATOM 2070 C CA . GLY A 1 278 ? 18.168 -13.228 44.062 1.00 89.50 278 GLY A CA 1
ATOM 2071 C C . GLY A 1 278 ? 17.775 -14.083 42.843 1.00 89.50 278 GLY A C 1
ATOM 2072 O O . GLY A 1 278 ? 18.566 -14.206 41.914 1.00 89.50 278 GLY A O 1
ATOM 2073 N N . CYS A 1 279 ? 16.557 -14.639 42.792 1.00 91.88 279 CYS A N 1
ATOM 2074 C CA . CYS A 1 279 ? 16.126 -15.585 41.744 1.00 91.88 279 CYS A CA 1
ATOM 2075 C C . CYS A 1 279 ? 16.080 -15.028 40.302 1.00 91.88 279 CYS A C 1
ATOM 2077 O O . CYS A 1 279 ? 16.020 -15.798 39.346 1.00 91.88 279 CYS A O 1
ATOM 2079 N N . GLY A 1 280 ? 16.059 -13.703 40.116 1.00 90.81 280 GLY A N 1
ATOM 2080 C CA . GLY A 1 280 ? 16.063 -13.066 38.790 1.00 90.81 280 GLY A CA 1
ATOM 2081 C C . GLY A 1 280 ? 14.740 -13.099 38.013 1.00 90.81 280 GLY A C 1
ATOM 2082 O O . GLY A 1 280 ? 14.694 -12.617 36.881 1.00 90.81 280 GLY A O 1
ATOM 2083 N N . ILE A 1 281 ? 13.652 -13.615 38.596 1.00 91.88 281 ILE A N 1
ATOM 2084 C CA . ILE A 1 281 ? 12.330 -13.667 37.944 1.00 91.88 281 ILE A CA 1
ATOM 2085 C C . ILE A 1 281 ? 11.832 -12.261 37.574 1.00 91.88 281 ILE A C 1
ATOM 2087 O O . ILE A 1 281 ? 11.257 -12.079 36.502 1.00 91.88 281 ILE A O 1
ATOM 2091 N N . CYS A 1 282 ? 12.106 -11.250 38.403 1.00 89.56 282 CYS A N 1
ATOM 2092 C CA . CYS A 1 282 ? 11.740 -9.863 38.116 1.00 89.56 282 CYS A CA 1
ATOM 2093 C C . CYS A 1 282 ? 12.438 -9.303 36.865 1.00 89.56 282 CYS A C 1
ATOM 2095 O O . CYS A 1 282 ? 11.797 -8.604 36.084 1.00 89.56 282 CYS A O 1
ATOM 2097 N N . SER A 1 283 ? 13.711 -9.647 36.641 1.00 91.44 283 SER A N 1
ATOM 2098 C CA . SER A 1 283 ? 14.453 -9.262 35.434 1.00 91.44 283 SER A CA 1
ATOM 2099 C C . SER A 1 283 ? 13.885 -9.956 34.193 1.00 91.44 283 SER A C 1
ATOM 2101 O O . SER A 1 283 ? 13.648 -9.302 33.182 1.00 91.44 283 SER A O 1
ATOM 2103 N N . LYS A 1 284 ? 13.587 -11.264 34.282 1.00 88.88 284 LYS A N 1
ATOM 2104 C CA . LYS A 1 284 ? 12.997 -12.042 33.172 1.00 88.88 284 LYS A CA 1
ATOM 2105 C C . LYS A 1 284 ? 11.622 -11.529 32.739 1.00 88.88 284 LYS A C 1
ATOM 2107 O O . LYS A 1 284 ? 11.294 -11.598 31.564 1.00 88.88 284 LYS A O 1
ATOM 2112 N N . ASN A 1 285 ? 10.832 -11.025 33.686 1.00 86.38 285 ASN A N 1
ATOM 2113 C CA . ASN A 1 285 ? 9.487 -10.503 33.435 1.00 86.38 285 ASN A CA 1
ATOM 2114 C C . ASN A 1 285 ? 9.456 -8.974 33.283 1.00 86.38 285 ASN A C 1
ATOM 2116 O O . ASN A 1 285 ? 8.380 -8.380 33.249 1.00 86.38 285 ASN A O 1
ATOM 2120 N N . CYS A 1 286 ? 10.613 -8.305 33.219 1.00 88.12 286 CYS A N 1
ATOM 2121 C CA . CYS A 1 286 ? 10.634 -6.875 32.957 1.00 88.12 286 CYS A CA 1
ATOM 2122 C C . CYS A 1 286 ? 10.304 -6.637 31.478 1.00 88.12 286 CYS A C 1
ATOM 2124 O O . CYS A 1 286 ? 11.101 -7.029 30.623 1.00 88.12 286 CYS A O 1
ATOM 2126 N N . PRO A 1 287 ? 9.208 -5.927 31.145 1.00 82.69 287 PRO A N 1
ATOM 2127 C CA . PRO A 1 287 ? 8.864 -5.669 29.749 1.00 82.69 287 PRO A CA 1
ATOM 2128 C C . PRO A 1 287 ? 9.977 -4.894 29.041 1.00 82.69 287 PRO A C 1
ATOM 2130 O O . PRO A 1 287 ? 10.256 -5.124 27.878 1.00 82.69 287 PRO A O 1
ATOM 2133 N N . ASN A 1 288 ? 10.683 -4.013 29.750 1.00 85.75 288 ASN A N 1
ATOM 2134 C CA . ASN A 1 288 ? 11.747 -3.180 29.188 1.00 85.75 288 ASN A CA 1
ATOM 2135 C C . ASN A 1 288 ? 13.138 -3.841 29.225 1.00 85.75 288 ASN A C 1
ATOM 2137 O O . ASN A 1 288 ? 14.135 -3.148 29.013 1.00 85.75 288 ASN A O 1
ATOM 2141 N N . GLY A 1 289 ? 13.214 -5.145 29.527 1.00 86.25 289 GLY A N 1
ATOM 2142 C CA . GLY A 1 289 ? 14.466 -5.910 29.559 1.00 86.25 289 GLY A CA 1
ATOM 2143 C C . GLY A 1 289 ? 15.470 -5.419 30.606 1.00 86.25 289 GLY A C 1
ATOM 2144 O O . GLY A 1 289 ? 16.677 -5.525 30.403 1.00 86.25 289 GLY A O 1
ATOM 2145 N N . LEU A 1 290 ? 14.992 -4.814 31.698 1.00 90.12 290 LEU A N 1
ATOM 2146 C CA . LEU A 1 290 ? 15.852 -4.289 32.757 1.00 90.12 290 LEU A CA 1
ATOM 2147 C C . LEU A 1 290 ? 16.264 -5.399 33.725 1.00 90.12 290 LEU A C 1
ATOM 2149 O O . LEU A 1 290 ? 15.434 -6.216 34.128 1.00 90.12 290 LEU A O 1
ATOM 2153 N N . ASP A 1 291 ? 17.520 -5.378 34.175 1.00 91.56 291 ASP A N 1
ATOM 2154 C CA . ASP A 1 291 ? 18.008 -6.306 35.197 1.00 91.56 291 ASP A CA 1
ATOM 2155 C C . ASP A 1 291 ? 17.604 -5.851 36.609 1.00 91.56 291 ASP A C 1
ATOM 2157 O O . ASP A 1 291 ? 18.412 -5.404 37.419 1.00 91.56 291 ASP A O 1
ATOM 2161 N N . ILE A 1 292 ? 16.308 -5.927 36.901 1.00 91.25 292 ILE A N 1
ATOM 2162 C CA . ILE A 1 292 ? 15.718 -5.478 38.167 1.00 91.25 292 ILE A CA 1
ATOM 2163 C C . ILE A 1 292 ? 16.349 -6.168 39.386 1.00 91.25 292 ILE A C 1
ATOM 2165 O O . ILE A 1 292 ? 16.505 -5.543 40.434 1.00 91.25 292 ILE A O 1
ATOM 2169 N N . LYS A 1 293 ? 16.759 -7.434 39.247 1.00 92.50 293 LYS A N 1
ATOM 2170 C CA . LYS A 1 293 ? 17.484 -8.184 40.282 1.00 92.50 293 LYS A CA 1
ATOM 2171 C C . LYS A 1 293 ? 18.713 -7.421 40.779 1.00 92.50 293 LYS A C 1
ATOM 2173 O O . LYS A 1 293 ? 18.926 -7.376 41.985 1.00 92.50 293 LYS A O 1
ATOM 2178 N N . GLU A 1 294 ? 19.493 -6.831 39.872 1.00 91.00 294 GLU A N 1
ATOM 2179 C CA . GLU A 1 294 ? 20.714 -6.083 40.202 1.00 91.00 294 GLU A CA 1
ATOM 2180 C C . GLU A 1 294 ? 20.415 -4.909 41.141 1.00 91.00 294 GLU A C 1
ATOM 2182 O O . GLU A 1 294 ? 21.087 -4.729 42.152 1.00 91.00 294 GLU A O 1
ATOM 2187 N N . VAL A 1 295 ? 19.343 -4.165 40.862 1.00 89.75 295 VAL A N 1
ATOM 2188 C CA . VAL A 1 295 ? 18.910 -3.037 41.696 1.00 89.75 295 VAL A CA 1
ATOM 2189 C C . VAL A 1 295 ? 18.393 -3.508 43.052 1.00 89.75 295 VAL A C 1
ATOM 2191 O O . VAL A 1 295 ? 18.775 -2.949 44.076 1.00 89.75 295 VAL A O 1
ATOM 2194 N N . VAL A 1 296 ? 17.545 -4.539 43.087 1.00 90.12 296 VAL A N 1
ATOM 2195 C CA . VAL A 1 296 ? 16.964 -5.030 44.348 1.00 90.12 296 VAL A CA 1
ATOM 2196 C C . VAL A 1 296 ? 18.039 -5.633 45.259 1.00 90.12 296 VAL A C 1
ATOM 2198 O O . VAL A 1 296 ? 17.983 -5.418 46.466 1.00 90.12 296 VAL A O 1
ATOM 2201 N N . LEU A 1 297 ? 19.031 -6.343 44.704 1.00 89.88 297 LEU A N 1
ATOM 2202 C CA . LEU A 1 297 ? 20.174 -6.848 45.473 1.00 89.88 297 LEU A CA 1
ATOM 2203 C C . LEU A 1 297 ? 21.068 -5.710 45.974 1.00 89.88 297 LEU A C 1
ATOM 2205 O O . LEU A 1 297 ? 21.387 -5.688 47.154 1.00 89.88 297 LEU A O 1
ATOM 2209 N N . ALA A 1 298 ? 21.380 -4.714 45.137 1.00 87.94 298 ALA A N 1
ATOM 2210 C CA . ALA A 1 298 ? 22.149 -3.550 45.582 1.00 87.94 298 ALA A CA 1
ATOM 2211 C C . ALA A 1 298 ? 21.460 -2.811 46.746 1.00 87.94 298 ALA A C 1
ATOM 2213 O O . ALA A 1 298 ? 22.122 -2.399 47.694 1.00 87.94 298 ALA A O 1
ATOM 2214 N N . ILE A 1 299 ? 20.127 -2.688 46.713 1.00 87.75 299 ILE A N 1
ATOM 2215 C CA . ILE A 1 299 ? 19.347 -2.110 47.820 1.00 87.75 299 ILE A CA 1
ATOM 2216 C C . ILE A 1 299 ? 19.381 -3.024 49.054 1.00 87.75 299 ILE A C 1
ATOM 2218 O O . ILE A 1 299 ? 19.567 -2.532 50.165 1.00 87.75 299 ILE A O 1
ATOM 2222 N N . LYS A 1 300 ? 19.220 -4.342 48.872 1.00 88.12 300 LYS A N 1
ATOM 2223 C CA . LYS A 1 300 ? 19.278 -5.340 49.952 1.00 88.12 300 LYS A CA 1
ATOM 2224 C C . LYS A 1 300 ? 20.617 -5.315 50.690 1.00 88.12 300 LYS A C 1
ATOM 2226 O O . LYS A 1 300 ? 20.628 -5.325 51.917 1.00 88.12 300 LYS A O 1
ATOM 2231 N N . ASP A 1 301 ? 21.710 -5.283 49.939 1.00 86.19 301 ASP A N 1
ATOM 2232 C CA . ASP A 1 301 ? 23.074 -5.404 50.452 1.00 86.19 301 ASP A CA 1
ATOM 2233 C C . ASP A 1 301 ? 23.660 -4.040 50.871 1.00 86.19 301 ASP A C 1
ATOM 2235 O O . ASP A 1 301 ? 24.817 -3.955 51.275 1.00 86.19 301 ASP A O 1
ATOM 2239 N N . GLY A 1 302 ? 22.883 -2.952 50.760 1.00 81.25 302 GLY A N 1
ATOM 2240 C CA . GLY A 1 302 ? 23.336 -1.593 51.077 1.00 81.25 302 GLY A CA 1
ATOM 2241 C C . GLY A 1 302 ? 24.453 -1.089 50.157 1.00 81.25 302 GLY A C 1
ATOM 2242 O O . GLY A 1 302 ? 25.212 -0.198 50.533 1.00 81.25 302 GLY A O 1
ATOM 2243 N N . THR A 1 303 ? 24.583 -1.667 48.962 1.00 85.06 303 THR A N 1
ATOM 2244 C CA . THR A 1 303 ? 25.630 -1.324 47.998 1.00 85.06 303 THR A CA 1
ATOM 2245 C C . THR A 1 303 ? 25.344 0.027 47.346 1.00 85.06 303 THR A C 1
ATOM 2247 O O . THR A 1 303 ? 24.198 0.385 47.063 1.00 85.06 303 THR A O 1
ATOM 2250 N N . GLU A 1 304 ? 26.399 0.788 47.062 1.00 84.44 304 GLU A N 1
ATOM 2251 C CA . GLU A 1 304 ? 26.271 2.079 46.393 1.00 84.44 304 GLU A CA 1
ATOM 2252 C C . GLU A 1 304 ? 25.709 1.925 44.965 1.00 84.44 304 GLU A C 1
ATOM 2254 O O . GLU A 1 304 ? 26.223 1.157 44.148 1.00 84.44 304 GLU A O 1
ATOM 2259 N N . ILE A 1 305 ? 24.656 2.682 44.635 1.00 85.38 305 ILE A N 1
ATOM 2260 C CA . ILE A 1 305 ? 24.028 2.636 43.309 1.00 85.38 305 ILE A CA 1
ATOM 2261 C C . ILE A 1 305 ? 24.756 3.572 42.342 1.00 85.38 305 ILE A C 1
ATOM 2263 O O . ILE A 1 305 ? 24.509 4.776 42.296 1.00 85.38 305 ILE A O 1
ATOM 2267 N N . LYS A 1 306 ? 25.627 2.990 41.518 1.00 85.31 306 LYS A N 1
ATOM 2268 C CA . LYS A 1 306 ? 26.360 3.666 40.437 1.00 85.31 306 LYS A CA 1
ATOM 2269 C C . LYS A 1 306 ? 26.252 2.884 39.126 1.00 85.31 306 LYS A C 1
ATOM 2271 O O . LYS A 1 306 ? 25.729 1.771 39.087 1.00 85.31 306 LYS A O 1
ATOM 2276 N N . GLY A 1 307 ? 26.722 3.485 38.031 1.00 88.06 307 GLY A N 1
ATOM 2277 C CA . GLY A 1 307 ? 26.857 2.821 36.730 1.00 88.06 307 GLY A CA 1
ATOM 2278 C C . GLY A 1 307 ? 25.564 2.160 36.235 1.00 88.06 307 GLY A C 1
ATOM 2279 O O . GLY A 1 307 ? 24.553 2.832 36.017 1.00 88.06 307 GLY A O 1
ATOM 2280 N N . LYS A 1 308 ? 25.608 0.835 36.057 1.00 86.19 308 LYS A N 1
ATOM 2281 C CA . LYS A 1 308 ? 24.526 0.023 35.481 1.00 86.19 308 LYS A CA 1
ATOM 2282 C C . LYS A 1 308 ? 23.240 0.054 36.320 1.00 86.19 308 LYS A C 1
ATOM 2284 O O . LYS A 1 308 ? 22.179 0.325 35.760 1.00 86.19 308 LYS A O 1
ATOM 2289 N N . SER A 1 309 ? 23.321 -0.094 37.645 1.00 86.19 309 SER A N 1
ATOM 2290 C CA . SER A 1 309 ? 22.160 0.003 38.551 1.00 86.19 309 SER A CA 1
ATOM 2291 C C . SER A 1 309 ? 21.476 1.371 38.492 1.00 86.19 309 SER A C 1
ATOM 2293 O O . SER A 1 309 ? 20.247 1.454 38.472 1.00 86.19 309 SER A O 1
ATOM 2295 N N . LEU A 1 310 ? 22.255 2.455 38.376 1.00 87.81 310 LEU A N 1
ATOM 2296 C CA . LEU A 1 310 ? 21.707 3.804 38.206 1.00 87.81 310 LEU A CA 1
ATOM 2297 C C . LEU A 1 310 ? 20.994 3.962 36.851 1.00 87.81 310 LEU A C 1
ATOM 2299 O O . LEU A 1 310 ? 19.921 4.561 36.779 1.00 87.81 310 LEU A O 1
ATOM 2303 N N . ALA A 1 311 ? 21.560 3.405 35.776 1.00 86.44 311 ALA A N 1
ATOM 2304 C CA . ALA A 1 311 ? 20.924 3.400 34.459 1.00 86.44 311 ALA A CA 1
ATOM 2305 C C . ALA A 1 311 ? 19.609 2.597 34.452 1.00 86.44 311 ALA A C 1
ATOM 2307 O O . ALA A 1 311 ? 18.636 3.018 33.823 1.00 86.44 311 ALA A O 1
ATOM 2308 N N . ILE A 1 312 ? 19.555 1.476 35.182 1.00 88.38 312 ILE A N 1
ATOM 2309 C CA . ILE A 1 312 ? 18.335 0.678 35.362 1.00 88.38 312 ILE A CA 1
ATOM 2310 C C . ILE A 1 312 ? 17.271 1.482 36.114 1.00 88.38 312 ILE A C 1
ATOM 2312 O O . ILE A 1 312 ? 16.136 1.553 35.641 1.00 88.38 312 ILE A O 1
ATOM 2316 N N . LEU A 1 313 ? 17.630 2.134 37.228 1.00 87.75 313 LEU A N 1
ATOM 2317 C CA . LEU A 1 313 ? 16.705 2.993 37.974 1.00 87.75 313 LEU A CA 1
ATOM 2318 C C . LEU A 1 313 ? 16.111 4.082 37.076 1.00 87.75 313 LEU A C 1
ATOM 2320 O O . LEU A 1 313 ? 14.892 4.196 36.999 1.00 87.75 313 LEU A O 1
ATOM 2324 N N . LYS A 1 314 ? 16.943 4.816 36.325 1.00 87.00 314 LYS A N 1
ATOM 2325 C CA . LYS A 1 314 ? 16.485 5.878 35.408 1.00 87.00 314 LYS A CA 1
ATOM 2326 C C . LYS A 1 314 ? 15.512 5.381 34.332 1.00 87.00 314 LYS A C 1
ATOM 2328 O O . LYS A 1 314 ? 14.647 6.133 33.898 1.00 87.00 314 LYS A O 1
ATOM 2333 N N . ARG A 1 315 ? 15.645 4.127 33.889 1.00 87.12 315 ARG A N 1
ATOM 2334 C CA . ARG A 1 315 ? 14.805 3.526 32.837 1.00 87.12 315 ARG A CA 1
ATOM 2335 C C . ARG A 1 315 ? 13.579 2.783 33.371 1.00 87.12 315 ARG A C 1
ATOM 2337 O O . ARG A 1 315 ? 12.696 2.447 32.582 1.00 87.12 315 ARG A O 1
ATOM 2344 N N . CYS A 1 316 ? 13.521 2.487 34.669 1.00 87.94 316 CYS A N 1
ATOM 2345 C CA . CYS A 1 316 ? 12.399 1.767 35.259 1.00 87.94 316 CYS A CA 1
ATOM 2346 C C . CYS A 1 316 ? 11.129 2.622 35.205 1.00 87.94 316 CYS A C 1
ATOM 2348 O O . CYS A 1 316 ? 11.113 3.745 35.700 1.00 87.94 316 CYS A O 1
ATOM 2350 N N . ALA A 1 317 ? 10.061 2.068 34.630 1.00 86.56 317 ALA A N 1
ATOM 2351 C CA . ALA A 1 317 ? 8.773 2.743 34.489 1.00 86.56 317 ALA A CA 1
ATOM 2352 C C . ALA A 1 317 ? 7.870 2.636 35.732 1.00 86.56 317 ALA A C 1
ATOM 2354 O O . ALA A 1 317 ? 6.748 3.118 35.694 1.00 86.56 317 ALA A O 1
ATOM 2355 N N . GLU A 1 318 ? 8.315 1.949 36.793 1.00 89.44 318 GLU A N 1
ATOM 2356 C CA . GLU A 1 318 ? 7.539 1.775 38.038 1.00 89.44 318 GLU A CA 1
ATOM 2357 C C . GLU A 1 318 ? 6.148 1.144 37.804 1.00 89.44 318 GLU A C 1
ATOM 2359 O O . GLU A 1 318 ? 5.185 1.401 38.522 1.00 89.44 318 GLU A O 1
ATOM 2364 N N . CYS A 1 319 ? 6.045 0.280 36.786 1.00 88.00 319 CYS A N 1
ATOM 2365 C CA . CYS A 1 319 ? 4.772 -0.309 36.360 1.00 88.00 319 CYS A CA 1
ATOM 2366 C C . CYS A 1 319 ? 4.262 -1.448 37.257 1.00 88.00 319 CYS A C 1
ATOM 2368 O O . CYS A 1 319 ? 3.069 -1.708 37.269 1.00 88.00 319 CYS A O 1
ATOM 2370 N N . GLY A 1 320 ? 5.138 -2.130 38.005 1.00 87.50 320 GLY A N 1
ATOM 2371 C CA . GLY A 1 320 ? 4.740 -3.225 38.901 1.00 87.50 320 GLY A CA 1
ATOM 2372 C C . GLY A 1 320 ? 4.495 -4.589 38.237 1.00 87.50 320 GLY A C 1
ATOM 2373 O O . GLY A 1 320 ? 4.144 -5.532 38.920 1.00 87.50 320 GLY A O 1
ATOM 2374 N N . LEU A 1 321 ? 4.752 -4.795 36.944 1.00 88.69 321 LEU A N 1
ATOM 2375 C CA . LEU A 1 321 ? 4.517 -6.128 36.343 1.00 88.69 321 LEU A CA 1
ATOM 2376 C C . LEU A 1 321 ? 5.433 -7.232 36.908 1.00 88.69 321 LEU A C 1
ATOM 2378 O O . LEU A 1 321 ? 5.079 -8.406 36.959 1.00 88.69 321 LEU A O 1
ATOM 2382 N N . CYS A 1 322 ? 6.632 -6.866 37.363 1.00 88.94 322 CYS A N 1
ATOM 2383 C CA . CYS A 1 322 ? 7.602 -7.832 37.872 1.00 88.94 322 CYS A CA 1
ATOM 2384 C C . CYS A 1 322 ? 7.287 -8.360 39.286 1.00 88.94 322 CYS A C 1
ATOM 2386 O O . CYS A 1 322 ? 7.737 -9.460 39.614 1.00 88.94 322 CYS A O 1
ATOM 2388 N N . GLN A 1 323 ? 6.526 -7.622 40.111 1.00 88.56 323 GLN A N 1
ATOM 2389 C CA . GLN A 1 323 ? 6.156 -8.083 41.462 1.00 88.56 323 GLN A CA 1
ATOM 2390 C C . GLN A 1 323 ? 5.041 -9.132 41.435 1.00 88.56 323 GLN A C 1
ATOM 2392 O O . GLN A 1 323 ? 5.057 -10.020 42.279 1.00 88.56 323 GLN A O 1
ATOM 2397 N N . GLU A 1 324 ? 4.154 -9.122 40.431 1.00 84.69 324 GLU A N 1
ATOM 2398 C CA . GLU A 1 324 ? 3.102 -10.145 40.263 1.00 84.69 324 GLU A CA 1
ATOM 2399 C C . GLU A 1 324 ? 3.663 -11.566 40.107 1.00 84.69 324 GLU A C 1
ATOM 2401 O O . GLU A 1 324 ? 2.983 -12.553 40.374 1.00 84.69 324 GLU A O 1
ATOM 2406 N N . LYS A 1 325 ? 4.915 -11.681 39.652 1.00 87.62 325 LYS A N 1
ATOM 2407 C CA . LYS A 1 325 ? 5.623 -12.955 39.475 1.00 87.62 325 LYS A CA 1
ATOM 2408 C C . LYS A 1 325 ? 6.652 -13.216 40.576 1.00 87.62 325 LYS A C 1
ATOM 2410 O O . LYS A 1 325 ? 7.410 -14.180 40.483 1.00 87.62 325 LYS A O 1
ATOM 2415 N N . CYS A 1 326 ? 6.737 -12.363 41.596 1.00 88.69 326 CYS A N 1
ATOM 2416 C CA . CYS A 1 326 ? 7.716 -12.527 42.661 1.00 88.69 326 CYS A CA 1
ATOM 2417 C C . CYS A 1 326 ? 7.294 -13.668 43.606 1.00 88.69 326 CYS A C 1
ATOM 2419 O O . CYS A 1 326 ? 6.278 -13.535 44.278 1.00 88.69 326 CYS A O 1
ATOM 2421 N N . PRO A 1 327 ? 8.091 -14.742 43.776 1.00 88.12 327 PRO A N 1
ATOM 2422 C CA . PRO A 1 327 ? 7.742 -15.852 44.674 1.00 88.12 327 PRO A CA 1
ATOM 2423 C C . PRO A 1 327 ? 7.743 -15.458 46.160 1.00 88.12 327 PRO A C 1
ATOM 2425 O O . PRO A 1 327 ? 7.291 -16.218 47.010 1.00 88.12 327 PRO A O 1
ATOM 2428 N N . LYS A 1 328 ? 8.303 -14.286 46.481 1.00 89.38 328 LYS A N 1
ATOM 2429 C CA . LYS A 1 328 ? 8.329 -13.703 47.824 1.00 89.38 328 LYS A CA 1
ATOM 2430 C C . LYS A 1 328 ? 7.354 -12.538 47.985 1.00 89.38 328 LYS A C 1
ATOM 2432 O O . LYS A 1 328 ? 7.312 -11.972 49.064 1.00 89.38 328 LYS A O 1
ATOM 2437 N N . ASN A 1 329 ? 6.589 -12.183 46.947 1.00 86.06 329 ASN A N 1
ATOM 2438 C CA . ASN A 1 329 ? 5.654 -11.053 46.965 1.00 86.06 329 ASN A CA 1
ATOM 2439 C C . ASN A 1 329 ? 6.301 -9.714 47.383 1.00 86.06 329 ASN A C 1
ATOM 2441 O O . ASN A 1 329 ? 5.671 -8.896 48.045 1.00 86.06 329 ASN A O 1
ATOM 2445 N N . ILE A 1 330 ? 7.567 -9.489 47.004 1.00 87.38 330 ILE A N 1
ATOM 2446 C CA . ILE A 1 330 ? 8.257 -8.212 47.244 1.00 87.38 330 ILE A CA 1
ATOM 2447 C C . ILE A 1 330 ? 7.594 -7.130 46.392 1.00 87.38 330 ILE A C 1
ATOM 2449 O O . ILE A 1 330 ? 7.466 -7.307 45.177 1.00 87.38 330 ILE A O 1
ATOM 2453 N N . ASP A 1 331 ? 7.255 -5.989 46.996 1.00 88.50 331 ASP A N 1
ATOM 2454 C CA . ASP A 1 331 ? 6.777 -4.809 46.268 1.00 88.50 331 ASP A CA 1
ATOM 2455 C C . ASP A 1 331 ? 7.949 -4.095 45.581 1.00 88.50 331 ASP A C 1
ATOM 2457 O O . ASP A 1 331 ? 8.516 -3.108 46.052 1.00 88.50 331 ASP A O 1
ATOM 2461 N N . VAL A 1 332 ? 8.368 -4.659 44.450 1.00 88.44 332 VAL A N 1
ATOM 2462 C CA . VAL A 1 332 ? 9.515 -4.163 43.685 1.00 88.44 332 VAL A CA 1
ATOM 2463 C C . VAL A 1 332 ? 9.287 -2.733 43.194 1.00 88.44 332 VAL A C 1
ATOM 2465 O O . VAL A 1 332 ? 10.244 -1.962 43.102 1.00 88.44 332 VAL A O 1
ATOM 2468 N N . LYS A 1 333 ? 8.039 -2.365 42.876 1.00 89.56 333 LYS A N 1
ATOM 2469 C CA . LYS A 1 333 ? 7.693 -1.009 42.450 1.00 89.56 333 LYS A CA 1
ATOM 2470 C C . LYS A 1 333 ? 7.998 -0.010 43.557 1.00 89.56 333 LYS A C 1
ATOM 2472 O O . LYS A 1 333 ? 8.702 0.962 43.293 1.00 89.56 333 LYS A O 1
ATOM 2477 N N . GLU A 1 334 ? 7.507 -0.260 44.766 1.00 88.50 334 GLU A N 1
ATOM 2478 C CA . GLU A 1 334 ? 7.712 0.643 45.897 1.00 88.50 334 GLU A CA 1
ATOM 2479 C C . GLU A 1 334 ? 9.191 0.703 46.311 1.00 88.50 334 GLU A C 1
ATOM 2481 O O . GLU A 1 334 ? 9.722 1.793 46.512 1.00 88.50 334 GLU A O 1
ATOM 2486 N N . VAL A 1 335 ? 9.900 -0.435 46.308 1.00 88.25 335 VAL A N 1
ATOM 2487 C CA . VAL A 1 335 ? 11.356 -0.491 46.559 1.00 88.25 335 VAL A CA 1
ATOM 2488 C C . VAL A 1 335 ? 12.136 0.402 45.588 1.00 88.25 335 VAL A C 1
ATOM 2490 O O . VAL A 1 335 ? 13.005 1.173 45.995 1.00 88.25 335 VAL A O 1
ATOM 2493 N N . VAL A 1 336 ? 11.843 0.309 44.288 1.00 89.25 336 VAL A N 1
ATOM 2494 C CA . VAL A 1 336 ? 12.517 1.123 43.266 1.00 89.25 336 VAL A CA 1
ATOM 2495 C C . VAL A 1 336 ? 12.149 2.599 43.400 1.00 89.25 336 VAL A C 1
ATOM 2497 O O . VAL A 1 336 ? 13.025 3.453 43.262 1.00 89.25 336 VAL A O 1
ATOM 2500 N N . LYS A 1 337 ? 10.877 2.896 43.668 1.00 87.88 337 LYS A N 1
ATOM 2501 C CA . LYS A 1 337 ? 10.366 4.259 43.808 1.00 87.88 337 LYS A CA 1
ATOM 2502 C C . LYS A 1 337 ? 11.021 4.992 44.975 1.00 87.88 337 LYS A C 1
ATOM 2504 O O . LYS A 1 337 ? 11.597 6.055 44.769 1.00 87.88 337 LYS A O 1
ATOM 2509 N N . GLN A 1 338 ? 11.044 4.379 46.159 1.00 87.62 338 GLN A N 1
ATOM 2510 C CA . GLN A 1 338 ? 11.736 4.930 47.329 1.00 87.62 338 GLN A CA 1
ATOM 2511 C C . GLN A 1 338 ? 13.204 5.212 47.015 1.00 87.62 338 GLN A C 1
ATOM 2513 O O . GLN A 1 338 ? 13.717 6.283 47.331 1.00 87.62 338 GLN A O 1
ATOM 2518 N N . LYS A 1 339 ? 13.873 4.300 46.296 1.00 88.19 339 LYS A N 1
ATOM 2519 C CA . LYS A 1 339 ? 15.276 4.502 45.938 1.00 88.19 339 LYS A CA 1
ATOM 2520 C C . LYS A 1 339 ? 15.498 5.626 44.926 1.00 88.19 339 LYS A C 1
ATOM 2522 O O . LYS A 1 339 ? 16.515 6.315 44.993 1.00 88.19 339 LYS A O 1
ATOM 2527 N N . LYS A 1 340 ? 14.575 5.825 43.980 1.00 88.81 340 LYS A N 1
ATOM 2528 C CA . LYS A 1 340 ? 14.601 6.987 43.080 1.00 88.81 340 LYS A CA 1
ATOM 2529 C C . LYS A 1 340 ? 14.420 8.288 43.855 1.00 88.81 340 LYS A C 1
ATOM 2531 O O . LYS A 1 340 ? 15.166 9.226 43.584 1.00 88.81 340 LYS A O 1
ATOM 2536 N N . ASP A 1 341 ? 13.484 8.321 44.802 1.00 86.12 341 ASP A N 1
ATOM 2537 C CA . ASP A 1 341 ? 13.207 9.489 45.642 1.00 86.12 341 ASP A CA 1
ATOM 2538 C C . ASP A 1 341 ? 14.426 9.843 46.513 1.00 86.12 341 ASP A C 1
ATOM 2540 O O . ASP A 1 341 ? 14.861 10.994 46.515 1.00 86.12 341 ASP A O 1
ATOM 2544 N N . GLU A 1 342 ? 15.060 8.850 47.151 1.00 86.75 342 GLU A N 1
ATOM 2545 C CA . GLU A 1 342 ? 16.323 9.013 47.895 1.00 86.75 342 GLU A CA 1
ATOM 2546 C C . GLU A 1 342 ? 17.450 9.606 47.034 1.00 86.75 342 GLU A C 1
ATOM 2548 O O . GLU A 1 342 ? 18.223 10.442 47.497 1.00 86.75 342 GLU A O 1
ATOM 2553 N N . LEU A 1 343 ? 17.557 9.169 45.776 1.00 85.75 343 LEU A N 1
ATOM 2554 C CA . LEU A 1 343 ? 18.583 9.621 44.830 1.00 85.75 343 LEU A CA 1
ATOM 2555 C C . LEU A 1 343 ? 18.162 10.868 44.032 1.00 85.75 343 LEU A C 1
ATOM 2557 O O . LEU A 1 343 ? 18.886 11.278 43.122 1.00 85.75 343 LEU A O 1
ATOM 2561 N N . ASN A 1 344 ? 17.001 11.456 44.340 1.00 84.50 344 ASN A N 1
ATOM 2562 C CA . ASN A 1 344 ? 16.407 12.594 43.634 1.00 84.50 344 ASN A CA 1
ATOM 2563 C C . ASN A 1 344 ? 16.322 12.391 42.101 1.00 84.50 344 ASN A C 1
ATOM 2565 O O . ASN A 1 344 ? 16.513 13.317 41.307 1.00 84.50 344 ASN A O 1
ATOM 2569 N N . ILE A 1 345 ? 16.057 11.155 41.664 1.00 83.38 345 ILE A N 1
ATOM 2570 C CA . ILE A 1 345 ? 15.899 10.795 40.251 1.00 83.38 345 ILE A CA 1
ATOM 2571 C C . ILE A 1 345 ? 14.478 11.158 39.820 1.00 83.38 345 ILE A C 1
ATOM 2573 O O . ILE A 1 345 ? 13.542 10.373 39.968 1.00 83.38 345 ILE A O 1
ATOM 2577 N N . LYS A 1 346 ? 14.312 12.345 39.236 1.00 71.75 346 LYS A N 1
ATOM 2578 C CA . LYS A 1 346 ? 13.043 12.748 38.624 1.00 71.75 346 LYS A CA 1
ATOM 2579 C C . LYS A 1 346 ? 12.891 12.107 37.248 1.00 71.75 346 LYS A C 1
ATOM 2581 O O . LYS A 1 346 ? 13.758 12.242 36.387 1.00 71.75 346 LYS A O 1
ATOM 2586 N N . THR A 1 347 ? 11.768 11.429 37.032 1.00 65.94 347 THR A N 1
ATOM 2587 C CA . THR A 1 347 ? 11.377 10.940 35.704 1.00 65.94 347 THR A CA 1
ATOM 2588 C C . THR A 1 347 ? 10.497 12.014 35.060 1.00 65.94 347 THR A C 1
ATOM 2590 O O . THR A 1 347 ? 9.280 11.991 35.216 1.00 65.94 347 THR A O 1
ATOM 2593 N N . GLU A 1 348 ? 11.095 13.013 34.409 1.00 67.12 348 GLU A N 1
ATOM 2594 C CA . GLU A 1 348 ? 10.318 14.034 33.696 1.00 67.12 348 GLU A CA 1
ATOM 2595 C C . GLU A 1 348 ? 9.830 13.477 32.356 1.00 67.12 348 GLU A C 1
ATOM 2597 O O . GLU A 1 348 ? 10.618 13.143 31.471 1.00 67.12 348 GLU A O 1
ATOM 2602 N N . ILE A 1 349 ? 8.511 13.355 32.213 1.00 78.31 349 ILE A N 1
ATOM 2603 C CA . ILE A 1 349 ? 7.872 13.023 30.941 1.00 78.31 349 ILE A CA 1
ATOM 2604 C C . ILE A 1 349 ? 7.500 14.341 30.268 1.00 78.31 349 ILE A C 1
ATOM 2606 O O . ILE A 1 349 ? 6.660 15.086 30.774 1.00 78.31 349 ILE A O 1
ATOM 2610 N N . LYS A 1 350 ? 8.109 14.624 29.114 1.00 87.94 350 LYS A N 1
ATOM 2611 C CA . LYS A 1 350 ? 7.660 15.709 28.237 1.00 87.94 350 LYS A CA 1
ATOM 2612 C C . LYS A 1 350 ? 6.418 15.234 27.482 1.00 87.94 350 LYS A C 1
ATOM 2614 O O . LYS A 1 350 ? 6.540 14.526 26.487 1.00 87.94 350 LYS A O 1
ATOM 2619 N N . TYR A 1 351 ? 5.241 15.572 28.003 1.00 92.06 351 TYR A N 1
ATOM 2620 C CA . TYR A 1 351 ? 3.963 15.250 27.367 1.00 92.06 351 TYR A CA 1
ATOM 2621 C C . TYR A 1 351 ? 3.790 15.988 26.041 1.00 92.06 351 TYR A C 1
ATOM 2623 O O . TYR A 1 351 ? 4.292 17.100 25.878 1.00 92.06 351 TYR A O 1
ATOM 2631 N N . LEU A 1 352 ? 3.054 15.353 25.134 1.00 93.56 352 LEU A N 1
ATOM 2632 C CA . LEU A 1 352 ? 2.683 15.909 23.839 1.00 93.56 352 LEU A CA 1
ATOM 2633 C C . LEU A 1 352 ? 1.510 16.890 23.982 1.00 93.56 352 LEU A C 1
ATOM 2635 O O . LEU A 1 352 ? 0.646 16.707 24.846 1.00 93.56 352 LEU A O 1
ATOM 2639 N N . THR A 1 353 ? 1.457 17.903 23.120 1.00 92.81 353 THR A N 1
ATOM 2640 C CA . THR A 1 353 ? 0.267 18.741 22.907 1.00 92.81 353 THR A CA 1
ATOM 2641 C C . THR A 1 353 ? -0.822 17.974 22.144 1.00 92.81 353 THR A C 1
ATOM 2643 O O . THR A 1 353 ? -0.593 16.866 21.655 1.00 92.81 353 THR A O 1
ATOM 2646 N N . LYS A 1 354 ? -2.030 18.550 22.020 1.00 88.88 354 LYS A N 1
ATOM 2647 C CA . LYS A 1 354 ? -3.115 17.945 21.223 1.00 88.88 354 LYS A CA 1
ATOM 2648 C C . LYS A 1 354 ? -2.691 17.762 19.758 1.00 88.88 354 LYS A C 1
ATOM 2650 O O . LYS A 1 354 ? -2.891 16.683 19.209 1.00 88.88 354 LYS A O 1
ATOM 2655 N N . ASP A 1 355 ? -2.033 18.760 19.176 1.00 88.00 355 ASP A N 1
ATOM 2656 C CA . ASP A 1 355 ? -1.577 18.720 17.781 1.00 88.00 355 ASP A CA 1
ATOM 2657 C C . ASP A 1 355 ? -0.456 17.693 17.581 1.00 88.00 355 ASP A C 1
ATOM 2659 O O . ASP A 1 355 ? -0.502 16.897 16.646 1.00 88.00 355 ASP A O 1
ATOM 2663 N N . GLU A 1 356 ? 0.499 17.620 18.514 1.00 90.31 356 GLU A N 1
ATOM 2664 C CA . GLU A 1 356 ? 1.561 16.607 18.482 1.00 90.31 356 GLU A CA 1
ATOM 2665 C C . GLU A 1 356 ? 0.996 15.180 18.631 1.00 90.31 356 GLU A C 1
ATOM 2667 O O . GLU A 1 356 ? 1.491 14.246 17.998 1.00 90.31 356 GLU A O 1
ATOM 2672 N N . ILE A 1 357 ? -0.057 14.979 19.439 1.00 90.31 357 ILE A N 1
ATOM 2673 C CA . ILE A 1 357 ? -0.771 13.691 19.514 1.00 90.31 357 ILE A CA 1
ATOM 2674 C C . ILE A 1 357 ? -1.380 13.355 18.155 1.00 90.31 357 ILE A C 1
ATOM 2676 O O . ILE A 1 357 ? -1.194 12.247 17.657 1.00 90.31 357 ILE A O 1
ATOM 2680 N N . ILE A 1 358 ? -2.090 14.306 17.557 1.00 86.50 358 ILE A N 1
ATOM 2681 C CA . ILE A 1 358 ? -2.771 14.155 16.273 1.00 86.50 358 ILE A CA 1
ATOM 2682 C C . ILE A 1 358 ? -1.768 13.827 15.149 1.00 86.50 358 ILE A C 1
ATOM 2684 O O . ILE A 1 358 ? -2.019 12.926 14.345 1.00 86.50 358 ILE A O 1
ATOM 2688 N N . GLU A 1 359 ? -0.601 14.472 15.121 1.00 84.62 359 GLU A N 1
ATOM 2689 C CA . GLU A 1 359 ? 0.496 14.160 14.195 1.00 84.62 359 GLU A CA 1
ATOM 2690 C C . GLU A 1 359 ? 1.016 12.725 14.392 1.00 84.62 359 GLU A C 1
ATOM 2692 O O . GLU A 1 359 ? 1.114 11.949 13.438 1.00 84.62 359 GLU A O 1
ATOM 2697 N N . LYS A 1 360 ? 1.288 12.321 15.642 1.00 86.94 360 LYS A N 1
ATOM 2698 C CA . LYS A 1 360 ? 1.758 10.960 15.954 1.00 86.94 360 LYS A CA 1
ATOM 2699 C C . LYS A 1 360 ? 0.718 9.889 15.649 1.00 86.94 360 LYS A C 1
ATOM 2701 O O . LYS A 1 360 ? 1.084 8.797 15.216 1.00 86.94 360 LYS A O 1
ATOM 2706 N N . LEU A 1 361 ? -0.563 10.186 15.843 1.00 87.62 361 LEU A N 1
ATOM 2707 C CA . LEU A 1 361 ? -1.655 9.294 15.462 1.00 87.62 361 LEU A CA 1
ATOM 2708 C C . LEU A 1 361 ? -1.783 9.150 13.944 1.00 87.62 361 LEU A C 1
ATOM 2710 O O . LEU A 1 361 ? -2.141 8.068 13.495 1.00 87.62 361 LEU A O 1
ATOM 2714 N N . GLY A 1 362 ? -1.393 10.154 13.153 1.00 81.75 362 GLY A N 1
ATOM 2715 C CA . GLY A 1 362 ? -1.274 10.015 11.694 1.00 81.75 362 GLY A CA 1
ATOM 2716 C C . GLY A 1 362 ? -0.260 8.944 11.258 1.00 81.75 362 GLY A C 1
ATOM 2717 O O . GLY A 1 362 ? -0.387 8.363 10.186 1.00 81.75 362 GLY A O 1
ATOM 2718 N N . GLN A 1 363 ? 0.719 8.614 12.108 1.00 85.81 363 GLN A N 1
ATOM 2719 C CA . GLN A 1 363 ? 1.677 7.520 11.880 1.00 85.81 363 GLN A CA 1
ATOM 2720 C C . GLN A 1 363 ? 1.149 6.160 12.367 1.00 85.81 363 GLN A C 1
ATOM 2722 O O . GLN A 1 363 ? 1.764 5.121 12.120 1.00 85.81 363 GLN A O 1
ATOM 2727 N N . CYS A 1 364 ? 0.028 6.141 13.091 1.00 88.19 364 CYS A N 1
ATOM 2728 C CA . CYS A 1 364 ? -0.568 4.924 13.615 1.00 88.19 364 CYS A CA 1
ATOM 2729 C C . CYS A 1 364 ? -1.311 4.168 12.509 1.00 88.19 364 CYS A C 1
ATOM 2731 O O . CYS A 1 364 ? -2.084 4.726 11.743 1.00 88.19 364 CYS A O 1
ATOM 2733 N N . LEU A 1 365 ? -1.144 2.848 12.482 1.00 89.19 365 LEU A N 1
ATOM 2734 C CA . LEU A 1 365 ? -1.902 1.964 11.590 1.00 89.19 365 LEU A CA 1
ATOM 2735 C C . LEU A 1 365 ? -3.263 1.552 12.162 1.00 89.19 365 LEU A C 1
ATOM 2737 O O . LEU A 1 365 ? -3.926 0.699 11.579 1.00 89.19 365 LEU A O 1
ATOM 2741 N N . PHE A 1 366 ? -3.582 2.012 13.376 1.00 91.44 366 PHE A N 1
ATOM 2742 C CA . PHE A 1 366 ? -4.756 1.613 14.156 1.00 91.44 366 PHE A CA 1
ATOM 2743 C C . PHE A 1 366 ? -4.955 0.090 14.205 1.00 91.44 366 PHE A C 1
ATOM 2745 O O . PHE A 1 366 ? -6.062 -0.423 14.142 1.00 91.44 366 PHE A O 1
ATOM 2752 N N . CYS A 1 367 ? -3.861 -0.672 14.316 1.00 92.44 367 CYS A N 1
ATOM 2753 C CA . CYS A 1 367 ? -3.905 -2.125 14.138 1.00 92.44 367 CYS A CA 1
ATOM 2754 C C . CYS A 1 367 ? -4.420 -2.921 15.354 1.00 92.44 367 CYS A C 1
ATOM 2756 O O . CYS A 1 367 ? -4.562 -4.140 15.247 1.00 92.44 367 CYS A O 1
ATOM 2758 N N . GLY A 1 368 ? -4.629 -2.281 16.508 1.00 92.94 368 GLY A N 1
ATOM 2759 C CA . GLY A 1 368 ? -5.088 -2.928 17.747 1.00 92.94 368 GLY A CA 1
ATOM 2760 C C . GLY A 1 368 ? -4.028 -3.733 18.508 1.00 92.94 368 GLY A C 1
ATOM 2761 O O . GLY A 1 368 ? -4.240 -4.071 19.665 1.00 92.94 368 GLY A O 1
ATOM 2762 N N . ARG A 1 369 ? -2.840 -3.984 17.935 1.00 92.88 369 ARG A N 1
ATOM 2763 C CA . ARG A 1 369 ? -1.805 -4.804 18.597 1.00 92.88 369 ARG A CA 1
ATOM 2764 C C . ARG A 1 369 ? -1.375 -4.246 19.960 1.00 92.88 369 ARG A C 1
ATOM 2766 O O . ARG A 1 369 ? -1.068 -5.008 20.867 1.00 92.88 369 ARG A O 1
ATOM 2773 N N . CYS A 1 370 ? -1.352 -2.924 20.106 1.00 93.75 370 CYS A N 1
ATOM 2774 C CA . CYS A 1 370 ? -1.026 -2.272 21.370 1.00 93.75 370 CYS A CA 1
ATOM 2775 C C . CYS A 1 370 ? -2.070 -2.523 22.472 1.00 93.75 370 CYS A C 1
ATOM 2777 O O . CYS A 1 370 ? -1.688 -2.563 23.639 1.00 93.75 370 CYS A O 1
ATOM 2779 N N . GLU A 1 371 ? -3.339 -2.728 22.112 1.00 92.69 371 GLU A N 1
ATOM 2780 C CA . GLU A 1 371 ? -4.413 -3.093 23.044 1.00 92.69 371 GLU A CA 1
ATOM 2781 C C . GLU A 1 371 ? -4.265 -4.533 23.509 1.00 92.69 371 GLU A C 1
ATOM 2783 O O . GLU A 1 371 ? -4.276 -4.783 24.704 1.00 92.69 371 GLU A O 1
ATOM 2788 N N . SER A 1 372 ? -4.015 -5.467 22.584 1.00 91.50 372 SER A N 1
ATOM 2789 C CA . SER A 1 372 ? -3.826 -6.886 22.921 1.00 91.50 372 SER A CA 1
ATOM 2790 C C . SER A 1 372 ? -2.622 -7.136 23.838 1.00 91.50 372 SER A C 1
ATOM 2792 O O . SER A 1 372 ? -2.515 -8.192 24.449 1.00 91.50 372 SER A O 1
ATOM 2794 N N . TRP A 1 373 ? -1.684 -6.187 23.898 1.00 92.25 373 TRP A N 1
ATOM 2795 C CA . TRP A 1 373 ? -0.505 -6.224 24.768 1.00 92.25 373 TRP A CA 1
ATOM 2796 C C . TRP A 1 373 ? -0.681 -5.390 26.045 1.00 92.25 373 TRP A C 1
ATOM 2798 O O . TRP A 1 373 ? 0.242 -5.326 26.862 1.00 92.25 373 TRP A O 1
ATOM 2808 N N . CYS A 1 374 ? -1.812 -4.701 26.210 1.00 93.25 374 CYS A N 1
ATOM 2809 C CA . CYS A 1 374 ? -2.073 -3.868 27.371 1.00 93.25 374 CYS A CA 1
ATOM 2810 C C . CYS A 1 374 ? -2.537 -4.747 28.543 1.00 93.25 374 CYS A C 1
ATOM 2812 O O . CYS A 1 374 ? -3.632 -5.289 28.484 1.00 93.25 374 CYS A O 1
ATOM 2814 N N . PRO A 1 375 ? -1.780 -4.842 29.650 1.00 91.19 375 PRO A N 1
ATOM 2815 C CA . PRO A 1 375 ? -2.188 -5.643 30.809 1.00 91.19 375 PRO A CA 1
ATOM 2816 C C . PRO A 1 375 ? -3.333 -5.008 31.615 1.00 91.19 375 PRO A C 1
ATOM 2818 O O . PRO A 1 375 ? -3.702 -5.523 32.662 1.00 91.19 375 PRO A O 1
ATOM 2821 N N . GLN A 1 376 ? -3.813 -3.833 31.205 1.00 93.12 376 GLN A N 1
ATOM 2822 C CA . GLN A 1 376 ? -4.914 -3.105 31.839 1.00 93.12 376 GLN A CA 1
ATOM 2823 C C . GLN A 1 376 ? -6.140 -3.037 30.918 1.00 93.12 376 GLN A C 1
ATOM 2825 O O . GLN A 1 376 ? -7.065 -2.288 31.205 1.00 93.12 376 GLN A O 1
ATOM 2830 N N . ASP A 1 377 ? -6.115 -3.752 29.783 1.00 92.31 377 ASP A N 1
ATOM 2831 C CA . ASP A 1 377 ? -7.212 -3.816 28.809 1.00 92.31 377 ASP A CA 1
ATOM 2832 C C . ASP A 1 377 ? -7.734 -2.436 28.361 1.00 92.31 377 ASP A C 1
ATOM 2834 O O . ASP A 1 377 ? -8.915 -2.245 28.059 1.00 92.31 377 ASP A O 1
ATOM 2838 N N . ILE A 1 378 ? -6.840 -1.441 28.304 1.00 94.38 378 ILE A N 1
ATOM 2839 C CA . ILE A 1 378 ? -7.186 -0.095 27.843 1.00 94.38 378 ILE A CA 1
ATOM 2840 C C . ILE A 1 378 ? -7.481 -0.177 26.333 1.00 94.38 378 ILE A C 1
ATOM 2842 O O . ILE A 1 378 ? -6.635 -0.664 25.574 1.00 94.38 378 ILE A O 1
ATOM 2846 N N . PRO A 1 379 ? -8.631 0.331 25.854 1.00 93.88 379 PRO A N 1
ATOM 2847 C CA . PRO A 1 379 ? -8.962 0.355 24.431 1.00 93.88 379 PRO A CA 1
ATOM 2848 C C . PRO A 1 379 ? -8.243 1.519 23.723 1.00 93.88 379 PRO A C 1
ATOM 2850 O O . PRO A 1 379 ? -8.851 2.530 23.372 1.00 93.88 379 PRO A O 1
ATOM 2853 N N . LEU A 1 380 ? -6.920 1.395 23.552 1.00 94.50 380 LEU A N 1
ATOM 2854 C CA . LEU A 1 380 ? -6.041 2.407 22.951 1.00 94.50 380 LEU A CA 1
ATOM 2855 C C . LEU A 1 380 ? -6.543 2.929 21.599 1.00 94.50 380 LEU A C 1
ATOM 2857 O O . LEU A 1 380 ? -6.585 4.135 21.411 1.00 94.50 380 LEU A O 1
ATOM 2861 N N . VAL A 1 381 ? -6.908 2.061 20.655 1.00 94.19 381 VAL A N 1
ATOM 2862 C CA . VAL A 1 381 ? -7.392 2.449 19.320 1.00 94.19 381 VAL A CA 1
ATOM 2863 C C . VAL A 1 381 ? -8.667 3.268 19.434 1.00 94.19 381 VAL A C 1
ATOM 2865 O O . VAL A 1 381 ? -8.807 4.251 18.714 1.00 94.19 381 VAL A O 1
ATOM 2868 N N . SER A 1 382 ? -9.571 2.920 20.348 1.00 94.25 382 SER A N 1
ATOM 2869 C CA . SER A 1 382 ? -10.796 3.696 20.547 1.00 94.25 382 SER A CA 1
ATOM 2870 C C . SER A 1 382 ? -10.514 5.035 21.228 1.00 94.25 382 SER A C 1
ATOM 2872 O O . SER A 1 382 ? -11.061 6.046 20.809 1.00 94.25 382 SER A O 1
ATOM 2874 N N . ALA A 1 383 ? -9.591 5.080 22.197 1.00 94.06 383 ALA A N 1
ATOM 2875 C CA . ALA A 1 383 ? -9.148 6.333 22.814 1.00 94.06 383 ALA A CA 1
ATOM 2876 C C . ALA A 1 383 ? -8.466 7.249 21.786 1.00 94.06 383 ALA A C 1
ATOM 2878 O O . ALA A 1 383 ? -8.702 8.452 21.756 1.00 94.06 383 ALA A O 1
ATOM 2879 N N . PHE A 1 384 ? -7.648 6.672 20.903 1.00 92.62 384 PHE A N 1
ATOM 2880 C CA . PHE A 1 384 ? -7.042 7.389 19.787 1.00 92.62 384 PHE A CA 1
ATOM 2881 C C . PHE A 1 384 ? -8.103 7.895 18.818 1.00 92.62 384 PHE A C 1
ATOM 2883 O O . PHE A 1 384 ? -8.032 9.044 18.407 1.00 92.62 384 PHE A O 1
ATOM 2890 N N . THR A 1 385 ? -9.090 7.062 18.487 1.00 90.19 385 THR A N 1
ATOM 2891 C CA . THR A 1 385 ? -10.199 7.429 17.602 1.00 90.19 385 THR A CA 1
ATOM 2892 C C . THR A 1 385 ? -10.988 8.596 18.191 1.00 90.19 385 THR A C 1
ATOM 2894 O O . THR A 1 385 ? -11.162 9.587 17.500 1.00 90.19 385 THR A O 1
ATOM 2897 N N . GLU A 1 386 ? -11.363 8.543 19.473 1.00 89.62 386 GLU A N 1
ATOM 2898 C CA . GLU A 1 386 ? -12.077 9.615 20.186 1.00 89.62 386 GLU A CA 1
ATOM 2899 C C . GLU A 1 386 ? -11.312 10.950 20.147 1.00 89.62 386 GLU A C 1
ATOM 2901 O O . GLU A 1 386 ? -11.904 11.987 19.868 1.00 89.62 386 GLU A O 1
ATOM 2906 N N . VAL A 1 387 ? -9.987 10.934 20.340 1.00 87.81 387 VAL A N 1
ATOM 2907 C CA . VAL A 1 387 ? -9.148 12.145 20.226 1.00 87.81 387 VAL A CA 1
ATOM 2908 C C . VAL A 1 387 ? -9.019 12.629 18.779 1.00 87.81 387 VAL A C 1
ATOM 2910 O O . VAL A 1 387 ? -8.903 13.830 18.537 1.00 87.81 387 VAL A O 1
ATOM 2913 N N . TYR A 1 388 ? -9.016 11.708 17.817 1.00 80.75 388 TYR A N 1
ATOM 2914 C CA . TYR A 1 388 ? -8.831 12.006 16.397 1.00 80.75 388 TYR A CA 1
ATOM 2915 C C . TYR A 1 388 ? -10.130 12.450 15.698 1.00 80.75 388 TYR A C 1
ATOM 2917 O O . TYR A 1 388 ? -10.061 13.044 14.626 1.00 80.75 388 TYR A O 1
ATOM 2925 N N . MET A 1 389 ? -11.301 12.216 16.305 1.00 78.12 389 MET A N 1
ATOM 2926 C CA . MET A 1 389 ? -12.623 12.539 15.741 1.00 78.12 389 MET A CA 1
ATOM 2927 C C . MET A 1 389 ? -12.764 13.990 15.275 1.00 78.12 389 MET A C 1
ATOM 2929 O O . MET A 1 389 ? -13.374 14.221 14.234 1.00 78.12 389 MET A O 1
ATOM 2933 N N . ASP A 1 390 ? -12.183 14.953 15.998 1.00 70.75 390 ASP A N 1
ATOM 2934 C CA . ASP A 1 390 ? -12.246 16.373 15.623 1.00 70.75 390 ASP A CA 1
ATOM 2935 C C . ASP A 1 390 ? -11.597 16.627 14.250 1.00 70.75 390 ASP A C 1
ATOM 2937 O O . ASP A 1 390 ? -12.110 17.410 13.456 1.00 70.75 390 ASP A O 1
ATOM 2941 N N . ARG A 1 391 ? -10.509 15.911 13.932 1.00 74.62 391 ARG A N 1
ATOM 2942 C CA . ARG A 1 391 ? -9.811 16.007 12.639 1.00 74.62 391 ARG A CA 1
ATOM 2943 C C . ARG A 1 391 ? -10.582 15.327 11.512 1.00 74.62 391 ARG A C 1
ATOM 2945 O O . ARG A 1 391 ? -10.434 15.726 10.364 1.00 74.62 391 ARG A O 1
ATOM 2952 N N . PHE A 1 392 ? -11.431 14.337 11.805 1.00 74.81 392 PHE A N 1
ATOM 2953 C CA . PHE A 1 392 ? -12.203 13.662 10.757 1.00 74.81 392 PHE A CA 1
ATOM 2954 C C . PHE A 1 392 ? -13.128 14.603 9.997 1.00 74.81 392 PHE A C 1
ATOM 2956 O O . PHE A 1 392 ? -13.365 14.366 8.824 1.00 74.81 392 PHE A O 1
ATOM 2963 N N . ALA A 1 393 ? -13.647 15.660 10.627 1.00 72.25 393 ALA A N 1
ATOM 2964 C CA . ALA A 1 393 ? -14.496 16.625 9.930 1.00 72.25 393 ALA A CA 1
ATOM 2965 C C . ALA A 1 393 ? -13.750 17.364 8.800 1.00 72.25 393 ALA A C 1
ATOM 2967 O O . ALA A 1 393 ? -14.366 17.791 7.823 1.00 72.25 393 ALA A O 1
ATOM 2968 N N . GLU A 1 394 ? -12.430 17.496 8.931 1.00 76.31 394 GLU A N 1
ATOM 2969 C CA . GLU A 1 394 ? -11.550 18.168 7.974 1.00 76.31 394 GLU A CA 1
ATOM 2970 C C . GLU A 1 394 ? -10.834 17.178 7.036 1.00 76.31 394 GLU A C 1
ATOM 2972 O O . GLU A 1 394 ? -10.312 17.590 6.003 1.00 76.31 394 GLU A O 1
ATOM 2977 N N . ASP A 1 395 ? -10.853 15.875 7.345 1.00 80.38 395 ASP A N 1
ATOM 2978 C CA . ASP A 1 395 ? -10.291 14.803 6.514 1.00 80.38 395 ASP A CA 1
ATOM 2979 C C . ASP A 1 395 ? -11.195 14.506 5.310 1.00 80.38 395 ASP A C 1
ATOM 2981 O O . ASP A 1 395 ? -11.967 13.543 5.296 1.00 80.38 395 ASP A O 1
ATOM 2985 N N . LYS A 1 396 ? -11.128 15.387 4.312 1.00 87.25 396 LYS A N 1
ATOM 2986 C CA . LYS A 1 396 ? -11.820 15.262 3.031 1.00 87.25 396 LYS A CA 1
ATOM 2987 C C . LYS A 1 396 ? -10.922 15.716 1.886 1.00 87.25 396 LYS A C 1
ATOM 2989 O O . LYS A 1 396 ? -10.329 16.791 1.937 1.00 87.25 396 LYS A O 1
ATOM 2994 N N . ALA A 1 397 ? -10.854 14.914 0.835 1.00 90.81 397 ALA A N 1
ATOM 2995 C CA . ALA A 1 397 ? -10.123 15.219 -0.386 1.00 90.81 397 ALA A CA 1
ATOM 2996 C C . ALA A 1 397 ? -10.819 14.592 -1.600 1.00 90.81 397 ALA A C 1
ATOM 2998 O O . ALA A 1 397 ? -11.863 13.947 -1.482 1.00 90.81 397 ALA A O 1
ATOM 2999 N N . LYS A 1 398 ? -10.230 14.784 -2.781 1.00 91.62 398 LYS A N 1
ATOM 3000 C CA . LYS A 1 398 ? -10.685 14.170 -4.030 1.00 91.62 398 LYS A CA 1
ATOM 3001 C C . LYS A 1 398 ? -9.694 13.131 -4.524 1.00 91.62 398 LYS A C 1
ATOM 3003 O O . LYS A 1 398 ? -8.487 13.320 -4.421 1.00 91.62 398 LYS A O 1
ATOM 3008 N N . ILE A 1 399 ? -10.187 12.058 -5.118 1.00 93.44 399 ILE A N 1
ATOM 3009 C CA . ILE A 1 399 ? -9.359 10.992 -5.672 1.00 93.44 399 ILE A CA 1
ATOM 3010 C C . ILE A 1 399 ? -9.863 10.595 -7.051 1.00 93.44 399 ILE A C 1
ATOM 3012 O O . ILE A 1 399 ? -11.063 10.488 -7.279 1.00 93.44 399 ILE A O 1
ATOM 3016 N N . SER A 1 400 ? -8.944 10.333 -7.977 1.00 94.19 400 SER A N 1
ATOM 3017 C CA . SER A 1 400 ? -9.301 9.637 -9.213 1.00 94.19 400 SER A CA 1
ATOM 3018 C C . SER A 1 400 ? -9.679 8.195 -8.858 1.00 94.19 400 SER A C 1
ATOM 3020 O O . SER A 1 400 ? -8.828 7.508 -8.297 1.00 94.19 400 SER A O 1
ATOM 3022 N N . PRO A 1 401 ? -10.891 7.694 -9.149 1.00 91.50 401 PRO A N 1
ATOM 3023 C CA . PRO A 1 401 ? -11.301 6.347 -8.733 1.00 91.50 401 PRO A CA 1
ATOM 3024 C C . PRO A 1 401 ? -10.526 5.220 -9.430 1.00 91.50 401 PRO A C 1
ATOM 3026 O O . PRO A 1 401 ? -10.449 4.101 -8.929 1.00 91.50 401 PRO A O 1
ATOM 3029 N N . GLY A 1 402 ? -9.899 5.513 -10.569 1.00 95.81 402 GLY A N 1
ATOM 3030 C CA . GLY A 1 402 ? -9.156 4.542 -11.358 1.00 95.81 402 GLY A CA 1
ATOM 3031 C C . GLY A 1 402 ? -9.555 4.601 -12.818 1.00 95.81 402 GLY A C 1
ATOM 3032 O O . GLY A 1 402 ? -10.680 4.264 -13.181 1.00 95.81 402 GLY A O 1
ATOM 3033 N N . ARG A 1 403 ? -8.622 5.003 -13.676 1.00 95.88 403 ARG A N 1
ATOM 3034 C CA . ARG A 1 403 ? -8.919 5.192 -15.098 1.00 95.88 403 ARG A CA 1
ATOM 3035 C C . ARG A 1 403 ? -8.881 3.918 -15.939 1.00 95.88 403 ARG A C 1
ATOM 3037 O O . ARG A 1 403 ? -9.253 3.973 -17.106 1.00 95.88 403 ARG A O 1
ATOM 3044 N N . GLY A 1 404 ? -8.385 2.803 -15.406 1.00 96.88 404 GLY A N 1
ATOM 3045 C CA . GLY A 1 404 ? -8.084 1.605 -16.186 1.00 96.88 404 GLY A CA 1
ATOM 3046 C C . GLY A 1 404 ? -6.799 1.741 -17.011 1.00 96.88 404 GLY A C 1
ATOM 3047 O O . GLY A 1 404 ? -5.823 2.364 -16.587 1.00 96.88 404 GLY A O 1
ATOM 3048 N N . ALA A 1 405 ? -6.786 1.120 -18.191 1.00 96.69 405 ALA A N 1
ATOM 3049 C CA . ALA A 1 405 ? -5.590 1.002 -19.019 1.00 96.69 405 ALA A CA 1
ATOM 3050 C C . ALA A 1 405 ? -5.086 2.345 -19.576 1.00 96.69 405 ALA A C 1
ATOM 3052 O O . ALA A 1 405 ? -5.864 3.168 -20.051 1.00 96.69 405 ALA A O 1
ATOM 3053 N N . VAL A 1 406 ? -3.762 2.525 -19.624 1.00 97.75 406 VAL A N 1
ATOM 3054 C CA . VAL A 1 406 ? -3.122 3.615 -20.390 1.00 97.75 406 VAL A CA 1
ATOM 3055 C C . VAL A 1 406 ? -3.490 3.470 -21.866 1.00 97.75 406 VAL A C 1
ATOM 3057 O O . VAL A 1 406 ? -3.433 2.361 -22.384 1.00 97.75 406 VAL A O 1
ATOM 3060 N N . GLN A 1 407 ? -3.840 4.531 -22.582 1.00 96.81 407 GLN A N 1
ATOM 3061 C CA . GLN A 1 407 ? -4.257 4.432 -23.982 1.00 96.81 407 GLN A CA 1
ATOM 3062 C C . GLN A 1 407 ? -3.070 4.347 -24.950 1.00 96.81 407 GLN A C 1
ATOM 3064 O O . GLN A 1 407 ? -1.989 4.882 -24.713 1.00 96.81 407 GLN A O 1
ATOM 3069 N N . ASP A 1 408 ? -3.284 3.727 -26.111 1.00 97.00 408 ASP A N 1
ATOM 3070 C CA . ASP A 1 408 ? -2.259 3.613 -27.157 1.00 97.00 408 ASP A CA 1
ATOM 3071 C C . ASP A 1 408 ? -1.793 4.974 -27.688 1.00 97.00 408 ASP A C 1
ATOM 3073 O O . ASP A 1 408 ? -0.640 5.115 -28.094 1.00 97.00 408 ASP A O 1
ATOM 3077 N N . VAL A 1 409 ? -2.679 5.977 -27.702 1.00 96.31 409 VAL A N 1
ATOM 3078 C CA . VAL A 1 409 ? -2.328 7.352 -28.090 1.00 96.31 409 VAL A CA 1
ATOM 3079 C C . VAL A 1 409 ? -1.293 7.946 -27.138 1.00 96.31 409 VAL A C 1
ATOM 3081 O O . VAL A 1 409 ? -0.295 8.485 -27.604 1.00 96.31 409 VAL A O 1
ATOM 3084 N N . GLU A 1 410 ? -1.446 7.726 -25.832 1.00 97.12 410 GLU A N 1
ATOM 3085 C CA . GLU A 1 410 ? -0.482 8.177 -24.827 1.00 97.12 410 GLU A CA 1
ATOM 3086 C C . GLU A 1 410 ? 0.852 7.438 -24.993 1.00 97.12 410 GLU A C 1
ATOM 3088 O O . GLU A 1 410 ? 1.909 8.061 -25.010 1.00 97.12 410 GLU A O 1
ATOM 3093 N N . ILE A 1 411 ? 0.825 6.119 -25.229 1.00 97.62 411 ILE A N 1
ATOM 3094 C CA . ILE A 1 411 ? 2.049 5.337 -25.473 1.00 97.62 411 ILE A CA 1
ATOM 3095 C C . ILE A 1 411 ? 2.818 5.843 -26.703 1.00 97.62 411 ILE A C 1
ATOM 3097 O O . ILE A 1 411 ? 4.049 5.881 -26.677 1.00 97.62 411 ILE A O 1
ATOM 3101 N N . ARG A 1 412 ? 2.130 6.246 -27.781 1.00 96.62 412 ARG A N 1
ATOM 3102 C CA . ARG A 1 412 ? 2.792 6.819 -28.969 1.00 96.62 412 ARG A CA 1
ATOM 3103 C C . ARG A 1 412 ? 3.479 8.149 -28.667 1.00 96.62 412 ARG A C 1
ATOM 3105 O O . ARG A 1 412 ? 4.526 8.414 -29.249 1.00 96.62 412 ARG A O 1
ATOM 3112 N N . GLU A 1 413 ? 2.917 8.952 -27.768 1.00 95.62 413 GLU A N 1
ATOM 3113 C CA . GLU A 1 413 ? 3.467 10.255 -27.378 1.00 95.62 413 GLU A CA 1
ATOM 3114 C C . GLU A 1 413 ? 4.732 10.116 -26.527 1.00 95.62 413 GLU A C 1
ATOM 3116 O O . GLU A 1 413 ? 5.709 10.831 -26.755 1.00 95.62 413 GLU A O 1
ATOM 3121 N N . VAL A 1 414 ? 4.748 9.174 -25.578 1.00 96.44 414 VAL A N 1
ATOM 3122 C CA . VAL A 1 414 ? 5.851 9.054 -24.607 1.00 96.44 414 VAL A CA 1
ATOM 3123 C C . VAL A 1 414 ? 6.828 7.910 -24.873 1.00 96.44 414 VAL A C 1
ATOM 3125 O O . VAL A 1 414 ? 7.901 7.875 -24.270 1.00 96.44 414 VAL A O 1
ATOM 3128 N N . GLY A 1 415 ? 6.516 6.987 -25.787 1.00 95.81 415 GLY A N 1
ATOM 3129 C CA . GLY A 1 415 ? 7.308 5.773 -26.010 1.00 95.81 415 GLY A CA 1
ATOM 3130 C C . GLY A 1 415 ? 8.773 6.044 -26.365 1.00 95.81 415 GLY A C 1
ATOM 3131 O O . GLY A 1 415 ? 9.667 5.454 -25.759 1.00 95.81 415 GLY A O 1
ATOM 3132 N N . MET A 1 416 ? 9.034 6.971 -27.295 1.00 96.38 416 MET A N 1
ATOM 3133 C CA . MET A 1 416 ? 10.406 7.336 -27.670 1.00 96.38 416 MET A CA 1
ATOM 3134 C C . MET A 1 416 ? 11.156 8.038 -26.524 1.00 96.38 416 MET A C 1
ATOM 3136 O O . MET A 1 416 ? 12.240 7.562 -26.179 1.00 96.38 416 MET A O 1
ATOM 3140 N N . PRO A 1 417 ? 10.625 9.110 -25.896 1.00 97.38 417 PRO A N 1
ATOM 3141 C CA . PRO A 1 417 ? 11.290 9.742 -24.756 1.00 97.38 417 PRO A CA 1
ATOM 3142 C C . PRO A 1 417 ? 11.605 8.792 -23.591 1.00 97.38 417 PRO A C 1
ATOM 3144 O O . PRO A 1 417 ? 12.667 8.929 -22.985 1.00 97.38 417 PRO A O 1
ATOM 3147 N N . ILE A 1 418 ? 10.736 7.814 -23.296 1.00 97.69 418 ILE A N 1
ATOM 3148 C CA . ILE A 1 418 ? 10.986 6.792 -22.263 1.00 97.69 418 ILE A CA 1
ATOM 3149 C C . ILE A 1 418 ? 12.171 5.903 -22.650 1.00 97.69 418 ILE A C 1
ATOM 3151 O O . ILE A 1 418 ? 13.090 5.728 -21.852 1.00 97.69 418 ILE A O 1
ATOM 3155 N N . VAL A 1 419 ? 12.165 5.356 -23.871 1.00 97.31 419 VAL A N 1
ATOM 3156 C CA . VAL A 1 419 ? 13.203 4.422 -24.348 1.00 97.31 419 VAL A CA 1
ATOM 3157 C C . VAL A 1 419 ? 14.567 5.094 -24.463 1.00 97.31 419 VAL A C 1
ATOM 3159 O O . VAL A 1 419 ? 15.591 4.475 -24.193 1.00 97.31 419 VAL A O 1
ATOM 3162 N N . MET A 1 420 ? 14.586 6.367 -24.851 1.00 97.00 420 MET A N 1
ATOM 3163 C CA . MET A 1 420 ? 15.816 7.150 -24.933 1.00 97.00 420 MET A CA 1
ATOM 3164 C C . MET A 1 420 ? 16.315 7.615 -23.559 1.00 97.00 420 MET A C 1
ATOM 3166 O O . MET A 1 420 ? 17.471 8.017 -23.444 1.00 97.00 420 MET A O 1
ATOM 3170 N N . GLY A 1 421 ? 15.468 7.546 -22.527 1.00 96.69 421 GLY A N 1
ATOM 3171 C CA . GLY A 1 421 ? 15.762 7.989 -21.166 1.00 96.69 421 GLY A CA 1
ATOM 3172 C C . GLY A 1 421 ? 15.602 9.495 -20.937 1.00 96.69 421 GLY A C 1
ATOM 3173 O O . GLY A 1 421 ? 16.021 9.986 -19.894 1.00 96.69 421 GLY A O 1
ATOM 3174 N N . GLU A 1 422 ? 15.027 10.230 -21.896 1.00 97.06 422 GLU A N 1
ATOM 3175 C CA . GLU A 1 422 ? 14.748 11.668 -21.760 1.00 97.06 422 GLU A CA 1
ATOM 3176 C C . GLU A 1 422 ? 13.594 11.938 -20.793 1.00 97.06 422 GLU A C 1
ATOM 3178 O O . GLU A 1 422 ? 13.619 12.931 -20.070 1.00 97.06 422 GLU A O 1
ATOM 3183 N N . ILE A 1 423 ? 12.619 11.027 -20.741 1.00 98.25 423 ILE A N 1
ATOM 3184 C CA . ILE A 1 423 ? 11.756 10.887 -19.570 1.00 98.25 423 ILE A CA 1
ATOM 3185 C C . ILE A 1 423 ? 12.531 10.017 -18.568 1.00 98.25 423 ILE A C 1
ATOM 3187 O O . ILE A 1 423 ? 12.826 8.861 -18.896 1.00 98.25 423 ILE A O 1
ATOM 3191 N N . PRO A 1 424 ? 12.877 10.535 -17.371 1.00 98.00 424 PRO A N 1
ATOM 3192 C CA . PRO A 1 424 ? 13.798 9.861 -16.450 1.00 98.00 424 PRO A CA 1
ATOM 3193 C C . PRO A 1 424 ? 13.353 8.454 -16.040 1.00 98.00 424 PRO A C 1
ATOM 3195 O O . PRO A 1 424 ? 14.176 7.557 -15.866 1.00 98.00 424 PRO A O 1
ATOM 3198 N N . GLY A 1 425 ? 12.044 8.239 -15.933 1.00 97.38 425 GLY A N 1
ATOM 3199 C CA . GLY A 1 425 ? 11.480 6.911 -15.780 1.00 97.38 425 GLY A CA 1
ATOM 3200 C C . GLY A 1 425 ? 10.009 6.912 -15.392 1.00 97.38 425 GLY A C 1
ATOM 3201 O O . GLY A 1 425 ? 9.394 7.961 -15.186 1.00 97.38 425 GLY A O 1
ATOM 3202 N N . ILE A 1 426 ? 9.466 5.702 -15.283 1.00 98.50 426 ILE A N 1
ATOM 3203 C CA . ILE A 1 426 ? 8.132 5.421 -14.753 1.00 98.50 426 ILE A CA 1
ATOM 3204 C C . ILE A 1 426 ? 8.278 4.914 -13.316 1.00 98.50 426 ILE A C 1
ATOM 3206 O O . ILE A 1 426 ? 9.015 3.959 -13.067 1.00 98.50 426 ILE A O 1
ATOM 3210 N N . ILE A 1 427 ? 7.568 5.517 -12.370 1.00 98.50 427 ILE A N 1
ATOM 3211 C CA . ILE A 1 427 ? 7.538 5.069 -10.974 1.00 98.50 427 ILE A CA 1
ATOM 3212 C C . ILE A 1 427 ? 6.148 4.534 -10.673 1.00 98.50 427 ILE A C 1
ATOM 3214 O O . ILE A 1 427 ? 5.151 5.208 -10.931 1.00 98.50 427 ILE A O 1
ATOM 3218 N N . ALA A 1 428 ? 6.085 3.338 -10.094 1.00 98.31 428 ALA A N 1
ATOM 3219 C CA . ALA A 1 428 ? 4.828 2.715 -9.722 1.00 98.31 428 ALA A CA 1
ATOM 3220 C C . ALA A 1 428 ? 4.677 2.550 -8.200 1.00 98.31 428 ALA A C 1
ATOM 3222 O O . ALA A 1 428 ? 4.981 1.470 -7.686 1.00 98.31 428 ALA A O 1
ATOM 3223 N N . PRO A 1 429 ? 4.230 3.584 -7.451 1.00 96.56 429 PRO A N 1
ATOM 3224 C CA . PRO A 1 429 ? 3.875 3.434 -6.043 1.00 96.56 429 PRO A CA 1
ATOM 3225 C C . PRO A 1 429 ? 2.581 2.628 -5.908 1.00 96.56 429 PRO A C 1
ATOM 3227 O O . PRO A 1 429 ? 1.493 3.108 -6.226 1.00 96.56 429 PRO A O 1
ATOM 3230 N N . VAL A 1 430 ? 2.689 1.395 -5.426 1.00 94.75 430 VAL A N 1
ATOM 3231 C CA . VAL A 1 430 ? 1.581 0.431 -5.342 1.00 94.75 430 VAL A CA 1
ATOM 3232 C C . VAL A 1 430 ? 1.638 -0.333 -4.017 1.00 94.75 430 VAL A C 1
ATOM 3234 O O . VAL A 1 430 ? 2.533 -0.123 -3.197 1.00 94.75 430 VAL A O 1
ATOM 3237 N N . GLY A 1 431 ? 0.672 -1.214 -3.773 1.00 87.12 431 GLY A N 1
ATOM 3238 C CA . GLY A 1 431 ? 0.689 -2.116 -2.621 1.00 87.12 431 GLY A CA 1
ATOM 3239 C C . GLY A 1 431 ? -0.113 -1.625 -1.419 1.00 87.12 431 GLY A C 1
ATOM 3240 O O . GLY A 1 431 ? -1.147 -0.981 -1.580 1.00 87.12 431 GLY A O 1
ATOM 3241 N N . CYS A 1 432 ? 0.290 -2.048 -0.217 1.00 92.38 432 CYS A N 1
ATOM 3242 C CA . CYS A 1 432 ? -0.510 -1.929 1.005 1.00 92.38 432 CYS A CA 1
ATOM 3243 C C . CYS A 1 432 ? -0.114 -0.702 1.847 1.00 92.38 432 CYS A C 1
ATOM 3245 O O . CYS A 1 432 ? 0.759 0.076 1.480 1.00 92.38 432 CYS A O 1
ATOM 3247 N N . SER A 1 433 ? -0.765 -0.536 3.002 1.00 90.19 433 SER A N 1
ATOM 3248 C CA . SER A 1 433 ? -0.666 0.663 3.842 1.00 90.19 433 SER A CA 1
ATOM 3249 C C . SER A 1 433 ? 0.203 0.515 5.096 1.00 90.19 433 SER A C 1
ATOM 3251 O O . SER A 1 433 ? 0.006 1.232 6.074 1.00 90.19 433 SER A O 1
ATOM 3253 N N . LEU A 1 434 ? 1.155 -0.429 5.112 1.00 87.94 434 LEU A N 1
ATOM 3254 C CA . LEU A 1 434 ? 2.076 -0.630 6.244 1.00 87.94 434 LEU A CA 1
ATOM 3255 C C . LEU A 1 434 ? 3.279 0.330 6.187 1.00 87.94 434 LEU A C 1
ATOM 3257 O O . LEU A 1 434 ? 4.430 -0.104 6.225 1.00 87.94 434 LEU A O 1
ATOM 3261 N N . TRP A 1 435 ? 3.021 1.627 6.027 1.00 86.50 435 TRP A N 1
ATOM 3262 C CA . TRP A 1 435 ? 4.079 2.621 5.835 1.00 86.50 435 TRP A CA 1
ATOM 3263 C C . TRP A 1 435 ? 4.862 2.893 7.127 1.00 86.50 435 TRP A C 1
ATOM 3265 O O . TRP A 1 435 ? 4.246 2.995 8.191 1.00 86.50 435 TRP A O 1
ATOM 3275 N N . PRO A 1 436 ? 6.198 3.056 7.061 1.00 77.38 436 PRO A N 1
ATOM 3276 C CA . PRO A 1 436 ? 7.022 3.355 8.233 1.00 77.38 436 PRO A CA 1
ATOM 3277 C C . PRO A 1 436 ? 6.637 4.659 8.935 1.00 77.38 436 PRO A C 1
ATOM 3279 O O . PRO A 1 436 ? 6.623 4.698 10.164 1.00 77.38 436 PRO A O 1
ATOM 3282 N N . ARG A 1 437 ? 6.328 5.715 8.166 1.00 77.75 437 ARG A N 1
ATOM 3283 C CA . ARG A 1 437 ? 5.969 7.044 8.688 1.00 77.75 437 ARG A CA 1
ATOM 3284 C C . ARG A 1 437 ? 4.733 7.630 7.993 1.00 77.75 437 ARG A C 1
ATOM 3286 O O . ARG A 1 437 ? 4.772 8.755 7.508 1.00 77.75 437 ARG A O 1
ATOM 3293 N N . SER A 1 438 ? 3.620 6.890 8.009 1.00 83.19 438 SER A N 1
ATOM 3294 C CA . SER A 1 438 ? 2.331 7.249 7.371 1.00 83.19 438 SER A CA 1
ATOM 3295 C C . SER A 1 438 ? 2.361 7.308 5.835 1.00 83.19 438 SER A C 1
ATOM 3297 O O . SER A 1 438 ? 3.419 7.200 5.219 1.00 83.19 438 SER A O 1
ATOM 3299 N N . GLY A 1 439 ? 1.190 7.476 5.210 1.00 84.69 439 GLY A N 1
ATOM 3300 C CA . GLY A 1 439 ? 1.096 7.694 3.762 1.00 84.69 439 GLY A CA 1
ATOM 3301 C C . GLY A 1 439 ? 1.630 9.058 3.306 1.00 84.69 439 GLY A C 1
ATOM 3302 O O . GLY A 1 439 ? 2.009 9.182 2.146 1.00 84.69 439 GLY A O 1
ATOM 3303 N N . ALA A 1 440 ? 1.771 10.043 4.205 1.00 85.38 440 ALA A N 1
ATOM 3304 C CA . ALA A 1 440 ? 2.373 11.336 3.869 1.00 85.38 440 ALA A CA 1
ATOM 3305 C C . ALA A 1 440 ? 3.822 11.182 3.373 1.00 85.38 440 ALA A C 1
ATOM 3307 O O . ALA A 1 440 ? 4.214 11.825 2.405 1.00 85.38 440 ALA A O 1
ATOM 3308 N N . GLU A 1 441 ? 4.591 10.253 3.956 1.00 88.06 441 GLU A N 1
ATOM 3309 C CA . GLU A 1 441 ? 5.951 9.936 3.499 1.00 88.06 441 GLU A CA 1
ATOM 3310 C C . GLU A 1 441 ? 5.963 9.467 2.034 1.00 88.06 441 GLU A C 1
ATOM 3312 O O . GLU A 1 441 ? 6.847 9.854 1.270 1.00 88.06 441 GLU A O 1
ATOM 3317 N N . LEU A 1 442 ? 4.961 8.680 1.618 1.00 91.69 442 LEU A N 1
ATOM 3318 C CA . LEU A 1 442 ? 4.800 8.276 0.221 1.00 91.69 442 LEU A CA 1
ATOM 3319 C C . LEU A 1 442 ? 4.485 9.486 -0.668 1.00 91.69 442 LEU A C 1
ATOM 3321 O O . LEU A 1 442 ? 5.100 9.631 -1.721 1.00 91.69 442 LEU A O 1
ATOM 3325 N N . GLY A 1 443 ? 3.569 10.357 -0.236 1.00 92.31 443 GLY A N 1
ATOM 3326 C CA . GLY A 1 443 ? 3.233 11.596 -0.941 1.00 92.31 443 GLY A CA 1
ATOM 3327 C C . GLY A 1 443 ? 4.451 12.496 -1.160 1.00 92.31 443 GLY A C 1
ATOM 3328 O O . GLY A 1 443 ? 4.697 12.924 -2.282 1.00 92.31 443 GLY A O 1
ATOM 3329 N N . GLU A 1 444 ? 5.270 12.704 -0.126 1.00 91.75 444 GLU A N 1
ATOM 3330 C CA . GLU A 1 444 ? 6.501 13.498 -0.204 1.00 91.75 444 GLU A CA 1
ATOM 3331 C C . GLU A 1 444 ? 7.529 12.906 -1.180 1.00 91.75 444 GLU A C 1
ATOM 3333 O O . GLU A 1 444 ? 8.160 13.648 -1.931 1.00 91.75 444 GLU A O 1
ATOM 3338 N N . ILE A 1 445 ? 7.710 11.577 -1.176 1.00 95.06 445 ILE A N 1
ATOM 3339 C CA . ILE A 1 445 ? 8.582 10.889 -2.144 1.00 95.06 445 ILE A CA 1
ATOM 3340 C C . ILE A 1 445 ? 8.067 11.152 -3.560 1.00 95.06 445 ILE A C 1
ATOM 3342 O O . ILE A 1 445 ? 8.818 11.566 -4.439 1.00 95.06 445 ILE A O 1
ATOM 3346 N N . ILE A 1 446 ? 6.779 10.906 -3.790 1.00 96.38 446 ILE A N 1
ATOM 3347 C CA . ILE A 1 446 ? 6.190 10.938 -5.126 1.00 96.38 446 ILE A CA 1
ATOM 3348 C C . ILE A 1 446 ? 6.104 12.357 -5.689 1.00 96.38 446 ILE A C 1
ATOM 3350 O O . ILE A 1 446 ? 6.420 12.549 -6.863 1.00 96.38 446 ILE A O 1
ATOM 3354 N N . GLU A 1 447 ? 5.761 13.357 -4.876 1.00 95.69 447 GLU A N 1
ATOM 3355 C CA . GLU A 1 447 ? 5.723 14.758 -5.311 1.00 95.69 447 GLU A CA 1
ATOM 3356 C C . GLU A 1 447 ? 7.102 15.234 -5.800 1.00 95.69 447 GLU A C 1
ATOM 3358 O O . GLU A 1 447 ? 7.199 15.951 -6.799 1.00 95.69 447 GLU A O 1
ATOM 3363 N N . GLU A 1 448 ? 8.183 14.789 -5.155 1.00 96.81 448 GLU A N 1
ATOM 3364 C CA . GLU A 1 448 ? 9.545 15.117 -5.576 1.00 96.81 448 GLU A CA 1
ATOM 3365 C C . GLU A 1 448 ? 9.878 14.541 -6.964 1.00 96.81 448 GLU A C 1
ATOM 3367 O O . GLU A 1 448 ? 10.494 15.217 -7.790 1.00 96.81 448 GLU A O 1
ATOM 3372 N N . PHE A 1 449 ? 9.431 13.320 -7.269 1.00 98.12 449 PHE A N 1
ATOM 3373 C CA . PHE A 1 449 ? 9.644 12.724 -8.591 1.00 98.12 449 PHE A CA 1
ATOM 3374 C C . PHE A 1 449 ? 8.712 13.292 -9.670 1.00 98.12 449 PHE A C 1
ATOM 3376 O O . PHE A 1 449 ? 9.142 13.448 -10.816 1.00 98.12 449 PHE A O 1
ATOM 3383 N N . LEU A 1 450 ? 7.486 13.685 -9.315 1.00 97.88 450 LEU A N 1
ATOM 3384 C CA . LEU A 1 450 ? 6.584 14.413 -10.214 1.00 97.88 450 LEU A CA 1
ATOM 3385 C C . LEU A 1 450 ? 7.204 15.750 -10.652 1.00 97.88 450 LEU A C 1
ATOM 3387 O O . LEU A 1 450 ? 7.285 16.028 -11.847 1.00 97.88 450 LEU A O 1
ATOM 3391 N N . LYS A 1 451 ? 7.765 16.531 -9.712 1.00 97.50 451 LYS A N 1
ATOM 3392 C CA . LYS A 1 451 ? 8.506 17.782 -10.004 1.00 97.50 451 LYS A CA 1
ATOM 3393 C C . LYS A 1 451 ? 9.719 17.570 -10.919 1.00 97.50 451 LYS A C 1
ATOM 3395 O O . LYS A 1 451 ? 10.185 18.508 -11.562 1.00 97.50 451 LYS A O 1
ATOM 3400 N N . ARG A 1 452 ? 10.229 16.339 -10.992 1.00 97.75 452 ARG A N 1
ATOM 3401 C CA . ARG A 1 452 ? 11.384 15.935 -11.807 1.00 97.75 452 ARG A CA 1
ATOM 3402 C C . ARG A 1 452 ? 10.986 15.244 -13.106 1.00 97.75 452 ARG A C 1
ATOM 3404 O O . ARG A 1 452 ? 11.818 14.578 -13.710 1.00 97.75 452 ARG A O 1
ATOM 3411 N N . ASN A 1 453 ? 9.743 15.425 -13.553 1.00 98.12 453 ASN A N 1
ATOM 3412 C CA . ASN A 1 453 ? 9.237 14.922 -14.829 1.00 98.12 453 ASN A CA 1
ATOM 3413 C C . ASN A 1 453 ? 9.228 13.386 -14.954 1.00 98.12 453 ASN A C 1
ATOM 3415 O O . ASN A 1 453 ? 9.199 12.858 -16.067 1.00 98.12 453 ASN A O 1
ATOM 3419 N N . TYR A 1 454 ? 9.210 12.651 -13.838 1.00 98.62 454 TYR A N 1
ATOM 3420 C CA . TYR A 1 454 ? 8.895 11.222 -13.877 1.00 98.62 454 TYR A CA 1
ATOM 3421 C C . TYR A 1 454 ? 7.407 11.025 -14.181 1.00 98.62 454 TYR A C 1
ATOM 3423 O O . TYR A 1 454 ? 6.574 11.864 -13.837 1.00 98.62 454 TYR A O 1
ATOM 3431 N N . ILE A 1 455 ? 7.070 9.907 -14.823 1.00 98.62 455 ILE A N 1
ATOM 3432 C CA . ILE A 1 455 ? 5.676 9.469 -14.970 1.00 98.62 455 ILE A CA 1
ATOM 3433 C C . ILE A 1 455 ? 5.336 8.630 -13.742 1.00 98.62 455 ILE A C 1
ATOM 3435 O O . ILE A 1 455 ? 6.041 7.657 -13.469 1.00 98.62 455 ILE A O 1
ATOM 3439 N N . VAL A 1 456 ? 4.270 8.959 -13.013 1.00 98.56 456 VAL A N 1
ATOM 3440 C CA . VAL A 1 456 ? 3.879 8.192 -11.824 1.00 98.56 456 VAL A CA 1
ATOM 3441 C C . VAL A 1 456 ? 2.559 7.476 -12.059 1.00 98.56 456 VAL A C 1
ATOM 3443 O O . VAL A 1 456 ? 1.534 8.113 -12.262 1.00 98.56 456 VAL A O 1
ATOM 3446 N N . THR A 1 457 ? 2.558 6.146 -11.979 1.00 97.94 457 THR A N 1
ATOM 3447 C CA . THR A 1 457 ? 1.341 5.323 -12.082 1.00 97.94 457 THR A CA 1
ATOM 3448 C C . THR A 1 457 ? 1.065 4.598 -10.774 1.00 97.94 457 THR A C 1
ATOM 3450 O O . THR A 1 457 ? 1.906 3.840 -10.309 1.00 97.94 457 THR A O 1
ATOM 3453 N N . THR A 1 458 ? -0.107 4.761 -10.184 1.00 97.88 458 THR A N 1
ATOM 3454 C CA . THR A 1 458 ? -0.439 4.200 -8.870 1.00 97.88 458 THR A CA 1
ATOM 3455 C C . THR A 1 458 ? -1.705 3.350 -8.907 1.00 97.88 458 THR A C 1
ATOM 3457 O O . THR A 1 458 ? -2.487 3.427 -9.853 1.00 97.88 458 THR A O 1
ATOM 3460 N N . SER A 1 459 ? -1.892 2.526 -7.878 1.00 97.50 459 SER A N 1
ATOM 3461 C CA . SER A 1 459 ? -3.080 1.697 -7.677 1.00 97.50 459 SER A CA 1
ATOM 3462 C C . SER A 1 459 ? -3.318 1.419 -6.187 1.00 97.50 459 SER A C 1
ATOM 3464 O O . SER A 1 459 ? -2.427 1.592 -5.341 1.00 97.50 459 SER A O 1
ATOM 3466 N N . GLY A 1 460 ? -4.519 0.943 -5.857 1.00 96.00 460 GLY A N 1
ATOM 3467 C CA . GLY A 1 460 ? -4.839 0.372 -4.548 1.00 96.00 460 GLY A CA 1
ATOM 3468 C C . GLY A 1 460 ? -4.627 1.334 -3.370 1.00 96.00 460 GLY A C 1
ATOM 3469 O O . GLY A 1 460 ? -4.947 2.518 -3.437 1.00 96.00 460 GLY A O 1
ATOM 3470 N N . CYS A 1 461 ? -4.088 0.825 -2.256 1.00 95.25 461 CYS A N 1
ATOM 3471 C CA . CYS A 1 461 ? -3.921 1.622 -1.032 1.00 95.25 461 CYS A CA 1
ATOM 3472 C C . CYS A 1 461 ? -2.926 2.785 -1.196 1.00 95.25 461 CYS A C 1
ATOM 3474 O O . CYS A 1 461 ? -3.094 3.814 -0.546 1.00 95.25 461 CYS A O 1
ATOM 3476 N N . SER A 1 462 ? -1.907 2.635 -2.047 1.00 94.75 462 SER A N 1
ATOM 3477 C CA . SER A 1 462 ? -0.973 3.722 -2.362 1.00 94.75 462 SER A CA 1
ATOM 3478 C C . SER A 1 462 ? -1.675 4.859 -3.097 1.00 94.75 462 SER A C 1
ATOM 3480 O O . SER A 1 462 ? -1.460 6.012 -2.744 1.00 94.75 462 SER A O 1
ATOM 3482 N N . ALA A 1 463 ? -2.578 4.547 -4.033 1.00 95.50 463 ALA A N 1
ATOM 3483 C CA . ALA A 1 463 ? -3.347 5.564 -4.747 1.00 95.50 463 ALA A CA 1
ATOM 3484 C C . ALA A 1 463 ? -4.185 6.430 -3.796 1.00 95.50 463 ALA A C 1
ATOM 3486 O O . ALA A 1 463 ? -4.250 7.644 -3.974 1.00 95.50 463 ALA A O 1
ATOM 3487 N N . MET A 1 464 ? -4.766 5.811 -2.764 1.00 94.38 464 MET A N 1
ATOM 3488 C CA . MET A 1 464 ? -5.523 6.497 -1.711 1.00 94.38 464 MET A CA 1
ATOM 3489 C C . MET A 1 464 ? -4.648 7.433 -0.874 1.00 94.38 464 MET A C 1
ATOM 3491 O O . MET A 1 464 ? -5.027 8.574 -0.633 1.00 94.38 464 MET A O 1
ATOM 3495 N N . ALA A 1 465 ? -3.449 6.986 -0.494 1.00 91.25 465 ALA A N 1
ATOM 3496 C CA . ALA A 1 465 ? -2.503 7.805 0.265 1.00 91.25 465 ALA A CA 1
ATOM 3497 C C . ALA A 1 465 ? -1.946 9.007 -0.517 1.00 91.25 465 ALA A C 1
ATOM 3499 O O . ALA A 1 465 ? -1.448 9.944 0.092 1.00 91.25 465 ALA A O 1
ATOM 3500 N N . LEU A 1 466 ? -2.010 8.999 -1.853 1.00 92.88 466 LEU A N 1
ATOM 3501 C CA . LEU A 1 466 ? -1.617 10.157 -2.667 1.00 92.88 466 LEU A CA 1
ATOM 3502 C C . LEU A 1 466 ? -2.736 11.210 -2.798 1.00 92.88 466 LEU A C 1
ATOM 3504 O O . LEU A 1 466 ? -2.463 12.330 -3.229 1.00 92.88 466 LEU A O 1
ATOM 3508 N N . ALA A 1 467 ? -3.976 10.865 -2.426 1.00 90.38 467 ALA A N 1
ATOM 3509 C CA . ALA A 1 467 ? -5.103 11.801 -2.390 1.00 90.38 467 ALA A CA 1
ATOM 3510 C C . ALA A 1 467 ? -5.224 12.537 -1.050 1.00 90.38 467 ALA A C 1
ATOM 3512 O O . ALA A 1 467 ? -5.610 13.701 -1.024 1.00 90.38 467 ALA A O 1
ATOM 3513 N N . THR A 1 468 ? -4.896 11.860 0.053 1.00 76.94 468 THR A N 1
ATOM 3514 C CA . THR A 1 468 ? -4.919 12.427 1.404 1.00 76.94 468 THR A CA 1
ATOM 3515 C C . THR A 1 468 ? -3.562 12.225 2.072 1.00 76.94 468 THR A C 1
ATOM 3517 O O . THR A 1 468 ? -3.091 11.103 2.254 1.00 76.94 468 THR A O 1
ATOM 3520 N N . ASP A 1 469 ? -2.931 13.323 2.480 1.00 61.31 469 ASP A N 1
ATOM 3521 C CA . ASP A 1 469 ? -1.732 13.331 3.326 1.00 61.31 469 ASP A CA 1
ATOM 3522 C C . ASP A 1 469 ? -2.060 13.027 4.807 1.00 61.31 469 ASP A C 1
ATOM 3524 O O . ASP A 1 469 ? -1.208 13.198 5.680 1.00 61.31 469 ASP A O 1
ATOM 3528 N N . TYR A 1 470 ? -3.301 12.619 5.116 1.00 51.50 470 TYR A N 1
ATOM 3529 C CA . TYR A 1 470 ? -3.934 12.572 6.442 1.00 51.50 470 TYR A CA 1
ATOM 3530 C C . TYR A 1 470 ? -3.986 13.931 7.159 1.00 51.50 470 TYR A C 1
ATOM 3532 O O . TYR A 1 470 ? -4.760 14.089 8.099 1.00 51.50 470 TYR A O 1
ATOM 3540 N N . ALA A 1 471 ? -3.159 14.915 6.787 1.00 41.03 471 ALA A N 1
ATOM 3541 C CA . ALA A 1 471 ? -3.105 16.294 7.286 1.00 41.03 471 ALA A CA 1
ATOM 3542 C C . ALA A 1 471 ? -4.141 17.225 6.660 1.00 41.03 471 ALA A C 1
ATOM 3544 O O . ALA A 1 471 ? -4.335 18.312 7.191 1.00 41.03 471 ALA A O 1
ATOM 3545 N N . GLY A 1 472 ? -4.847 16.782 5.620 1.00 46.25 472 GLY A N 1
ATOM 3546 C CA . GLY A 1 472 ? -5.881 17.556 4.943 1.00 46.25 472 GLY A CA 1
ATOM 3547 C C . GLY A 1 472 ? -5.322 18.732 4.141 1.00 46.25 472 GLY A C 1
ATOM 3548 O O . GLY A 1 472 ? -6.073 19.648 3.819 1.00 46.25 472 GLY A O 1
ATOM 3549 N N . THR A 1 473 ? -4.015 18.755 3.839 1.00 46.25 473 THR A N 1
ATOM 3550 C CA . THR A 1 473 ? -3.372 19.936 3.228 1.00 46.25 473 THR A CA 1
ATOM 3551 C C . THR A 1 473 ? -2.864 19.723 1.806 1.00 46.25 473 THR A C 1
ATOM 3553 O O . THR A 1 473 ? -2.713 20.698 1.070 1.00 46.25 473 THR A O 1
ATOM 3556 N N . HIS A 1 474 ? -2.589 18.481 1.399 1.00 61.16 474 HIS A N 1
ATOM 3557 C CA . HIS A 1 474 ? -1.957 18.172 0.117 1.00 61.16 474 HIS A CA 1
ATOM 3558 C C . HIS A 1 474 ? -2.6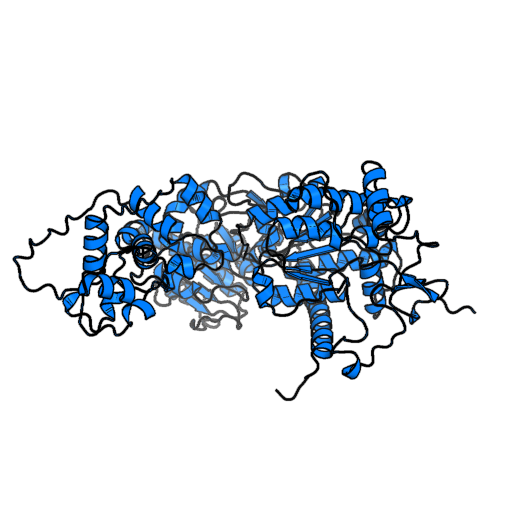50 16.998 -0.585 1.00 61.16 474 HIS A C 1
ATOM 3560 O O . HIS A 1 474 ? -2.489 15.846 -0.193 1.00 61.16 474 HIS A O 1
ATOM 3566 N N . ASN A 1 475 ? -3.363 17.296 -1.674 1.00 85.94 475 ASN A N 1
ATOM 3567 C CA . ASN A 1 475 ? -3.879 16.308 -2.617 1.00 85.94 475 ASN A CA 1
ATOM 3568 C C . ASN A 1 475 ? -3.076 16.378 -3.920 1.00 85.94 475 ASN A C 1
ATOM 3570 O O . ASN A 1 475 ? -3.052 17.420 -4.581 1.00 85.94 475 ASN A O 1
ATOM 3574 N N . LEU A 1 476 ? -2.399 15.292 -4.300 1.00 92.00 476 LEU A N 1
ATOM 3575 C CA . LEU A 1 476 ? -1.578 15.296 -5.512 1.00 92.00 476 LEU A CA 1
ATOM 3576 C C . LEU A 1 476 ? -2.419 15.216 -6.795 1.00 92.00 476 LEU A C 1
ATOM 3578 O O . LEU A 1 476 ? -1.983 15.727 -7.824 1.00 92.00 476 LEU A O 1
ATOM 3582 N N . TYR A 1 477 ? -3.629 14.655 -6.756 1.00 92.56 477 TYR A N 1
ATOM 3583 C CA . TYR A 1 477 ? -4.486 14.557 -7.947 1.00 92.56 477 TYR A CA 1
ATOM 3584 C C . TYR A 1 477 ? -5.029 15.910 -8.411 1.00 92.56 477 TYR A C 1
ATOM 3586 O O . TYR A 1 477 ? -5.325 16.080 -9.586 1.00 92.56 477 TYR A O 1
ATOM 3594 N N . GLU A 1 478 ? -5.139 16.888 -7.511 1.00 88.94 478 GLU A N 1
ATOM 3595 C CA . GLU A 1 478 ? -5.554 18.252 -7.868 1.00 88.94 478 GLU A CA 1
ATOM 3596 C C . GLU A 1 478 ? -4.386 19.102 -8.391 1.00 88.94 478 GLU A C 1
ATOM 3598 O O . GLU A 1 478 ? -4.602 20.140 -9.013 1.00 88.94 478 GLU A O 1
ATOM 3603 N N . LYS A 1 479 ? -3.141 18.667 -8.157 1.00 91.50 479 LYS A N 1
ATOM 3604 C CA . LYS A 1 479 ? -1.923 19.378 -8.575 1.00 91.50 479 LYS A CA 1
ATOM 3605 C C . LYS A 1 479 ? -1.347 18.875 -9.897 1.00 91.50 479 LYS A C 1
ATOM 3607 O O . LYS A 1 479 ? -0.688 19.643 -10.595 1.00 91.50 479 LYS A O 1
ATOM 3612 N N . TYR A 1 480 ? -1.544 17.597 -10.212 1.00 94.69 480 TYR A N 1
ATOM 3613 C CA . TYR A 1 480 ? -0.900 16.913 -11.332 1.00 94.69 480 TYR A CA 1
ATOM 3614 C C . TYR A 1 480 ? -1.943 16.245 -12.232 1.00 94.69 480 TYR A C 1
ATOM 3616 O O . TYR A 1 480 ? -2.945 15.729 -11.748 1.00 94.69 480 TYR A O 1
ATOM 3624 N N . GLY A 1 481 ? -1.710 16.242 -13.549 1.00 94.06 481 GLY A N 1
ATOM 3625 C CA . GLY A 1 481 ? -2.661 15.681 -14.514 1.00 94.06 481 GLY A CA 1
ATOM 3626 C C . GLY A 1 481 ? -2.707 14.148 -14.507 1.00 94.06 481 GLY A C 1
ATOM 3627 O O . GLY A 1 481 ? -1.752 13.500 -14.084 1.00 94.06 481 GLY A O 1
ATOM 3628 N N . GLY A 1 482 ? -3.792 13.566 -15.036 1.00 95.00 482 GLY A N 1
ATOM 3629 C CA . GLY A 1 482 ? -4.008 12.109 -15.115 1.00 95.00 482 GLY A CA 1
ATOM 3630 C C . GLY A 1 482 ? -3.590 11.435 -16.434 1.00 95.00 482 GLY A C 1
ATOM 3631 O O . GLY A 1 482 ? -3.674 10.207 -16.572 1.00 95.00 482 GLY A O 1
ATOM 3632 N N . ARG A 1 483 ? -3.104 12.210 -17.416 1.00 96.44 483 ARG A N 1
ATOM 3633 C CA . ARG A 1 483 ? -2.540 11.687 -18.676 1.00 96.44 483 ARG A CA 1
ATOM 3634 C C . ARG A 1 483 ? -1.196 11.007 -18.416 1.00 96.44 483 ARG A C 1
ATOM 3636 O O . ARG A 1 483 ? -0.385 11.542 -17.667 1.00 96.44 483 ARG A O 1
ATOM 3643 N N . PHE A 1 484 ? -0.920 9.886 -19.076 1.00 98.00 484 PHE A N 1
ATOM 3644 C CA . PHE A 1 484 ? 0.347 9.154 -18.993 1.00 98.00 484 PHE A CA 1
ATOM 3645 C C . PHE A 1 484 ? 1.472 9.934 -19.696 1.00 98.00 484 PHE A C 1
ATOM 3647 O O . PHE A 1 484 ? 1.834 9.664 -20.839 1.00 98.00 484 PHE A O 1
ATOM 3654 N N . ALA A 1 485 ? 1.978 10.955 -19.006 1.00 97.69 485 ALA A N 1
ATOM 3655 C CA . ALA A 1 485 ? 2.955 11.921 -19.488 1.00 97.69 485 ALA A CA 1
ATOM 3656 C C . ALA A 1 485 ? 3.927 12.331 -18.371 1.00 97.69 485 ALA A C 1
ATOM 3658 O O . ALA A 1 485 ? 3.699 12.063 -17.191 1.00 97.69 485 ALA A O 1
ATOM 3659 N N . ALA A 1 486 ? 5.046 12.945 -18.752 1.00 98.00 486 ALA A N 1
ATOM 3660 C CA . ALA A 1 486 ? 6.071 13.387 -17.813 1.00 98.00 486 ALA A CA 1
ATOM 3661 C C . ALA A 1 486 ? 5.499 14.378 -16.783 1.00 98.00 486 ALA A C 1
ATOM 3663 O O . ALA A 1 486 ? 4.835 15.338 -17.163 1.00 98.00 486 ALA A O 1
ATOM 3664 N N . GLY A 1 487 ? 5.764 14.143 -15.495 1.00 97.81 487 GLY A N 1
ATOM 3665 C CA . GLY A 1 487 ? 5.305 15.002 -14.400 1.00 97.81 487 GLY A CA 1
ATOM 3666 C C . GLY A 1 487 ? 3.846 14.797 -13.986 1.00 97.81 487 GLY A C 1
ATOM 3667 O O . GLY A 1 487 ? 3.337 15.579 -13.191 1.00 97.81 487 GLY A O 1
ATOM 3668 N N . ASN A 1 488 ? 3.178 13.756 -14.490 1.00 97.81 488 ASN A N 1
ATOM 3669 C CA . ASN A 1 488 ? 1.778 13.459 -14.186 1.00 97.81 488 ASN A CA 1
ATOM 3670 C C . ASN A 1 488 ? 1.601 12.265 -13.236 1.00 97.81 488 ASN A C 1
ATOM 3672 O O . ASN A 1 488 ? 2.461 11.380 -13.153 1.00 97.81 488 ASN A O 1
ATOM 3676 N N . LEU A 1 489 ? 0.444 12.237 -12.562 1.00 97.31 489 LEU A N 1
ATOM 3677 C CA . LEU A 1 489 ? 0.033 11.213 -11.603 1.00 97.31 489 LEU A CA 1
ATOM 3678 C C . LEU A 1 489 ? -1.208 10.472 -12.108 1.00 97.31 489 LEU A C 1
ATOM 3680 O O . LEU A 1 489 ? -2.294 11.029 -12.224 1.00 97.31 489 LEU A O 1
ATOM 3684 N N . ILE A 1 490 ? -1.056 9.177 -12.353 1.00 97.81 490 ILE A N 1
ATOM 3685 C CA . ILE A 1 490 ? -2.059 8.346 -13.003 1.00 97.81 490 ILE A CA 1
ATOM 3686 C C . ILE A 1 490 ? -2.536 7.266 -12.031 1.00 97.81 490 ILE A C 1
ATOM 3688 O O . ILE A 1 490 ? -1.788 6.330 -11.751 1.00 97.81 490 ILE A O 1
ATOM 3692 N N . ASN A 1 491 ? -3.779 7.338 -11.545 1.00 97.69 491 ASN A N 1
ATOM 3693 C CA . ASN A 1 491 ? -4.387 6.209 -10.832 1.00 97.69 491 ASN A CA 1
ATOM 3694 C C . ASN A 1 491 ? -5.040 5.241 -11.824 1.00 97.69 491 ASN A C 1
ATOM 3696 O O . ASN A 1 491 ? -6.038 5.586 -12.457 1.00 97.69 491 ASN A O 1
ATOM 3700 N N . VAL A 1 492 ? -4.513 4.021 -11.942 1.00 97.88 492 VAL A N 1
ATOM 3701 C CA . VAL A 1 492 ? -5.086 2.995 -12.831 1.00 97.88 492 VAL A CA 1
ATOM 3702 C C . VAL A 1 492 ? -6.274 2.254 -12.207 1.00 97.88 492 VAL A C 1
ATOM 3704 O O . VAL A 1 492 ? -7.087 1.716 -12.953 1.00 97.88 492 VAL A O 1
ATOM 3707 N N . GLY A 1 493 ? -6.428 2.270 -10.877 1.00 97.25 493 GLY A N 1
ATOM 3708 C CA . GLY A 1 493 ? -7.554 1.655 -10.162 1.00 97.25 493 GLY A CA 1
ATOM 3709 C C . GLY A 1 493 ? -7.138 0.790 -8.975 1.00 97.25 493 GLY A C 1
ATOM 3710 O O . GLY A 1 493 ? -6.162 1.079 -8.277 1.00 97.25 493 GLY A O 1
ATOM 3711 N N . SER A 1 494 ? -7.906 -0.266 -8.707 1.00 97.69 494 SER A N 1
ATOM 3712 C CA . SER A 1 494 ? -7.664 -1.181 -7.590 1.00 97.69 494 SER A CA 1
ATOM 3713 C C . SER A 1 494 ? -6.425 -2.068 -7.796 1.00 97.69 494 SER A C 1
ATOM 3715 O O . SER A 1 494 ? -5.707 -1.953 -8.788 1.00 97.69 494 SER A O 1
ATOM 3717 N N . CYS A 1 495 ? -6.103 -2.956 -6.847 1.00 97.69 495 CYS A N 1
ATOM 3718 C CA . CYS A 1 495 ? -4.883 -3.769 -6.942 1.00 97.69 495 CYS A CA 1
ATOM 3719 C C . CYS A 1 495 ? -4.819 -4.642 -8.209 1.00 97.69 495 CYS A C 1
ATOM 3721 O O . CYS A 1 495 ? -3.714 -4.901 -8.680 1.00 97.69 495 CYS A O 1
ATOM 3723 N N . VAL A 1 496 ? -5.953 -5.069 -8.775 1.00 97.81 496 VAL A N 1
ATOM 3724 C CA . VAL A 1 496 ? -5.975 -5.841 -10.034 1.00 97.81 496 VAL A CA 1
ATOM 3725 C C . VAL A 1 496 ? -5.649 -4.977 -11.260 1.00 97.81 496 VAL A C 1
ATOM 3727 O O . VAL A 1 496 ? -5.135 -5.473 -12.260 1.00 97.81 496 VAL A O 1
ATOM 3730 N N . ALA A 1 497 ? -5.806 -3.656 -11.160 1.00 98.00 497 ALA A N 1
ATOM 3731 C CA . ALA A 1 497 ? -5.412 -2.716 -12.205 1.00 98.00 497 ALA A CA 1
ATOM 3732 C C . ALA A 1 497 ? -3.882 -2.548 -12.330 1.00 98.00 497 ALA A C 1
ATOM 3734 O O . ALA A 1 497 ? -3.413 -1.918 -13.276 1.00 98.00 497 ALA A O 1
ATOM 3735 N N . ASN A 1 498 ? -3.067 -3.141 -11.439 1.00 98.12 498 ASN A N 1
ATOM 3736 C CA . ASN A 1 498 ? -1.602 -3.176 -11.600 1.00 98.12 498 ASN A CA 1
ATOM 3737 C C . ASN A 1 498 ? -1.161 -3.829 -12.917 1.00 98.12 498 ASN A C 1
ATOM 3739 O O . ASN A 1 498 ? -0.108 -3.482 -13.456 1.00 98.12 498 ASN A O 1
ATOM 3743 N N . SER A 1 499 ? -1.982 -4.732 -13.454 1.00 97.75 499 SER A N 1
ATOM 3744 C CA . SER A 1 499 ? -1.806 -5.308 -14.788 1.00 97.75 499 SER A CA 1
ATOM 3745 C C . SER A 1 499 ? -1.639 -4.237 -15.873 1.00 97.75 499 SER A C 1
ATOM 3747 O O . SER A 1 499 ? -0.763 -4.375 -16.726 1.00 97.75 499 SER A O 1
ATOM 3749 N N . HIS A 1 500 ? -2.360 -3.115 -15.782 1.00 98.12 500 HIS A N 1
ATOM 3750 C CA . HIS A 1 500 ? -2.278 -1.999 -16.733 1.00 98.12 500 HIS A CA 1
ATOM 3751 C C . HIS A 1 500 ? -0.963 -1.228 -16.667 1.00 98.12 500 HIS A C 1
ATOM 3753 O O . HIS A 1 500 ? -0.544 -0.654 -17.672 1.00 98.12 500 HIS A O 1
ATOM 3759 N N . ILE A 1 501 ? -0.283 -1.234 -15.517 1.00 98.00 501 ILE A N 1
ATOM 3760 C CA . ILE A 1 501 ? 1.038 -0.609 -15.355 1.00 98.00 501 ILE A CA 1
ATOM 3761 C C . ILE A 1 501 ? 2.078 -1.422 -16.128 1.00 98.00 501 ILE A C 1
ATOM 3763 O O . ILE A 1 501 ? 2.803 -0.887 -16.969 1.00 98.00 501 ILE A O 1
ATOM 3767 N N . THR A 1 502 ? 2.113 -2.740 -15.914 1.00 97.25 502 THR A N 1
ATOM 3768 C CA . THR A 1 502 ? 2.965 -3.630 -16.717 1.00 97.25 502 THR A CA 1
ATOM 3769 C C . THR A 1 502 ? 2.542 -3.662 -18.181 1.00 97.25 502 THR A C 1
ATOM 3771 O O . THR A 1 502 ? 3.397 -3.666 -19.065 1.00 97.25 502 THR A O 1
ATOM 3774 N N . GLY A 1 503 ? 1.238 -3.590 -18.452 1.00 97.31 503 GLY A N 1
ATOM 3775 C CA . GLY A 1 503 ? 0.678 -3.489 -19.793 1.00 97.31 503 GLY A CA 1
ATOM 3776 C C . GLY A 1 503 ? 1.160 -2.235 -20.519 1.00 97.31 503 GLY A C 1
ATOM 3777 O O . GLY A 1 503 ? 1.497 -2.309 -21.697 1.00 97.31 503 GLY A O 1
ATOM 3778 N N . ALA A 1 504 ? 1.299 -1.097 -19.831 1.00 97.25 504 ALA A N 1
ATOM 3779 C CA . ALA A 1 504 ? 1.880 0.114 -20.409 1.00 97.25 504 ALA A CA 1
ATOM 3780 C C . ALA A 1 504 ? 3.339 -0.105 -20.847 1.00 97.25 504 ALA A C 1
ATOM 3782 O O . ALA A 1 504 ? 3.685 0.219 -21.985 1.00 97.25 504 ALA A O 1
ATOM 3783 N N . ALA A 1 505 ? 4.177 -0.733 -20.012 1.00 95.88 505 ALA A N 1
ATOM 3784 C CA . ALA A 1 505 ? 5.555 -1.078 -20.380 1.00 95.88 505 ALA A CA 1
ATOM 3785 C C . ALA A 1 505 ? 5.614 -2.045 -21.581 1.00 95.88 505 ALA A C 1
ATOM 3787 O O . ALA A 1 505 ? 6.343 -1.806 -22.546 1.00 95.88 505 ALA A O 1
ATOM 3788 N N . MET A 1 506 ? 4.781 -3.091 -21.584 1.00 97.19 506 MET A N 1
ATOM 3789 C CA . MET A 1 506 ? 4.674 -4.030 -22.710 1.00 97.19 506 MET A CA 1
ATOM 3790 C C . MET A 1 506 ? 4.198 -3.336 -23.995 1.00 97.19 506 MET A C 1
ATOM 3792 O O . MET A 1 506 ? 4.677 -3.643 -25.090 1.00 97.19 506 MET A O 1
ATOM 3796 N N . LYS A 1 507 ? 3.294 -2.358 -23.882 1.00 97.19 507 LYS A N 1
ATOM 3797 C CA . LYS A 1 507 ? 2.821 -1.564 -25.019 1.00 97.19 507 LYS A CA 1
ATOM 3798 C C . LYS A 1 507 ? 3.861 -0.597 -25.549 1.00 97.19 507 LYS A C 1
ATOM 3800 O O . LYS A 1 507 ? 3.890 -0.406 -26.758 1.00 97.19 507 LYS A O 1
ATOM 3805 N N . VAL A 1 508 ? 4.760 -0.052 -24.729 1.00 95.75 508 VAL A N 1
ATOM 3806 C CA . VAL A 1 508 ? 5.926 0.683 -25.253 1.00 95.75 508 VAL A CA 1
ATOM 3807 C C . VAL A 1 508 ? 6.743 -0.239 -26.169 1.00 95.75 508 VAL A C 1
ATOM 3809 O O . VAL A 1 508 ? 7.006 0.116 -27.318 1.00 95.75 508 VAL A O 1
ATOM 3812 N N . ALA A 1 509 ? 7.052 -1.465 -25.737 1.00 93.88 509 ALA A N 1
ATOM 3813 C CA . ALA A 1 509 ? 7.763 -2.433 -26.579 1.00 93.88 509 ALA A CA 1
ATOM 3814 C C . ALA A 1 509 ? 6.979 -2.796 -27.862 1.00 93.88 509 ALA A C 1
ATOM 3816 O O . ALA A 1 509 ? 7.542 -2.849 -28.960 1.00 93.88 509 ALA A O 1
ATOM 3817 N N . SER A 1 510 ? 5.667 -3.013 -27.755 1.00 96.31 510 SER A N 1
ATOM 3818 C CA . SER A 1 510 ? 4.837 -3.428 -28.892 1.00 96.31 510 SER A CA 1
ATOM 3819 C C . SER A 1 510 ? 4.519 -2.304 -29.879 1.00 96.31 510 SER A C 1
ATOM 3821 O O . SER A 1 510 ? 4.529 -2.541 -31.082 1.00 96.31 510 SER A O 1
ATOM 3823 N N . ILE A 1 511 ? 4.192 -1.103 -29.406 1.00 94.25 511 ILE A N 1
ATOM 3824 C CA . ILE A 1 511 ? 3.712 0.009 -30.237 1.00 94.25 511 ILE A CA 1
ATOM 3825 C C . ILE A 1 511 ? 4.897 0.789 -30.796 1.00 94.25 511 ILE A C 1
ATOM 3827 O O . ILE A 1 511 ? 4.972 1.006 -32.005 1.00 94.25 511 ILE A O 1
ATOM 3831 N N . PHE A 1 512 ? 5.842 1.181 -29.936 1.00 90.94 512 PHE A N 1
ATOM 3832 C CA . PHE A 1 512 ? 6.994 1.971 -30.361 1.00 90.94 512 PHE A CA 1
ATOM 3833 C C . PHE A 1 512 ? 8.047 1.097 -31.052 1.00 90.94 512 PHE A C 1
ATOM 3835 O O . PHE A 1 512 ? 8.450 1.390 -32.176 1.00 90.94 512 PHE A O 1
ATOM 3842 N N . ALA A 1 513 ? 8.443 -0.021 -30.434 1.00 88.94 513 ALA A N 1
ATOM 3843 C CA . ALA A 1 513 ? 9.466 -0.907 -30.998 1.00 88.94 513 ALA A CA 1
ATOM 3844 C C . ALA A 1 513 ? 8.928 -2.034 -31.890 1.00 88.94 513 ALA A C 1
ATOM 3846 O O . ALA A 1 513 ? 9.716 -2.847 -32.376 1.00 88.94 513 ALA A O 1
ATOM 3847 N N . LYS A 1 514 ? 7.610 -2.075 -32.142 1.00 93.44 514 LYS A N 1
ATOM 3848 C CA . LYS A 1 514 ? 6.952 -3.039 -33.043 1.00 93.44 514 LYS A CA 1
ATOM 3849 C C . LYS A 1 514 ? 7.240 -4.505 -32.692 1.00 93.44 514 LYS A C 1
ATOM 3851 O O . LYS A 1 514 ? 7.260 -5.365 -33.577 1.00 93.44 514 LYS A O 1
ATOM 3856 N N . ARG A 1 515 ? 7.477 -4.806 -31.409 1.00 94.06 515 ARG A N 1
ATOM 3857 C CA . ARG A 1 515 ? 7.715 -6.176 -30.934 1.00 94.06 515 ARG A CA 1
ATOM 3858 C C . ARG A 1 515 ? 6.401 -6.949 -30.858 1.00 94.06 515 ARG A C 1
ATOM 3860 O O . ARG A 1 515 ? 5.374 -6.410 -30.456 1.00 94.06 515 ARG A O 1
ATOM 3867 N N . LYS A 1 516 ? 6.411 -8.222 -31.258 1.00 95.31 516 LYS A N 1
ATOM 3868 C CA . LYS A 1 516 ? 5.215 -9.078 -31.198 1.00 95.31 516 LYS A CA 1
ATOM 3869 C C . LYS A 1 516 ? 5.006 -9.558 -29.762 1.00 95.31 516 LYS A C 1
ATOM 3871 O O . LYS A 1 516 ? 5.950 -10.061 -29.169 1.00 95.31 516 LYS A O 1
ATOM 3876 N N . LEU A 1 517 ? 3.781 -9.454 -29.241 1.00 95.50 517 LEU A N 1
ATOM 3877 C CA . LEU A 1 517 ? 3.451 -9.871 -27.867 1.00 95.50 517 LEU A CA 1
ATOM 3878 C C . LEU A 1 517 ? 3.162 -11.375 -27.733 1.00 95.50 517 LEU A C 1
ATOM 3880 O O . LEU A 1 517 ? 3.541 -12.004 -26.745 1.00 95.50 517 LEU A O 1
ATOM 3884 N N . ARG A 1 518 ? 2.479 -11.969 -28.720 1.00 96.00 518 ARG A N 1
ATOM 3885 C CA . ARG A 1 518 ? 1.981 -13.352 -28.635 1.00 96.00 518 ARG A CA 1
ATOM 3886 C C . ARG A 1 518 ? 3.126 -14.347 -28.432 1.00 96.00 518 ARG A C 1
ATOM 3888 O O . ARG A 1 518 ? 3.991 -14.454 -29.295 1.00 96.00 518 ARG A O 1
ATOM 3895 N N . ALA A 1 519 ? 3.064 -15.103 -27.331 1.00 93.06 519 ALA A N 1
ATOM 3896 C CA . ALA A 1 519 ? 4.028 -16.148 -26.968 1.00 93.06 519 ALA A CA 1
ATOM 3897 C C . ALA A 1 519 ? 5.498 -15.678 -26.986 1.00 93.06 519 ALA A C 1
ATOM 3899 O O . ALA A 1 519 ? 6.392 -16.446 -27.326 1.00 93.06 519 ALA A O 1
ATOM 3900 N N . ASN A 1 520 ? 5.744 -14.412 -26.635 1.00 95.75 520 ASN A N 1
ATOM 3901 C CA . ASN A 1 520 ? 7.059 -13.789 -26.789 1.00 95.75 520 ASN A CA 1
ATOM 3902 C C . ASN A 1 520 ? 7.513 -13.021 -25.540 1.00 95.75 520 ASN A C 1
ATOM 3904 O O . ASN A 1 520 ? 8.188 -11.998 -25.631 1.00 95.75 520 ASN A O 1
ATOM 3908 N N . TYR A 1 521 ? 7.115 -13.496 -24.359 1.00 95.56 521 TYR A N 1
ATOM 3909 C CA . TYR A 1 521 ? 7.358 -12.784 -23.105 1.00 95.56 521 TYR A CA 1
ATOM 3910 C C . TYR A 1 521 ? 8.852 -12.524 -22.847 1.00 95.56 521 TYR A C 1
ATOM 3912 O O . TYR A 1 521 ? 9.200 -11.455 -22.370 1.00 95.56 521 TYR A O 1
ATOM 3920 N N . GLU A 1 522 ? 9.738 -13.458 -23.214 1.00 95.56 522 GLU A N 1
ATOM 3921 C CA . GLU A 1 522 ? 11.195 -13.314 -23.060 1.00 95.56 522 GLU A CA 1
ATOM 3922 C C . GLU A 1 522 ? 11.754 -12.086 -23.798 1.00 95.56 522 GLU A C 1
ATOM 3924 O O . GLU A 1 522 ? 12.478 -11.301 -23.199 1.00 95.56 522 GLU A O 1
ATOM 3929 N N . GLU A 1 523 ? 11.383 -11.873 -25.067 1.00 96.62 523 GLU A N 1
ATOM 3930 C CA . GLU A 1 523 ? 11.840 -10.703 -25.836 1.00 96.62 523 GLU A CA 1
ATOM 3931 C C . GLU A 1 523 ? 11.256 -9.400 -25.279 1.00 96.62 523 GLU A C 1
ATOM 3933 O O . GLU A 1 523 ? 11.927 -8.370 -25.268 1.00 96.62 523 GLU A O 1
ATOM 3938 N N . ILE A 1 524 ? 10.007 -9.428 -24.806 1.00 98.00 524 ILE A N 1
ATOM 3939 C CA . ILE A 1 524 ? 9.371 -8.250 -24.208 1.00 98.00 524 ILE A CA 1
ATOM 3940 C C . ILE A 1 524 ? 10.030 -7.897 -22.872 1.00 98.00 524 ILE A C 1
ATOM 3942 O O . ILE A 1 524 ? 10.327 -6.728 -22.642 1.00 98.00 524 ILE A O 1
ATOM 3946 N N . ALA A 1 525 ? 10.309 -8.887 -22.024 1.00 97.50 525 ALA A N 1
ATOM 3947 C CA . ALA A 1 525 ? 11.021 -8.692 -20.767 1.00 97.50 52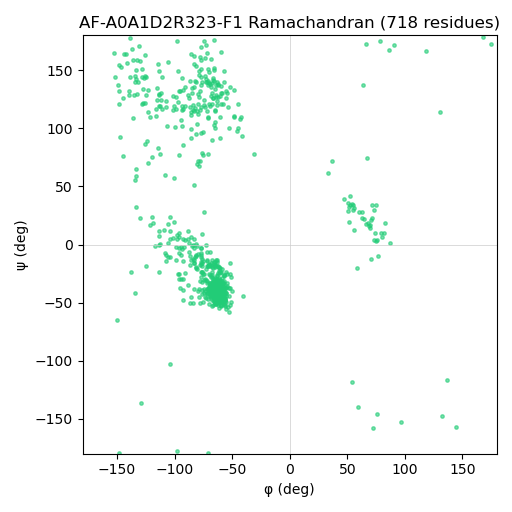5 ALA A CA 1
ATOM 3948 C C . ALA A 1 525 ? 12.454 -8.195 -21.002 1.00 97.50 525 ALA A C 1
ATOM 3950 O O . ALA A 1 525 ? 12.875 -7.241 -20.355 1.00 97.50 525 ALA A O 1
ATOM 3951 N N . ASP A 1 526 ? 13.173 -8.766 -21.973 1.00 97.31 526 ASP A N 1
ATOM 3952 C CA . ASP A 1 526 ? 14.501 -8.297 -22.384 1.00 97.31 526 ASP A CA 1
ATOM 3953 C C . ASP A 1 526 ? 14.473 -6.836 -22.857 1.00 97.31 526 ASP A C 1
ATOM 3955 O O . ASP A 1 526 ? 15.309 -6.024 -22.455 1.00 97.31 526 ASP A O 1
ATOM 3959 N N . TYR A 1 527 ? 13.469 -6.467 -23.660 1.00 98.00 527 TYR A N 1
ATOM 3960 C CA . TYR A 1 527 ? 13.287 -5.092 -24.115 1.00 98.00 527 TYR A CA 1
ATOM 3961 C C . TYR A 1 527 ? 13.012 -4.138 -22.944 1.00 98.00 527 TYR A C 1
ATOM 3963 O O . TYR A 1 527 ? 13.649 -3.088 -22.839 1.00 98.00 527 TYR A O 1
ATOM 3971 N N . CYS A 1 528 ? 12.085 -4.497 -22.052 1.00 97.69 528 CYS A N 1
ATOM 3972 C CA . CYS A 1 528 ? 11.760 -3.718 -20.858 1.00 97.69 528 CYS A CA 1
ATOM 3973 C C . CYS A 1 528 ? 12.991 -3.537 -19.955 1.00 97.69 528 CYS A C 1
ATOM 3975 O O . C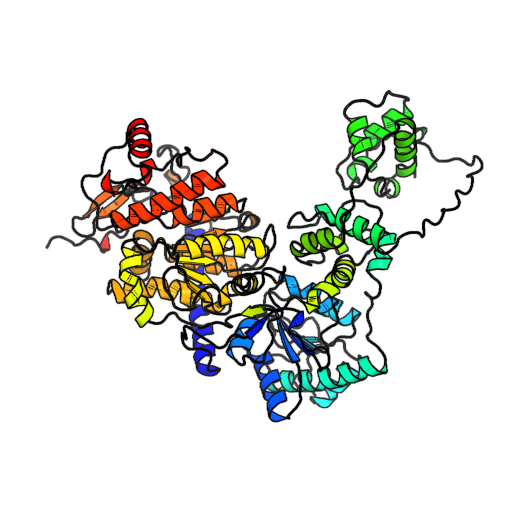YS A 1 528 ? 13.324 -2.404 -19.598 1.00 97.69 528 CYS A O 1
ATOM 3977 N N . PHE A 1 529 ? 13.704 -4.628 -19.661 1.00 97.31 529 PHE A N 1
ATOM 3978 C CA . PHE A 1 529 ? 14.903 -4.637 -18.825 1.00 97.31 529 PHE A CA 1
ATOM 3979 C C . PHE A 1 529 ? 16.014 -3.748 -19.383 1.00 97.31 529 PHE A C 1
ATOM 3981 O O . PHE A 1 529 ? 16.648 -3.017 -18.631 1.00 97.31 529 PHE A O 1
ATOM 3988 N N . ASN A 1 530 ? 16.239 -3.775 -20.699 1.00 97.50 530 ASN A N 1
ATOM 3989 C CA . ASN A 1 530 ? 17.346 -3.046 -21.312 1.00 97.50 530 ASN A CA 1
ATOM 3990 C C . ASN A 1 530 ? 17.018 -1.593 -21.674 1.00 97.50 530 ASN A C 1
ATOM 3992 O O . ASN A 1 530 ? 17.947 -0.828 -21.936 1.00 97.50 530 ASN A O 1
ATOM 3996 N N . ARG A 1 531 ? 15.737 -1.198 -21.758 1.00 97.75 531 ARG A N 1
ATOM 3997 C CA . ARG A 1 531 ? 15.347 0.084 -22.390 1.00 97.75 531 ARG A CA 1
ATOM 3998 C C . ARG A 1 531 ? 14.281 0.886 -21.668 1.00 97.75 531 ARG A C 1
ATOM 4000 O O . ARG A 1 531 ? 14.218 2.092 -21.862 1.00 97.75 531 ARG A O 1
ATOM 4007 N N . ILE A 1 532 ? 13.435 0.261 -20.856 1.00 97.94 532 ILE A N 1
ATOM 4008 C CA . ILE A 1 532 ? 12.342 0.971 -20.188 1.00 97.94 532 ILE A CA 1
ATOM 4009 C C . ILE A 1 532 ? 12.768 1.281 -18.760 1.00 97.94 532 ILE A C 1
ATOM 4011 O O . ILE A 1 532 ? 12.739 0.415 -17.884 1.00 97.94 532 ILE A O 1
ATOM 4015 N N . GLY A 1 533 ? 13.178 2.531 -18.531 1.00 98.00 533 GLY A N 1
ATOM 4016 C CA . GLY A 1 533 ? 13.496 3.036 -17.198 1.00 98.00 533 GLY A CA 1
ATOM 4017 C C . GLY A 1 533 ? 12.243 3.059 -16.334 1.00 98.00 533 GLY A C 1
ATOM 4018 O O . GLY A 1 533 ? 11.421 3.959 -16.464 1.00 98.00 533 GLY A O 1
ATOM 4019 N N . ALA A 1 534 ? 12.078 2.060 -15.475 1.00 98.38 534 ALA A N 1
ATOM 4020 C CA . ALA A 1 534 ? 10.914 1.928 -14.611 1.00 98.38 534 ALA A CA 1
ATOM 4021 C C . ALA A 1 534 ? 11.287 1.299 -13.268 1.00 98.38 534 ALA A C 1
ATOM 4023 O O . ALA A 1 534 ? 12.246 0.529 -13.192 1.00 98.38 534 ALA A O 1
ATOM 4024 N N . VAL A 1 535 ? 10.523 1.612 -12.223 1.00 98.50 535 VAL A N 1
ATOM 4025 C CA . VAL A 1 535 ? 10.677 1.012 -10.895 1.00 98.50 535 VAL A CA 1
ATOM 4026 C C . VAL A 1 535 ? 9.330 0.929 -10.177 1.00 98.50 535 VAL A C 1
ATOM 4028 O O . VAL A 1 535 ? 8.571 1.897 -10.126 1.00 98.50 535 VAL A O 1
ATOM 4031 N N . GLY A 1 536 ? 9.021 -0.236 -9.614 1.00 98.19 536 GLY A N 1
ATOM 4032 C CA . GLY A 1 536 ? 7.916 -0.406 -8.674 1.00 98.19 536 GLY A CA 1
ATOM 4033 C C . GLY A 1 536 ? 8.331 0.021 -7.269 1.00 98.19 536 GLY A C 1
ATOM 4034 O O . GLY A 1 536 ? 9.440 -0.280 -6.835 1.00 98.19 536 GLY A O 1
ATOM 4035 N N . LEU A 1 537 ? 7.445 0.691 -6.538 1.00 97.75 537 LEU A N 1
ATOM 4036 C CA . LEU A 1 537 ? 7.646 1.057 -5.139 1.00 97.75 537 LEU A CA 1
ATOM 4037 C C . LEU A 1 537 ? 6.504 0.492 -4.298 1.00 97.75 537 LEU A C 1
ATOM 4039 O O . LEU A 1 537 ? 5.363 0.934 -4.396 1.00 97.75 537 LEU A O 1
ATOM 4043 N N . VAL A 1 538 ? 6.830 -0.447 -3.417 1.00 96.19 538 VAL A N 1
ATOM 4044 C CA . VAL A 1 538 ? 5.905 -0.987 -2.419 1.00 96.19 538 VAL A CA 1
ATOM 4045 C C . VAL A 1 538 ? 6.389 -0.552 -1.043 1.00 96.19 538 VAL A C 1
ATOM 4047 O O . VAL A 1 538 ? 7.022 -1.317 -0.317 1.00 96.19 538 VAL A O 1
ATOM 4050 N N . LEU A 1 539 ? 6.125 0.706 -0.682 1.00 93.38 539 LEU A N 1
ATOM 4051 C CA . LEU A 1 539 ? 6.600 1.268 0.587 1.00 93.38 539 LEU A CA 1
ATOM 4052 C C . LEU A 1 539 ? 5.893 0.631 1.799 1.00 93.38 539 LEU A C 1
ATOM 4054 O O . LEU A 1 539 ? 6.527 0.350 2.814 1.00 93.38 539 LEU A O 1
ATOM 4058 N N . GLY A 1 540 ? 4.590 0.358 1.686 1.00 89.62 540 GLY A N 1
ATOM 4059 C CA . GLY A 1 540 ? 3.806 -0.317 2.720 1.00 89.62 540 GLY A CA 1
ATOM 4060 C C . GLY A 1 540 ? 3.680 -1.820 2.468 1.00 89.62 540 GLY A C 1
ATOM 4061 O O . GLY A 1 540 ? 2.640 -2.295 2.016 1.00 89.62 540 GLY A O 1
ATOM 4062 N N . THR A 1 541 ? 4.724 -2.596 2.758 1.00 86.62 541 THR A N 1
ATOM 4063 C CA . THR A 1 541 ? 4.737 -4.050 2.517 1.00 86.62 541 THR A CA 1
ATOM 4064 C C . THR A 1 541 ? 3.883 -4.825 3.522 1.00 86.62 541 THR A C 1
ATOM 4066 O O . THR A 1 541 ? 4.070 -4.722 4.732 1.00 86.62 541 THR A O 1
ATOM 4069 N N . MET A 1 542 ? 2.930 -5.628 3.033 1.00 88.56 542 MET A N 1
ATOM 4070 C CA . MET A 1 542 ? 2.101 -6.482 3.894 1.00 88.56 542 MET A CA 1
ATOM 4071 C C . MET A 1 542 ? 1.638 -7.770 3.204 1.00 88.56 542 MET A C 1
ATOM 4073 O O . MET A 1 542 ? 2.020 -8.862 3.618 1.00 88.56 542 MET A O 1
ATOM 4077 N N . SER A 1 543 ? 0.811 -7.663 2.161 1.00 92.44 543 SER A N 1
ATOM 4078 C CA . SER A 1 543 ? 0.069 -8.819 1.636 1.00 92.44 543 SER A CA 1
ATOM 4079 C C . SER A 1 543 ? 0.927 -9.755 0.780 1.00 92.44 543 SER A C 1
ATOM 4081 O O . SER A 1 543 ? 1.939 -9.344 0.216 1.00 92.44 543 SER A O 1
ATOM 4083 N N . GLN A 1 544 ? 0.486 -11.008 0.637 1.00 94.19 544 GLN A N 1
ATOM 4084 C CA . GLN A 1 544 ? 1.060 -11.958 -0.328 1.00 94.19 544 GLN A CA 1
ATOM 4085 C C . GLN A 1 544 ? 0.823 -11.509 -1.778 1.00 94.19 544 GLN A C 1
ATOM 4087 O O . GLN A 1 544 ? 1.681 -11.733 -2.623 1.00 94.19 544 GLN A O 1
ATOM 4092 N N . LYS A 1 545 ? -0.279 -10.793 -2.042 1.00 95.69 545 LYS A N 1
ATOM 4093 C CA . LYS A 1 545 ? -0.568 -10.190 -3.353 1.00 95.69 545 LYS A CA 1
ATOM 4094 C C . LYS A 1 545 ? 0.495 -9.182 -3.770 1.00 95.69 545 LYS A C 1
ATOM 4096 O O . LYS A 1 545 ? 0.934 -9.166 -4.906 1.00 95.69 545 LYS A O 1
ATOM 4101 N N . ALA A 1 546 ? 0.963 -8.357 -2.832 1.00 94.50 546 ALA A N 1
ATOM 4102 C CA . ALA A 1 546 ? 2.043 -7.419 -3.124 1.00 94.50 546 ALA A CA 1
ATOM 4103 C C . ALA A 1 546 ? 3.333 -8.145 -3.553 1.00 94.50 546 ALA A C 1
ATOM 4105 O O . ALA A 1 546 ? 4.062 -7.632 -4.398 1.00 94.50 546 ALA A O 1
ATOM 4106 N N . VAL A 1 547 ? 3.592 -9.343 -3.011 1.00 94.94 547 VAL A N 1
ATOM 4107 C CA . VAL A 1 547 ? 4.728 -10.180 -3.422 1.00 94.94 547 VAL A CA 1
ATOM 4108 C C . VAL A 1 547 ? 4.526 -10.688 -4.845 1.00 94.94 547 VAL A C 1
ATOM 4110 O O . VAL A 1 547 ? 5.397 -10.462 -5.676 1.00 94.94 547 VAL A O 1
ATOM 4113 N N . SER A 1 548 ? 3.391 -11.319 -5.157 1.00 96.19 548 SER A N 1
ATOM 4114 C CA . SER A 1 548 ? 3.137 -11.863 -6.501 1.00 96.19 548 SER A CA 1
ATOM 4115 C C . SER A 1 548 ? 3.176 -10.785 -7.592 1.00 96.19 548 SER A C 1
ATOM 4117 O O . SER A 1 548 ? 3.858 -10.981 -8.598 1.00 96.19 548 SER A O 1
ATOM 4119 N N . ILE A 1 549 ? 2.586 -9.613 -7.330 1.00 97.25 549 ILE A N 1
ATOM 4120 C CA . ILE A 1 549 ? 2.659 -8.432 -8.205 1.00 97.25 549 ILE A CA 1
ATOM 4121 C C . ILE A 1 549 ? 4.118 -8.005 -8.414 1.00 97.25 549 ILE A C 1
ATOM 4123 O O . ILE A 1 549 ? 4.573 -7.794 -9.537 1.00 97.25 549 ILE A O 1
ATOM 4127 N N . GLY A 1 550 ? 4.899 -7.910 -7.334 1.00 95.94 550 GLY A N 1
ATOM 4128 C CA . GLY A 1 550 ? 6.313 -7.555 -7.440 1.00 95.94 550 GLY A CA 1
ATOM 4129 C C . GLY A 1 550 ? 7.103 -8.553 -8.287 1.00 95.94 550 GLY A C 1
ATOM 4130 O O . GLY A 1 550 ? 7.863 -8.140 -9.157 1.00 95.94 550 GLY A O 1
ATOM 4131 N N . PHE A 1 551 ? 6.880 -9.857 -8.104 1.00 96.44 551 PHE A N 1
ATOM 4132 C CA . PHE A 1 551 ? 7.517 -10.895 -8.919 1.00 96.44 551 PHE A CA 1
ATOM 4133 C C . PHE A 1 551 ? 7.097 -10.828 -10.396 1.00 96.44 551 PHE A C 1
ATOM 4135 O O . PHE A 1 551 ? 7.921 -11.112 -11.265 1.00 96.44 551 PHE A O 1
ATOM 4142 N N . GLY A 1 552 ? 5.865 -10.407 -10.703 1.00 96.88 552 GLY A N 1
ATOM 4143 C CA . GLY A 1 552 ? 5.422 -10.143 -12.074 1.00 96.88 552 GLY A CA 1
ATOM 4144 C C . GLY A 1 552 ? 6.174 -8.980 -12.724 1.00 96.88 552 GLY A C 1
ATOM 4145 O O . GLY A 1 552 ? 6.691 -9.124 -13.833 1.00 96.88 552 GLY A O 1
ATOM 4146 N N . CYS A 1 553 ? 6.339 -7.865 -12.005 1.00 97.12 553 CYS A N 1
ATOM 4147 C CA . CYS A 1 553 ? 7.178 -6.743 -12.441 1.00 97.12 553 CYS A CA 1
ATOM 4148 C C . CYS A 1 553 ? 8.639 -7.168 -12.659 1.00 97.12 553 CYS A C 1
ATOM 4150 O O . CYS A 1 553 ? 9.214 -6.888 -13.711 1.00 97.12 553 CYS A O 1
ATOM 4152 N N . MET A 1 554 ? 9.220 -7.903 -11.706 1.00 97.00 554 MET A N 1
ATOM 4153 C CA . MET A 1 554 ? 10.592 -8.412 -11.806 1.00 97.00 554 MET A CA 1
ATOM 4154 C C . MET A 1 554 ? 10.760 -9.333 -13.014 1.00 97.00 554 MET A C 1
ATOM 4156 O O . MET A 1 554 ? 11.741 -9.221 -13.744 1.00 97.00 554 MET A O 1
ATOM 4160 N N . ARG A 1 555 ? 9.785 -10.212 -13.277 1.00 96.94 555 ARG A N 1
ATOM 4161 C CA . ARG A 1 555 ? 9.805 -11.106 -14.440 1.00 96.94 555 ARG A CA 1
ATOM 4162 C C . ARG A 1 555 ? 9.733 -10.338 -15.761 1.00 96.94 555 ARG A C 1
ATOM 4164 O O . ARG A 1 555 ? 10.332 -10.784 -16.735 1.00 96.94 555 ARG A O 1
ATOM 4171 N N . LEU A 1 556 ? 9.078 -9.178 -15.784 1.00 97.31 556 LEU A N 1
ATOM 4172 C CA . LEU A 1 556 ? 9.082 -8.251 -16.920 1.00 97.31 556 LEU A CA 1
ATOM 4173 C C . LEU A 1 556 ? 10.386 -7.433 -17.031 1.00 97.31 556 LEU A C 1
ATOM 4175 O O . LEU A 1 556 ? 10.536 -6.655 -17.966 1.00 97.31 556 LEU A O 1
ATOM 4179 N N . GLY A 1 557 ? 11.330 -7.572 -16.098 1.00 96.06 557 GLY A N 1
ATOM 4180 C CA . GLY A 1 557 ? 12.563 -6.784 -16.081 1.00 96.06 557 GLY A CA 1
ATOM 4181 C C . GLY A 1 557 ? 12.414 -5.402 -15.440 1.00 96.06 557 GLY A C 1
ATOM 4182 O O . GLY A 1 557 ? 13.241 -4.522 -15.676 1.00 96.06 557 GLY A O 1
ATOM 4183 N N . VAL A 1 558 ? 11.365 -5.188 -14.640 1.00 98.00 558 VAL A N 1
ATOM 4184 C CA . VAL A 1 558 ? 11.132 -3.948 -13.891 1.00 98.00 558 VAL A CA 1
ATOM 4185 C C . VAL A 1 558 ? 11.537 -4.153 -12.425 1.00 98.00 558 VAL A C 1
ATOM 4187 O O . VAL A 1 558 ? 10.912 -4.959 -11.733 1.00 98.00 558 VAL A O 1
ATOM 4190 N N . PRO A 1 559 ? 12.556 -3.430 -11.926 1.00 98.12 559 PRO A N 1
ATOM 4191 C CA . PRO A 1 559 ? 12.952 -3.467 -10.523 1.00 98.12 559 PRO A CA 1
ATOM 4192 C C . PRO A 1 559 ? 11.827 -3.096 -9.558 1.00 98.12 559 PRO A C 1
ATOM 4194 O O . PRO A 1 559 ? 11.000 -2.237 -9.865 1.00 98.12 559 PRO A O 1
ATOM 4197 N N . VAL A 1 560 ? 11.849 -3.674 -8.357 1.00 97.94 560 VAL A N 1
ATOM 4198 C CA . VAL A 1 560 ? 10.928 -3.324 -7.268 1.00 97.94 560 VAL A CA 1
ATOM 4199 C C . VAL A 1 560 ? 11.704 -2.942 -6.013 1.00 97.94 560 VAL A C 1
ATOM 4201 O O . VAL A 1 560 ? 12.563 -3.685 -5.535 1.00 97.94 560 VAL A O 1
ATOM 4204 N N . ILE A 1 561 ? 11.362 -1.783 -5.458 1.00 97.75 561 ILE A N 1
ATOM 4205 C CA . ILE A 1 561 ? 11.808 -1.332 -4.145 1.00 97.75 561 ILE A CA 1
ATOM 4206 C C . ILE A 1 561 ? 10.723 -1.668 -3.126 1.00 97.75 561 ILE A C 1
ATOM 4208 O O . ILE A 1 561 ? 9.578 -1.222 -3.229 1.00 97.75 561 ILE A O 1
ATOM 4212 N N . TRP A 1 562 ? 11.101 -2.427 -2.108 1.00 96.06 562 TRP A N 1
ATOM 4213 C CA . TRP A 1 562 ? 10.275 -2.712 -0.948 1.00 96.06 562 TRP A CA 1
ATOM 4214 C C . TRP A 1 562 ? 10.581 -1.719 0.167 1.00 96.06 562 TRP A C 1
ATOM 4216 O O . TRP A 1 562 ? 11.736 -1.358 0.385 1.00 96.06 562 TRP A O 1
ATOM 4226 N N . GLY A 1 563 ? 9.563 -1.315 0.922 1.00 92.94 563 GLY A N 1
ATOM 4227 C CA . GLY A 1 563 ? 9.781 -0.614 2.182 1.00 92.94 563 GLY A CA 1
ATOM 4228 C C . GLY A 1 563 ? 10.456 -1.506 3.236 1.00 92.94 563 GLY A C 1
ATOM 4229 O O . GLY A 1 563 ? 10.602 -2.715 3.032 1.00 92.94 563 GLY A O 1
ATOM 4230 N N . PRO A 1 564 ? 10.786 -0.961 4.418 1.00 88.88 564 PRO A N 1
ATOM 4231 C CA . PRO A 1 564 ? 11.622 -1.629 5.423 1.00 88.88 564 PRO A CA 1
ATOM 4232 C C . PRO A 1 564 ? 11.102 -2.988 5.893 1.00 88.88 564 PRO A C 1
ATOM 4234 O O . PRO A 1 564 ? 11.874 -3.881 6.230 1.00 88.88 564 PRO A O 1
ATOM 4237 N N . GLN A 1 565 ? 9.781 -3.176 5.911 1.00 88.81 565 GLN A N 1
ATOM 4238 C CA . GLN A 1 565 ? 9.162 -4.441 6.314 1.00 88.81 565 GLN A CA 1
ATOM 4239 C C . GLN A 1 565 ? 9.251 -5.520 5.218 1.00 88.81 565 GLN A C 1
ATOM 4241 O O . GLN A 1 565 ? 8.978 -6.687 5.491 1.00 88.81 565 GLN A O 1
ATOM 4246 N N . GLY A 1 566 ? 9.683 -5.158 4.004 1.00 89.50 566 GLY A N 1
ATOM 4247 C CA . GLY A 1 566 ? 9.850 -6.050 2.857 1.00 89.50 566 GLY A CA 1
ATOM 4248 C C . GLY A 1 566 ? 10.875 -7.156 3.080 1.00 89.50 566 GLY A C 1
ATOM 4249 O O . GLY A 1 566 ? 10.715 -8.244 2.537 1.00 89.50 566 GLY A O 1
ATOM 4250 N N . VAL A 1 567 ? 11.836 -6.951 3.989 1.00 90.12 567 VAL A N 1
ATOM 4251 C CA . VAL A 1 567 ? 12.777 -7.999 4.430 1.00 90.12 567 VAL A CA 1
ATOM 4252 C C . VAL A 1 567 ? 12.060 -9.257 4.945 1.00 90.12 567 VAL A C 1
ATOM 4254 O O . VAL A 1 567 ? 12.589 -10.363 4.871 1.00 90.12 567 VAL A O 1
ATOM 4257 N N . LYS A 1 568 ? 10.812 -9.127 5.422 1.00 90.69 568 LYS A N 1
ATOM 4258 C CA . LYS A 1 568 ? 9.988 -10.252 5.894 1.00 90.69 568 LYS A CA 1
ATOM 4259 C C . LYS A 1 568 ? 9.487 -11.160 4.770 1.00 90.69 568 LYS A C 1
ATOM 4261 O O . LYS A 1 568 ? 9.052 -12.274 5.061 1.00 90.69 568 LYS A O 1
ATOM 4266 N N . TYR A 1 569 ? 9.568 -10.725 3.512 1.00 90.62 569 TYR A N 1
ATOM 4267 C CA . TYR A 1 569 ? 9.313 -11.570 2.344 1.00 90.62 569 TYR A CA 1
ATOM 4268 C C . TYR A 1 569 ? 10.477 -12.515 2.024 1.00 90.62 569 TYR A C 1
ATOM 4270 O O . TYR A 1 569 ? 10.299 -13.449 1.248 1.00 90.62 569 TYR A O 1
ATOM 4278 N N . ARG A 1 570 ? 11.616 -12.358 2.717 1.00 86.94 570 ARG A N 1
ATOM 4279 C CA . ARG A 1 570 ? 12.761 -13.285 2.775 1.00 86.94 570 ARG A CA 1
ATOM 4280 C C . ARG A 1 570 ? 13.610 -13.401 1.511 1.00 86.94 570 ARG A C 1
ATOM 4282 O O . ARG A 1 570 ? 14.686 -13.981 1.601 1.00 86.94 570 ARG A O 1
ATOM 4289 N N . LYS A 1 571 ? 13.167 -12.879 0.364 1.00 84.88 571 LYS A N 1
ATOM 4290 C CA . LYS A 1 571 ? 13.925 -12.962 -0.886 1.00 84.88 571 LYS A CA 1
ATOM 4291 C C . LYS A 1 571 ? 14.108 -11.597 -1.534 1.00 84.88 571 LYS A C 1
ATOM 4293 O O . LYS A 1 571 ? 13.137 -10.932 -1.880 1.00 84.88 571 LYS A O 1
ATOM 4298 N N . GLU A 1 572 ? 15.371 -11.235 -1.724 1.00 88.06 572 GLU A N 1
ATOM 4299 C CA . GLU A 1 572 ? 15.807 -10.117 -2.554 1.00 88.06 572 GLU A CA 1
ATOM 4300 C C . GLU A 1 572 ? 16.601 -10.651 -3.752 1.00 88.06 572 GLU A C 1
ATOM 4302 O O . GLU A 1 572 ? 17.161 -11.748 -3.711 1.00 88.06 572 GLU A O 1
ATOM 4307 N N . LEU A 1 573 ? 16.627 -9.865 -4.825 1.00 90.69 573 LEU A N 1
ATOM 4308 C CA . LEU A 1 573 ? 17.292 -10.149 -6.095 1.00 90.69 573 LEU A CA 1
ATOM 4309 C C . LEU A 1 573 ? 18.268 -8.998 -6.339 1.00 90.69 573 LEU A C 1
ATOM 4311 O O . LEU A 1 573 ? 18.029 -8.102 -7.157 1.00 90.69 573 LEU A O 1
ATOM 4315 N N . LEU A 1 574 ? 19.317 -8.996 -5.519 1.00 90.19 574 LEU A N 1
ATOM 4316 C CA . LEU A 1 574 ? 20.377 -7.999 -5.524 1.00 90.19 574 LEU A CA 1
ATOM 4317 C C . LEU A 1 574 ? 21.431 -8.385 -6.564 1.00 90.19 574 LEU A C 1
ATOM 4319 O O . LEU A 1 574 ? 21.851 -9.539 -6.651 1.00 90.19 574 LEU A O 1
ATOM 4323 N N . GLY A 1 575 ? 21.862 -7.413 -7.358 1.00 83.88 575 GLY A N 1
ATOM 4324 C CA . GLY A 1 575 ? 23.052 -7.548 -8.187 1.00 83.88 575 GLY A CA 1
ATOM 4325 C C . GLY A 1 575 ? 24.302 -7.213 -7.386 1.00 83.88 575 GLY A C 1
ATOM 4326 O O . GLY A 1 575 ? 24.372 -6.170 -6.739 1.00 83.88 575 GLY A O 1
ATOM 4327 N N . ASN A 1 576 ? 25.302 -8.089 -7.455 1.00 73.44 576 ASN A N 1
ATOM 4328 C CA . ASN A 1 576 ? 26.599 -7.842 -6.841 1.00 73.44 576 ASN A CA 1
ATOM 4329 C C . ASN A 1 576 ? 27.452 -6.987 -7.779 1.00 73.44 576 ASN A C 1
ATOM 4331 O O . ASN A 1 576 ? 27.821 -7.414 -8.876 1.00 73.44 576 ASN A O 1
ATOM 4335 N N . ILE A 1 577 ? 27.763 -5.771 -7.335 1.00 63.69 577 ILE A N 1
ATOM 4336 C CA . ILE A 1 577 ? 28.707 -4.880 -8.013 1.00 63.69 577 ILE A CA 1
ATOM 4337 C C . ILE A 1 577 ? 30.143 -5.420 -7.867 1.00 63.69 577 ILE A C 1
ATOM 4339 O O . ILE A 1 577 ? 30.930 -5.349 -8.810 1.00 63.69 577 ILE A O 1
ATOM 4343 N N . GLU A 1 578 ? 30.487 -6.005 -6.720 1.00 55.53 578 GLU A N 1
ATOM 4344 C CA . GLU A 1 578 ? 31.789 -6.626 -6.456 1.00 55.53 578 GLU A CA 1
ATOM 4345 C C . GLU A 1 578 ? 31.564 -8.096 -6.094 1.00 55.53 578 GLU A C 1
ATOM 4347 O O . GLU A 1 578 ? 31.004 -8.403 -5.046 1.00 55.53 578 GLU A O 1
ATOM 4352 N N . CYS A 1 579 ? 31.948 -9.006 -6.988 1.00 52.91 579 CYS A N 1
ATOM 4353 C CA . CYS A 1 579 ? 31.943 -10.443 -6.736 1.00 52.91 579 CYS A CA 1
ATOM 4354 C C . CYS A 1 579 ? 33.290 -11.003 -7.188 1.00 52.91 579 CYS A C 1
ATOM 4356 O O . CYS A 1 579 ? 33.723 -10.733 -8.308 1.00 52.91 579 CYS A O 1
ATOM 4358 N N . ASP A 1 580 ? 33.938 -11.768 -6.317 1.00 50.47 580 ASP A N 1
ATOM 4359 C CA . ASP A 1 580 ? 35.078 -12.598 -6.687 1.00 50.47 580 ASP A CA 1
ATOM 4360 C C . ASP A 1 580 ? 34.546 -13.879 -7.344 1.00 50.47 580 ASP A C 1
ATOM 4362 O O . ASP A 1 580 ? 33.860 -14.681 -6.707 1.00 50.47 580 ASP A O 1
ATOM 4366 N N . TYR A 1 581 ? 34.798 -14.022 -8.647 1.00 50.31 581 TYR A N 1
ATOM 4367 C CA . TYR A 1 581 ? 34.237 -15.077 -9.495 1.00 50.31 581 TYR A CA 1
ATOM 4368 C C . TYR A 1 581 ? 34.703 -16.481 -9.104 1.00 50.31 581 TYR A C 1
ATOM 4370 O O . TYR A 1 581 ? 34.067 -17.453 -9.505 1.00 50.31 581 TYR A O 1
ATOM 4378 N N . GLU A 1 582 ? 35.797 -16.604 -8.350 1.00 51.06 582 GLU A N 1
ATOM 4379 C CA . GLU A 1 582 ? 36.362 -17.896 -7.949 1.00 51.06 582 GLU A CA 1
ATOM 4380 C C . GLU A 1 582 ? 35.646 -18.513 -6.735 1.00 51.06 582 GLU A C 1
ATOM 4382 O O . GLU A 1 582 ? 35.706 -19.726 -6.555 1.00 51.06 582 GLU A O 1
ATOM 4387 N N . ASN A 1 583 ? 34.913 -17.708 -5.954 1.00 48.66 583 ASN A N 1
ATOM 4388 C CA . ASN A 1 583 ? 34.300 -18.101 -4.677 1.00 48.66 583 ASN A CA 1
ATOM 4389 C C . ASN A 1 583 ? 32.760 -17.990 -4.666 1.00 48.66 583 ASN A C 1
ATOM 4391 O O . ASN A 1 583 ? 32.154 -17.911 -3.598 1.00 48.66 583 ASN A O 1
ATOM 4395 N N . ASP A 1 584 ? 32.105 -17.940 -5.832 1.00 55.03 584 ASP A N 1
ATOM 4396 C CA . ASP A 1 584 ? 30.638 -18.002 -5.889 1.00 55.03 584 ASP A CA 1
ATOM 4397 C C . ASP A 1 584 ? 30.178 -19.426 -5.531 1.00 55.03 584 ASP A C 1
ATOM 4399 O O . ASP A 1 584 ? 30.374 -20.360 -6.313 1.00 55.03 584 ASP A O 1
ATOM 4403 N N . ASP A 1 585 ? 29.554 -19.585 -4.358 1.00 50.56 585 ASP A N 1
ATOM 4404 C CA . ASP A 1 585 ? 29.017 -20.850 -3.822 1.00 50.56 585 ASP A CA 1
ATOM 4405 C C . ASP A 1 585 ? 28.079 -21.589 -4.808 1.00 50.56 585 ASP A C 1
ATOM 4407 O O . ASP A 1 585 ? 27.788 -22.776 -4.640 1.00 50.56 585 ASP A O 1
ATOM 4411 N N . TYR A 1 586 ? 27.597 -20.909 -5.857 1.00 52.00 586 TYR A N 1
ATOM 4412 C CA . TYR A 1 586 ? 26.728 -21.470 -6.892 1.00 52.00 586 TYR A CA 1
ATOM 4413 C C . TYR A 1 586 ? 27.457 -21.979 -8.152 1.00 52.00 586 TYR A C 1
ATOM 4415 O O . TYR A 1 586 ? 26.822 -22.634 -8.988 1.00 52.00 586 TYR A O 1
ATOM 4423 N N . ASN A 1 587 ? 28.763 -21.729 -8.306 1.00 48.34 587 ASN A N 1
ATOM 4424 C CA . ASN A 1 587 ? 29.527 -22.123 -9.499 1.00 48.34 587 ASN A CA 1
ATOM 4425 C C . ASN A 1 587 ? 29.619 -23.645 -9.690 1.00 48.34 587 ASN A C 1
ATOM 4427 O O . ASN A 1 587 ? 29.509 -24.126 -10.822 1.00 48.34 587 ASN A O 1
ATOM 4431 N N . ASP A 1 588 ? 29.761 -24.404 -8.603 1.00 49.09 588 ASP A N 1
ATOM 4432 C CA . ASP A 1 588 ? 29.916 -25.864 -8.661 1.00 49.09 588 ASP A CA 1
ATOM 4433 C C . ASP A 1 588 ? 28.583 -26.609 -8.840 1.00 49.09 588 ASP A C 1
ATOM 4435 O O . ASP A 1 588 ? 28.562 -27.743 -9.324 1.00 49.09 588 ASP A O 1
ATOM 4439 N N . VAL A 1 589 ? 27.456 -25.971 -8.500 1.00 49.38 589 VAL A N 1
ATOM 4440 C CA . VAL A 1 589 ? 26.125 -26.602 -8.516 1.00 49.38 589 VAL A CA 1
ATOM 4441 C C . VAL A 1 589 ? 25.367 -26.334 -9.821 1.00 49.38 589 VAL A C 1
ATOM 4443 O O . VAL A 1 589 ? 24.695 -27.232 -10.326 1.00 49.38 589 VAL A O 1
ATOM 4446 N N . PHE A 1 590 ? 25.480 -25.133 -10.403 1.00 49.47 590 PHE A N 1
ATOM 4447 C CA . PHE A 1 590 ? 24.574 -24.700 -11.477 1.00 49.47 590 PHE A CA 1
ATOM 4448 C C . PHE A 1 590 ? 25.190 -24.628 -12.876 1.00 49.47 590 PHE A C 1
ATOM 4450 O O . PHE A 1 590 ? 24.432 -24.435 -13.823 1.00 49.47 590 PHE A O 1
ATOM 4457 N N . LYS A 1 591 ? 26.519 -24.804 -13.029 1.00 45.09 591 LYS A N 1
ATOM 4458 C CA . LYS A 1 591 ? 27.247 -24.664 -14.313 1.00 45.09 591 LYS A CA 1
ATOM 4459 C C . LYS A 1 591 ? 26.615 -23.577 -15.194 1.00 45.09 591 LYS A C 1
ATOM 4461 O O . LYS A 1 591 ? 26.103 -23.875 -16.274 1.00 45.09 591 LYS A O 1
ATOM 4466 N N . TYR A 1 592 ? 26.596 -22.334 -14.706 1.00 51.72 592 TYR A N 1
ATOM 4467 C CA . TYR A 1 592 ? 26.089 -21.206 -15.484 1.00 51.72 592 TYR A CA 1
ATOM 4468 C C . TYR A 1 592 ? 26.709 -21.237 -16.881 1.00 51.72 592 TYR A C 1
ATOM 4470 O O . TYR A 1 592 ? 27.922 -21.432 -17.025 1.00 51.72 592 TYR A O 1
ATOM 4478 N N . ASN A 1 593 ? 25.884 -21.064 -17.911 1.00 44.81 593 ASN A N 1
ATOM 4479 C CA . ASN A 1 593 ? 26.411 -20.862 -19.245 1.00 44.81 593 ASN A CA 1
ATOM 4480 C C . ASN A 1 593 ? 27.163 -19.520 -19.232 1.00 44.81 593 ASN A C 1
ATOM 4482 O O . ASN A 1 593 ? 26.541 -18.462 -19.188 1.00 44.81 593 ASN A O 1
ATOM 4486 N N . ARG A 1 594 ? 28.500 -19.568 -19.175 1.00 53.19 594 ARG A N 1
ATOM 4487 C CA . ARG A 1 594 ? 29.410 -18.414 -19.022 1.00 53.19 594 ARG A CA 1
ATOM 4488 C C . ARG A 1 594 ? 29.535 -17.579 -20.303 1.00 53.19 594 ARG A C 1
ATOM 4490 O O . ARG A 1 594 ? 30.564 -16.957 -20.554 1.00 53.19 594 ARG A O 1
ATOM 4497 N N . ASP A 1 595 ? 28.503 -17.580 -21.139 1.00 53.72 595 ASP A N 1
ATOM 4498 C CA . ASP A 1 595 ? 28.525 -16.854 -22.401 1.00 53.72 595 ASP A CA 1
ATOM 4499 C C . ASP A 1 595 ? 28.437 -15.338 -22.196 1.00 53.72 595 ASP A C 1
ATOM 4501 O O . ASP A 1 595 ? 28.845 -14.604 -23.084 1.00 53.72 595 ASP A O 1
ATOM 4505 N N . LEU A 1 596 ? 27.995 -14.839 -21.045 1.00 54.78 596 LEU A N 1
ATOM 4506 C CA . LEU A 1 596 ? 28.072 -13.419 -20.693 1.00 54.78 596 LEU A CA 1
ATOM 4507 C C . LEU A 1 596 ? 28.606 -13.266 -19.271 1.00 54.78 596 LEU A C 1
ATOM 4509 O O . LEU A 1 596 ? 28.243 -14.046 -18.387 1.00 54.78 596 LEU A O 1
ATOM 4513 N N . ASP A 1 597 ? 29.432 -12.246 -19.040 1.00 75.06 597 ASP A N 1
ATOM 4514 C CA . ASP A 1 597 ? 29.661 -11.745 -17.686 1.00 75.06 597 ASP A CA 1
ATOM 4515 C C . ASP A 1 597 ? 28.389 -11.053 -17.134 1.00 75.06 597 ASP A C 1
ATOM 4517 O O . ASP A 1 597 ? 27.514 -10.626 -17.887 1.00 75.06 597 ASP A O 1
ATOM 4521 N N . ARG A 1 598 ? 28.271 -10.917 -15.806 1.00 76.50 598 ARG A N 1
ATOM 4522 C CA . ARG A 1 598 ? 27.089 -10.424 -15.065 1.00 76.50 598 ARG A CA 1
ATOM 4523 C C . ARG A 1 598 ? 26.540 -9.085 -15.575 1.00 76.50 598 ARG A C 1
ATOM 4525 O O . ARG A 1 598 ? 25.351 -8.817 -15.415 1.00 76.50 598 ARG A O 1
ATOM 4532 N N . TRP A 1 599 ? 27.398 -8.249 -16.155 1.00 86.56 599 TRP A N 1
ATOM 4533 C CA . TRP A 1 599 ? 27.069 -6.906 -16.646 1.00 86.56 599 TRP A CA 1
ATOM 4534 C C . TRP A 1 599 ? 27.354 -6.723 -18.143 1.00 86.56 599 TRP A C 1
ATOM 4536 O O . TRP A 1 599 ? 27.447 -5.589 -18.630 1.00 86.56 599 TRP A O 1
ATOM 4546 N N . GLU A 1 600 ? 27.514 -7.828 -18.870 1.00 89.44 600 GLU A N 1
ATOM 4547 C CA . GLU A 1 600 ? 27.628 -7.845 -20.322 1.00 89.44 600 GLU A CA 1
ATOM 4548 C C . GLU A 1 600 ? 26.287 -8.149 -20.989 1.00 89.44 600 GLU A C 1
ATOM 4550 O O . GLU A 1 600 ? 25.441 -8.873 -20.471 1.00 89.44 600 GLU A O 1
ATOM 4555 N N . VAL A 1 601 ? 26.114 -7.598 -22.185 1.00 92.56 601 VAL A N 1
ATOM 4556 C CA . VAL A 1 601 ? 24.990 -7.879 -23.083 1.00 92.56 601 VAL A CA 1
ATOM 4557 C C . VAL A 1 601 ? 25.519 -8.147 -24.482 1.00 92.56 601 VAL A C 1
ATOM 4559 O O . VAL A 1 601 ? 26.612 -7.698 -24.839 1.00 92.56 601 VAL A O 1
ATOM 4562 N N . TYR A 1 602 ? 24.724 -8.819 -25.306 1.00 93.88 602 TYR A N 1
ATOM 4563 C CA . TYR A 1 602 ? 24.985 -8.884 -26.737 1.00 93.88 602 TYR A CA 1
ATOM 4564 C C . TYR A 1 602 ? 24.562 -7.581 -27.417 1.00 93.88 602 TYR A C 1
ATOM 4566 O O . TYR A 1 602 ? 23.534 -6.987 -27.086 1.00 93.88 602 TYR A O 1
ATOM 4574 N N . ASP A 1 603 ? 25.319 -7.175 -28.431 1.00 94.12 603 ASP A N 1
ATOM 4575 C CA . ASP A 1 603 ? 24.829 -6.286 -29.476 1.00 94.12 603 ASP A CA 1
ATOM 4576 C C . ASP A 1 603 ? 23.965 -7.091 -30.454 1.00 94.12 603 ASP A C 1
ATOM 4578 O O . ASP A 1 603 ? 24.447 -8.019 -31.106 1.00 94.12 603 ASP A O 1
ATOM 4582 N N . SER A 1 604 ? 22.685 -6.739 -30.584 1.00 92.75 604 SER A N 1
ATOM 4583 C CA . SER A 1 604 ? 21.738 -7.516 -31.396 1.00 92.75 604 SER A CA 1
ATOM 4584 C C . SER A 1 604 ? 22.107 -7.579 -32.888 1.00 92.75 604 SER A C 1
ATOM 4586 O O . SER A 1 604 ? 21.621 -8.455 -33.607 1.00 92.75 604 SER A O 1
ATOM 4588 N N . PHE A 1 605 ? 22.963 -6.674 -33.380 1.00 91.62 605 PHE A N 1
ATOM 4589 C CA . PHE A 1 605 ? 23.390 -6.642 -34.776 1.00 91.62 605 PHE A CA 1
ATOM 4590 C C . PHE A 1 605 ? 24.682 -7.424 -35.019 1.00 91.62 605 PHE A C 1
ATOM 4592 O O . PHE A 1 605 ? 24.739 -8.177 -35.991 1.00 91.62 605 PHE A O 1
ATOM 4599 N N . SER A 1 606 ? 25.723 -7.221 -34.202 1.00 91.31 606 SER A N 1
ATOM 4600 C CA . SER A 1 606 ? 27.031 -7.867 -34.392 1.00 91.31 606 SER A CA 1
ATOM 4601 C C . SER A 1 606 ? 27.175 -9.195 -33.652 1.00 91.31 606 SER A C 1
ATOM 4603 O O . SER A 1 606 ? 27.981 -10.023 -34.075 1.00 91.31 606 SER A O 1
ATOM 4605 N N . GLY A 1 607 ? 26.415 -9.408 -32.576 1.00 90.12 607 GLY A N 1
ATOM 4606 C CA . GLY A 1 607 ? 26.595 -10.525 -31.646 1.00 90.12 607 GLY A CA 1
ATOM 4607 C C . GLY A 1 607 ? 27.795 -10.369 -30.713 1.00 90.12 607 GLY A C 1
ATOM 4608 O O . GLY A 1 607 ? 28.080 -11.271 -29.929 1.00 90.12 607 GLY A O 1
ATOM 4609 N N . GLU A 1 608 ? 28.508 -9.243 -30.786 1.00 91.81 608 GLU A N 1
ATOM 4610 C CA . GLU A 1 608 ? 29.615 -8.944 -29.880 1.00 91.81 608 GLU A CA 1
ATOM 4611 C C . GLU A 1 608 ? 29.091 -8.653 -28.474 1.00 91.81 608 GLU A C 1
ATOM 4613 O O . GLU A 1 608 ? 27.990 -8.128 -28.297 1.00 91.81 608 GLU A O 1
ATOM 4618 N N . LYS A 1 609 ? 29.899 -8.993 -27.472 1.00 90.81 609 LYS A N 1
ATOM 4619 C CA . LYS A 1 609 ? 29.582 -8.784 -26.060 1.00 90.81 609 LYS A CA 1
ATOM 4620 C C . LYS A 1 609 ? 30.105 -7.423 -25.625 1.00 90.81 609 LYS A C 1
ATOM 4622 O O . LYS A 1 609 ? 31.230 -7.047 -25.960 1.00 90.81 609 LYS A O 1
ATOM 4627 N N . HIS A 1 610 ? 29.290 -6.685 -24.887 1.00 91.50 610 HIS A N 1
ATOM 4628 C CA . HIS A 1 610 ? 29.619 -5.351 -24.409 1.00 91.50 610 HIS A CA 1
ATOM 4629 C C . HIS A 1 610 ? 29.235 -5.203 -22.942 1.00 91.50 610 HIS A C 1
ATOM 4631 O O . HIS A 1 610 ? 28.084 -5.430 -22.575 1.00 91.50 610 HIS A O 1
ATOM 4637 N N . TYR A 1 611 ? 30.174 -4.740 -22.121 1.00 90.00 611 TYR A N 1
ATOM 4638 C CA . TYR A 1 611 ? 29.879 -4.301 -20.761 1.00 90.00 611 TYR A CA 1
ATOM 4639 C C . TYR A 1 611 ? 29.000 -3.045 -20.797 1.00 90.00 611 TYR A C 1
ATOM 4641 O O . TYR A 1 611 ? 29.363 -2.046 -21.421 1.00 90.00 611 TYR A O 1
ATOM 4649 N N . VAL A 1 612 ? 27.859 -3.063 -20.110 1.00 90.31 612 VAL A N 1
ATOM 4650 C CA . VAL A 1 612 ? 26.905 -1.933 -20.062 1.00 90.31 612 VAL A CA 1
ATOM 4651 C C . VAL A 1 612 ? 26.718 -1.349 -18.664 1.00 90.31 612 VAL A C 1
ATOM 4653 O O . VAL A 1 612 ? 26.018 -0.346 -18.506 1.00 90.31 612 VAL A O 1
ATOM 4656 N N . GLY A 1 613 ? 27.397 -1.926 -17.673 1.00 88.69 613 GLY A N 1
ATOM 4657 C CA . GLY A 1 613 ? 27.285 -1.534 -16.275 1.00 88.69 613 GLY A CA 1
ATOM 4658 C C . GLY A 1 613 ? 26.032 -2.081 -15.585 1.00 88.69 613 GLY A C 1
ATOM 4659 O O . GLY A 1 613 ? 25.181 -2.704 -16.224 1.00 88.69 613 GLY A O 1
ATOM 4660 N N . PRO A 1 614 ? 25.906 -1.850 -14.268 1.00 91.56 614 PRO A N 1
ATOM 4661 C CA . PRO A 1 614 ? 24.810 -2.373 -13.462 1.00 91.56 614 PRO A CA 1
ATOM 4662 C C . PRO A 1 614 ? 23.512 -1.570 -13.626 1.00 91.56 614 PRO A C 1
ATOM 4664 O O . PRO A 1 614 ? 23.067 -0.892 -12.707 1.00 91.56 614 PRO A O 1
ATOM 4667 N N . ALA A 1 615 ? 22.908 -1.620 -14.816 1.00 93.50 615 ALA A N 1
ATOM 4668 C CA . ALA A 1 615 ? 21.781 -0.775 -15.216 1.00 93.50 615 ALA A CA 1
ATOM 4669 C C . ALA A 1 615 ? 20.546 -1.588 -15.677 1.00 93.50 615 ALA A C 1
ATOM 4671 O O . ALA A 1 615 ? 20.397 -1.809 -16.885 1.00 93.50 615 ALA A O 1
ATOM 4672 N N . PRO A 1 616 ? 19.622 -1.973 -14.766 1.00 95.00 616 PRO A N 1
ATOM 4673 C CA . PRO A 1 616 ? 19.592 -1.674 -13.326 1.00 95.00 616 PRO A CA 1
ATOM 4674 C C . PRO A 1 616 ? 20.447 -2.623 -12.467 1.00 95.00 616 PRO A C 1
ATOM 4676 O O . PRO A 1 616 ? 20.673 -3.775 -12.822 1.00 95.00 616 PRO A O 1
ATOM 4679 N N . GLU A 1 617 ? 20.879 -2.148 -11.296 1.00 93.75 617 GLU A N 1
ATOM 4680 C CA . GLU A 1 617 ? 21.739 -2.914 -10.380 1.00 93.75 617 GLU A CA 1
ATOM 4681 C C . GLU A 1 617 ? 20.975 -4.015 -9.643 1.00 93.75 617 GLU A C 1
ATOM 4683 O O . GLU A 1 617 ? 21.495 -5.096 -9.386 1.00 93.75 617 GLU A O 1
ATOM 4688 N N . HIS A 1 618 ? 19.739 -3.734 -9.245 1.00 94.56 618 HIS A N 1
ATOM 4689 C CA . HIS A 1 618 ? 18.915 -4.656 -8.478 1.00 94.56 618 HIS A CA 1
ATOM 4690 C C . HIS A 1 618 ? 17.591 -4.855 -9.187 1.00 94.56 618 HIS A C 1
ATOM 4692 O O . HIS A 1 618 ? 17.030 -3.914 -9.749 1.00 94.56 618 HIS A O 1
ATOM 4698 N N . LEU A 1 619 ? 17.065 -6.072 -9.098 1.00 94.56 619 LEU A N 1
ATOM 4699 C CA . LEU A 1 619 ? 15.702 -6.370 -9.519 1.00 94.56 619 LEU A CA 1
ATOM 4700 C C . LEU A 1 619 ? 14.738 -6.325 -8.322 1.00 94.56 619 LEU A C 1
ATOM 4702 O O . LEU A 1 619 ? 13.560 -6.025 -8.482 1.00 94.56 619 LEU A O 1
ATOM 4706 N N . SER A 1 620 ? 15.246 -6.548 -7.107 1.00 95.06 620 SER A N 1
ATOM 4707 C CA . SER A 1 620 ? 14.493 -6.427 -5.857 1.00 95.06 620 SER A CA 1
ATOM 4708 C C . SER A 1 620 ? 15.386 -5.886 -4.747 1.00 95.06 620 SER A C 1
ATOM 4710 O O . SER A 1 620 ? 16.405 -6.509 -4.466 1.00 95.06 620 SER A O 1
ATOM 4712 N N . TYR A 1 621 ? 14.972 -4.801 -4.087 1.00 95.00 621 TYR A N 1
ATOM 4713 C CA . TYR A 1 621 ? 15.735 -4.140 -3.017 1.00 95.00 621 TYR A CA 1
ATOM 4714 C C . TYR A 1 621 ? 14.829 -3.685 -1.865 1.00 95.00 621 TYR A C 1
ATOM 4716 O O . TYR A 1 621 ? 13.838 -2.998 -2.101 1.00 95.00 621 TYR A O 1
ATOM 4724 N N . ALA A 1 622 ? 15.156 -4.030 -0.621 1.00 94.75 622 ALA A N 1
ATOM 4725 C CA . ALA A 1 622 ? 14.450 -3.570 0.571 1.00 94.75 622 ALA A CA 1
ATOM 4726 C C . ALA A 1 622 ? 15.113 -2.316 1.164 1.00 94.75 622 ALA A C 1
ATOM 4728 O O . ALA A 1 622 ? 16.118 -2.383 1.875 1.00 94.75 622 ALA A O 1
ATOM 4729 N N . ALA A 1 623 ? 14.515 -1.155 0.903 1.00 93.88 623 ALA A N 1
ATOM 4730 C CA . ALA A 1 623 ? 14.981 0.123 1.424 1.00 93.88 623 ALA A CA 1
ATOM 4731 C C . ALA A 1 623 ? 14.701 0.252 2.928 1.00 93.88 623 ALA A C 1
ATOM 4733 O O . ALA A 1 623 ? 13.633 -0.134 3.409 1.00 93.88 623 ALA A O 1
ATOM 4734 N N . LYS A 1 624 ? 15.648 0.824 3.683 1.00 90.75 624 LYS A N 1
ATOM 4735 C CA . LYS A 1 624 ? 15.525 0.968 5.144 1.00 90.75 624 LYS A CA 1
ATOM 4736 C C . LYS A 1 624 ? 14.914 2.302 5.544 1.00 90.75 624 LYS A C 1
ATOM 4738 O O . LYS A 1 624 ? 14.263 2.381 6.588 1.00 90.75 624 LYS A O 1
ATOM 4743 N N . THR A 1 625 ? 15.122 3.337 4.739 1.00 93.00 625 THR A N 1
ATOM 4744 C CA . THR A 1 625 ? 14.628 4.687 5.011 1.00 93.00 625 THR A CA 1
ATOM 4745 C C . THR A 1 625 ? 14.048 5.342 3.762 1.00 93.00 625 THR A C 1
ATOM 4747 O O . THR A 1 625 ? 14.236 4.863 2.642 1.00 93.00 625 THR A O 1
ATOM 4750 N N . LYS A 1 626 ? 13.349 6.465 3.956 1.00 93.00 626 LYS A N 1
ATOM 4751 C CA . LYS A 1 626 ? 12.904 7.339 2.867 1.00 93.00 626 LYS A CA 1
ATOM 4752 C C . LYS A 1 626 ? 14.087 7.781 2.006 1.00 93.00 626 LYS A C 1
ATOM 4754 O O . LYS A 1 626 ? 14.008 7.734 0.787 1.00 93.00 626 LYS A O 1
ATOM 4759 N N . GLU A 1 627 ? 15.185 8.176 2.642 1.00 95.69 627 GLU A N 1
ATOM 4760 C CA . GLU A 1 627 ? 16.400 8.657 1.981 1.00 95.69 627 GLU A CA 1
ATOM 4761 C C . GLU A 1 627 ? 16.989 7.596 1.039 1.00 95.69 627 GLU A C 1
ATOM 4763 O O . GLU A 1 627 ? 17.335 7.914 -0.098 1.00 95.69 627 GLU A O 1
ATOM 4768 N N . ASP A 1 628 ? 17.009 6.326 1.461 1.00 95.06 628 ASP A N 1
ATOM 4769 C CA . ASP A 1 628 ? 17.427 5.213 0.602 1.00 95.06 628 ASP A CA 1
ATOM 4770 C C . ASP A 1 628 ? 16.530 5.098 -0.641 1.00 95.06 628 ASP A C 1
ATOM 4772 O O . ASP A 1 628 ? 17.028 4.924 -1.752 1.00 95.06 628 ASP A O 1
ATOM 4776 N N . VAL A 1 629 ? 15.205 5.224 -0.478 1.00 96.81 629 VAL A N 1
ATOM 4777 C CA . VAL A 1 629 ? 14.248 5.190 -1.599 1.00 96.81 629 VAL A CA 1
ATOM 4778 C C . VAL A 1 629 ? 14.517 6.336 -2.579 1.00 96.81 629 VAL A C 1
ATOM 4780 O O . VAL A 1 629 ? 14.588 6.096 -3.786 1.00 96.81 629 VAL A O 1
ATOM 4783 N N . MET A 1 630 ? 14.726 7.556 -2.070 1.00 97.75 630 MET A N 1
ATOM 4784 C CA . MET A 1 630 ? 15.011 8.745 -2.886 1.00 97.75 630 MET A CA 1
ATOM 4785 C C . MET A 1 630 ? 16.261 8.568 -3.757 1.00 97.75 630 MET A C 1
ATOM 4787 O O . MET A 1 630 ? 16.277 8.995 -4.909 1.00 97.75 630 MET A O 1
ATOM 4791 N N . ILE A 1 631 ? 17.297 7.907 -3.234 1.00 97.56 631 ILE A N 1
ATOM 4792 C CA . ILE A 1 631 ? 18.549 7.650 -3.960 1.00 97.56 631 ILE A CA 1
ATOM 4793 C C . ILE A 1 631 ? 18.400 6.482 -4.942 1.00 97.56 631 ILE A C 1
ATOM 4795 O O . ILE A 1 631 ? 18.951 6.527 -6.044 1.00 97.56 631 ILE A O 1
ATOM 4799 N N . MET A 1 632 ? 17.667 5.432 -4.564 1.00 97.62 632 MET A N 1
ATOM 4800 C CA . MET A 1 632 ? 17.588 4.204 -5.358 1.00 97.62 632 MET A CA 1
ATOM 4801 C C . MET A 1 632 ? 16.654 4.308 -6.562 1.00 97.62 632 MET A C 1
ATOM 4803 O O . MET A 1 632 ? 16.944 3.698 -7.587 1.00 97.62 632 MET A O 1
ATOM 4807 N N . ILE A 1 633 ? 15.578 5.096 -6.501 1.00 98.50 633 ILE A N 1
ATOM 4808 C CA . ILE A 1 633 ? 14.675 5.298 -7.649 1.00 98.50 633 ILE A CA 1
ATOM 4809 C C . ILE A 1 633 ? 15.414 5.790 -8.914 1.00 98.50 633 ILE A C 1
ATOM 4811 O O . ILE A 1 633 ? 15.314 5.122 -9.950 1.00 98.50 633 ILE A O 1
ATOM 4815 N N . PRO A 1 634 ? 16.179 6.903 -8.894 1.00 98.12 634 PRO A N 1
ATOM 4816 C CA . PRO A 1 634 ? 16.880 7.370 -10.091 1.00 98.12 634 PRO A CA 1
ATOM 4817 C C . PRO A 1 634 ? 17.988 6.401 -10.526 1.00 98.12 634 PRO A C 1
ATOM 4819 O O . PRO A 1 634 ? 18.228 6.246 -11.719 1.00 98.12 634 PRO A O 1
ATOM 4822 N N . LYS A 1 635 ? 18.626 5.685 -9.590 1.00 97.88 635 LYS A N 1
ATOM 4823 C CA . LYS A 1 635 ? 19.642 4.671 -9.913 1.00 97.88 635 LYS A CA 1
ATOM 4824 C C . LYS A 1 635 ? 19.039 3.480 -10.664 1.00 97.88 635 LYS A C 1
ATOM 4826 O O . LYS A 1 635 ? 19.537 3.078 -11.712 1.00 97.88 635 LYS A O 1
ATOM 4831 N N . LEU A 1 636 ? 17.930 2.938 -10.157 1.00 98.06 636 LEU A N 1
ATOM 4832 C CA . LEU A 1 636 ? 17.263 1.753 -10.707 1.00 98.06 636 LEU A CA 1
ATOM 4833 C C . LEU A 1 636 ? 16.433 2.037 -11.963 1.00 98.06 636 LEU A C 1
ATOM 4835 O O . LEU A 1 636 ? 15.909 1.098 -12.558 1.00 98.06 636 LEU A O 1
ATOM 4839 N N . THR A 1 637 ? 16.323 3.290 -12.405 1.00 98.25 637 THR A N 1
ATOM 4840 C CA . THR A 1 637 ? 15.695 3.664 -13.685 1.00 98.25 637 THR A CA 1
ATOM 4841 C C . THR A 1 637 ? 16.706 3.852 -14.822 1.00 98.25 637 THR A C 1
ATOM 4843 O O . THR A 1 637 ? 16.298 3.957 -15.983 1.00 98.25 637 THR A O 1
ATOM 4846 N N . ILE A 1 638 ? 18.015 3.821 -14.539 1.00 98.38 638 ILE A N 1
ATOM 4847 C CA . ILE A 1 638 ? 19.073 3.803 -15.563 1.00 98.38 638 ILE A CA 1
ATOM 4848 C C . ILE A 1 638 ? 19.027 2.477 -16.331 1.00 98.38 638 ILE A C 1
ATOM 4850 O O . ILE A 1 638 ? 18.809 1.410 -15.750 1.00 98.38 638 ILE A O 1
ATOM 4854 N N . ARG A 1 639 ? 19.202 2.538 -17.654 1.00 97.88 639 ARG A N 1
ATOM 4855 C CA . ARG A 1 639 ? 19.083 1.383 -18.553 1.00 97.88 639 ARG A CA 1
ATOM 4856 C C . ARG A 1 639 ? 20.231 1.324 -19.540 1.00 97.88 639 ARG A C 1
ATOM 4858 O O . ARG A 1 639 ? 20.677 2.361 -20.024 1.00 97.88 639 ARG A O 1
ATOM 4865 N N . ALA A 1 640 ? 20.674 0.119 -19.894 1.00 95.69 640 ALA A N 1
ATOM 4866 C CA . ALA A 1 640 ? 21.733 -0.089 -20.885 1.00 95.69 640 ALA A CA 1
ATOM 4867 C C . ALA A 1 640 ? 21.480 0.676 -22.202 1.00 95.69 640 ALA A C 1
ATOM 4869 O O . ALA A 1 640 ? 22.401 1.280 -22.755 1.00 95.69 640 ALA A O 1
ATOM 4870 N N . GLY A 1 641 ? 20.222 0.700 -22.653 1.00 95.69 641 GLY A N 1
ATOM 4871 C CA . GLY A 1 641 ? 19.775 1.320 -23.898 1.00 95.69 641 GLY A CA 1
ATOM 4872 C C . GLY A 1 641 ? 19.501 2.827 -23.859 1.00 95.69 641 GLY A C 1
ATOM 4873 O O . GLY A 1 641 ? 19.047 3.345 -24.876 1.00 95.69 641 GLY A O 1
ATOM 4874 N N . ASP A 1 642 ? 19.759 3.530 -22.746 1.00 97.25 642 ASP A N 1
ATOM 4875 C CA . ASP A 1 642 ? 19.614 4.996 -22.687 1.00 97.25 642 ASP A CA 1
ATOM 4876 C C . ASP A 1 642 ? 20.478 5.669 -23.767 1.00 97.25 642 ASP A C 1
ATOM 4878 O O . ASP A 1 642 ? 21.644 5.304 -23.942 1.00 97.25 642 ASP A O 1
ATOM 4882 N N . ASN A 1 643 ? 19.986 6.714 -24.436 1.00 95.56 643 ASN A N 1
ATOM 4883 C CA . ASN A 1 643 ? 20.864 7.533 -25.277 1.00 95.56 643 ASN A CA 1
ATOM 4884 C C . ASN A 1 643 ? 21.753 8.444 -24.396 1.00 95.56 643 ASN A C 1
ATOM 4886 O O . ASN A 1 643 ? 21.625 8.464 -23.170 1.00 95.56 643 ASN A O 1
ATOM 4890 N N . PHE A 1 644 ? 22.683 9.196 -24.996 1.00 94.62 644 PHE A N 1
ATOM 4891 C CA . PHE A 1 644 ? 23.589 10.058 -24.219 1.00 94.62 644 PHE A CA 1
ATOM 4892 C C . PHE A 1 644 ? 22.834 11.132 -23.411 1.00 94.62 644 PHE A C 1
ATOM 4894 O O . PHE A 1 644 ? 23.150 11.369 -22.249 1.00 94.62 644 PHE A O 1
ATOM 4901 N N . LYS A 1 645 ? 21.795 11.747 -23.996 1.00 96.00 645 LYS A N 1
ATOM 4902 C CA . LYS A 1 645 ? 21.009 12.815 -23.359 1.00 96.00 645 LYS A CA 1
ATOM 4903 C C . LYS A 1 645 ? 20.176 12.282 -22.192 1.00 96.00 645 LYS A C 1
ATOM 4905 O O . LYS A 1 645 ? 20.161 12.877 -21.120 1.00 96.00 645 LYS A O 1
ATOM 4910 N N . GLY A 1 646 ? 19.514 11.146 -22.377 1.00 97.19 646 GLY A N 1
ATOM 4911 C CA . GLY A 1 646 ? 18.752 10.474 -21.336 1.00 97.19 646 GLY A CA 1
ATOM 4912 C C . GLY A 1 646 ? 19.645 9.997 -20.200 1.00 97.19 646 GLY A C 1
ATOM 4913 O O . GLY A 1 646 ? 19.330 10.221 -19.032 1.00 97.19 646 GLY A O 1
ATOM 4914 N N . ARG A 1 647 ? 20.823 9.440 -20.514 1.00 97.00 647 ARG A N 1
ATOM 4915 C CA . ARG A 1 647 ? 21.802 9.074 -19.486 1.00 97.00 647 ARG A CA 1
ATOM 4916 C C . ARG A 1 647 ? 22.272 10.287 -18.683 1.00 97.00 647 ARG A C 1
ATOM 4918 O O . ARG A 1 647 ? 22.311 10.193 -17.460 1.00 97.00 647 ARG A O 1
ATOM 4925 N N . GLN A 1 648 ? 22.552 11.421 -19.334 1.00 97.12 648 GLN A N 1
ATOM 4926 C CA . GLN A 1 648 ? 22.878 12.677 -18.645 1.00 97.12 648 GLN A CA 1
ATOM 4927 C C . GLN A 1 648 ? 21.769 13.102 -17.677 1.00 97.12 648 GLN A C 1
ATOM 4929 O O . GLN A 1 648 ? 22.055 13.424 -16.527 1.00 97.12 648 GLN A O 1
ATOM 4934 N N . ILE A 1 649 ? 20.506 13.075 -18.112 1.00 97.75 649 ILE A N 1
ATOM 4935 C CA . ILE A 1 649 ? 19.359 13.450 -17.271 1.00 97.75 649 ILE A CA 1
ATOM 4936 C C . ILE A 1 649 ? 19.261 12.531 -16.044 1.00 97.75 649 ILE A C 1
ATOM 4938 O O . ILE A 1 649 ? 19.180 13.008 -14.911 1.00 97.75 649 ILE A O 1
ATOM 4942 N N . LYS A 1 650 ? 19.324 11.210 -16.246 1.00 98.25 650 LYS A N 1
ATOM 4943 C CA . LYS A 1 650 ? 19.215 10.233 -15.152 1.00 98.25 650 LYS A CA 1
ATOM 4944 C C . LYS A 1 650 ? 20.387 10.313 -14.174 1.00 98.25 650 LYS A C 1
ATOM 4946 O O . LYS A 1 650 ? 20.167 10.288 -12.964 1.00 98.25 650 LYS A O 1
ATOM 4951 N N . LEU A 1 651 ? 21.618 10.467 -14.672 1.00 97.62 651 LEU A N 1
ATOM 4952 C CA . LEU A 1 651 ? 22.797 10.657 -13.822 1.00 97.62 651 LEU A CA 1
ATOM 4953 C C . LEU A 1 651 ? 22.716 11.963 -13.030 1.00 97.62 651 LEU A C 1
ATOM 4955 O O . LEU A 1 651 ? 23.023 11.954 -11.842 1.00 97.62 651 LEU A O 1
ATOM 4959 N N . ALA A 1 652 ? 22.245 13.056 -13.639 1.00 97.25 652 ALA A N 1
ATOM 4960 C CA . ALA A 1 652 ? 22.039 14.317 -12.931 1.00 97.25 652 ALA A CA 1
ATOM 4961 C C . ALA A 1 652 ? 21.040 14.155 -11.776 1.00 97.25 652 ALA A C 1
ATOM 4963 O O . ALA A 1 652 ? 21.323 14.585 -10.660 1.00 97.25 652 ALA A O 1
ATOM 4964 N N . HIS A 1 653 ? 19.908 13.480 -12.012 1.00 97.56 653 HIS A N 1
ATOM 4965 C CA . HIS A 1 653 ? 18.941 13.180 -10.954 1.00 97.56 653 HIS A CA 1
ATOM 4966 C C . HIS A 1 653 ? 19.526 12.298 -9.851 1.00 97.56 653 HIS A C 1
ATOM 4968 O O . HIS A 1 653 ? 19.303 12.576 -8.677 1.00 97.56 653 HIS A O 1
ATOM 4974 N N . TRP A 1 654 ? 20.276 11.252 -10.199 1.00 97.81 654 TRP A N 1
ATOM 4975 C CA . TRP A 1 654 ? 20.869 10.366 -9.200 1.00 97.81 654 TRP A CA 1
ATOM 4976 C C . TRP A 1 654 ? 21.927 11.072 -8.347 1.00 97.81 654 TRP A C 1
ATOM 4978 O O . TRP A 1 654 ? 21.914 10.923 -7.125 1.00 97.81 654 TRP A O 1
ATOM 4988 N N . VAL A 1 655 ? 22.804 11.870 -8.962 1.00 97.06 655 VAL A N 1
ATOM 4989 C CA . VAL A 1 655 ? 23.816 12.651 -8.238 1.00 97.06 655 VAL A CA 1
ATOM 4990 C C . VAL A 1 655 ? 23.156 13.656 -7.300 1.00 97.06 655 VAL A C 1
ATOM 4992 O O . VAL A 1 655 ? 23.510 13.696 -6.126 1.00 97.06 655 VAL A O 1
ATOM 4995 N N . ASP A 1 656 ? 22.160 14.403 -7.774 1.00 96.06 656 ASP A N 1
ATOM 4996 C CA . ASP A 1 656 ? 21.435 15.380 -6.956 1.00 96.06 656 ASP A CA 1
ATOM 4997 C C . ASP A 1 656 ? 20.704 14.720 -5.769 1.00 96.06 656 ASP A C 1
ATOM 4999 O O . ASP A 1 656 ? 20.806 15.180 -4.626 1.00 96.06 656 ASP A O 1
ATOM 5003 N N . MET A 1 657 ? 20.050 13.575 -6.001 1.00 96.31 657 MET A N 1
ATOM 5004 C CA . MET A 1 657 ? 19.429 12.787 -4.929 1.00 96.31 657 MET A CA 1
ATOM 5005 C C . MET A 1 657 ? 20.460 12.285 -3.924 1.00 96.31 657 MET A C 1
ATOM 5007 O O . MET A 1 657 ? 20.246 12.365 -2.715 1.00 96.31 657 MET A O 1
ATOM 5011 N N . TYR A 1 658 ? 21.604 11.800 -4.395 1.00 96.88 658 TYR A N 1
ATOM 5012 C CA . TYR A 1 658 ? 22.669 11.343 -3.517 1.00 96.88 658 TYR A CA 1
ATOM 5013 C C . TYR A 1 658 ? 23.251 12.490 -2.681 1.00 96.88 658 TYR A C 1
ATOM 5015 O O . TYR A 1 658 ? 23.406 12.347 -1.469 1.00 96.88 658 TYR A O 1
ATOM 5023 N N . GLN A 1 659 ? 23.515 13.648 -3.281 1.00 95.31 659 GLN A N 1
ATOM 5024 C CA . GLN A 1 659 ? 24.014 14.838 -2.585 1.00 95.31 659 GLN A CA 1
ATOM 5025 C C . GLN A 1 659 ? 23.045 15.331 -1.506 1.00 95.31 659 GLN A C 1
ATOM 5027 O O . GLN A 1 659 ? 23.477 15.757 -0.432 1.00 95.31 659 GLN A O 1
ATOM 5032 N N . THR A 1 660 ? 21.743 15.233 -1.779 1.00 95.44 660 THR A N 1
ATOM 5033 C CA . THR A 1 660 ? 20.682 15.689 -0.876 1.00 95.44 660 THR A CA 1
ATOM 5034 C C . THR A 1 660 ? 20.420 14.703 0.261 1.00 95.44 660 THR A C 1
ATOM 5036 O O . THR A 1 660 ? 20.326 15.108 1.419 1.00 95.44 660 THR A O 1
ATOM 5039 N N . TYR A 1 661 ? 20.330 13.406 -0.046 1.00 95.56 661 TYR A N 1
ATOM 5040 C CA . TYR A 1 661 ? 19.786 12.406 0.877 1.00 95.56 661 TYR A CA 1
ATOM 5041 C C . TYR A 1 661 ? 20.831 11.466 1.498 1.00 95.56 661 TYR A C 1
ATOM 5043 O O . TYR A 1 661 ? 20.535 10.823 2.500 1.00 95.56 661 TYR A O 1
ATOM 5051 N N . SER A 1 662 ? 22.070 11.396 0.989 1.00 93.81 662 SER A N 1
ATOM 5052 C CA . SER A 1 662 ? 23.093 10.478 1.540 1.00 93.81 662 SER A CA 1
ATOM 5053 C C . SER A 1 662 ? 23.703 10.935 2.870 1.00 93.81 662 SER A C 1
ATOM 5055 O O . SER A 1 662 ? 24.431 10.176 3.510 1.00 93.81 662 SER A O 1
ATOM 5057 N N . GLY A 1 663 ? 23.490 12.199 3.255 1.00 92.50 663 GLY A N 1
ATOM 5058 C CA . GLY A 1 663 ? 24.142 12.829 4.406 1.00 92.50 663 GLY A CA 1
ATOM 5059 C C . GLY A 1 663 ? 25.625 13.169 4.200 1.00 92.50 663 GLY A C 1
ATOM 5060 O O . GLY A 1 663 ? 26.263 13.659 5.128 1.00 92.50 663 GLY A O 1
ATOM 5061 N N . LYS A 1 664 ? 26.190 12.947 3.003 1.00 91.62 664 LYS A N 1
ATOM 5062 C CA . LYS A 1 664 ? 27.611 13.218 2.695 1.00 91.62 664 LYS A CA 1
ATOM 5063 C C . LYS A 1 664 ? 27.879 14.618 2.133 1.00 91.62 664 LYS A C 1
ATOM 5065 O O . LYS A 1 664 ? 29.032 14.979 1.911 1.00 91.62 664 LYS A O 1
ATOM 5070 N N . GLY A 1 665 ? 26.830 15.415 1.939 1.00 89.94 665 GLY A N 1
ATOM 5071 C CA . GLY A 1 665 ? 26.915 16.816 1.533 1.00 89.94 665 GLY A CA 1
ATOM 5072 C C . GLY A 1 665 ? 26.903 17.043 0.019 1.00 89.94 665 GLY A C 1
ATOM 5073 O O . GLY A 1 665 ? 26.994 16.114 -0.785 1.00 89.94 665 GLY A O 1
ATOM 5074 N N . LYS A 1 666 ? 26.807 18.324 -0.357 1.00 87.25 666 LYS A N 1
ATOM 5075 C CA . LYS A 1 666 ? 26.542 18.791 -1.730 1.00 87.25 666 LYS A CA 1
ATOM 5076 C C . LYS A 1 666 ? 27.626 18.473 -2.760 1.00 87.25 666 LYS A C 1
ATOM 5078 O O . LYS A 1 666 ? 27.329 18.469 -3.939 1.00 87.25 666 LYS A O 1
ATOM 5083 N N . ASN A 1 667 ? 28.849 18.182 -2.327 1.00 87.00 667 ASN A N 1
ATOM 5084 C CA . ASN A 1 667 ? 29.964 17.872 -3.232 1.00 87.00 667 ASN A CA 1
ATOM 5085 C C . ASN A 1 667 ? 30.232 16.363 -3.323 1.00 87.00 667 ASN A C 1
ATOM 5087 O O . ASN A 1 667 ? 31.231 15.934 -3.891 1.00 87.00 667 ASN A O 1
ATOM 5091 N N . SER A 1 668 ? 29.385 15.539 -2.701 1.00 92.62 668 SER A N 1
ATOM 5092 C CA . SER A 1 668 ? 29.558 14.092 -2.728 1.00 92.62 668 SER A CA 1
ATOM 5093 C C . SER A 1 668 ? 29.060 13.504 -4.050 1.00 92.62 668 SER A C 1
ATOM 5095 O O . SER A 1 668 ? 28.084 13.976 -4.632 1.00 92.62 668 SER A O 1
ATOM 5097 N N . LEU A 1 669 ? 29.731 12.455 -4.522 1.00 94.38 669 LEU A N 1
ATOM 5098 C CA . LEU A 1 669 ? 29.314 11.682 -5.689 1.00 94.38 669 LEU A CA 1
ATOM 5099 C C . LEU A 1 669 ? 28.920 10.263 -5.267 1.00 94.38 669 LEU A C 1
ATOM 5101 O O . LEU A 1 669 ? 29.494 9.733 -4.301 1.00 94.38 669 LEU A O 1
ATOM 5105 N N . PRO A 1 670 ? 27.969 9.624 -5.977 1.00 95.00 670 PRO A N 1
ATOM 5106 C CA . PRO A 1 670 ? 27.696 8.213 -5.777 1.00 95.00 670 PRO A CA 1
ATOM 5107 C C . PRO A 1 670 ? 28.981 7.391 -5.968 1.00 95.00 670 PRO A C 1
ATOM 5109 O O . PRO A 1 670 ? 29.702 7.594 -6.949 1.00 95.00 670 PRO A O 1
ATOM 5112 N N . PRO A 1 671 ? 29.300 6.469 -5.044 1.00 92.38 671 PRO A N 1
ATOM 5113 C CA . PRO A 1 671 ? 30.614 5.823 -4.989 1.00 92.38 671 PRO A CA 1
ATOM 5114 C C . PRO A 1 671 ? 30.918 4.979 -6.236 1.00 92.38 671 PRO A C 1
ATOM 5116 O O . PRO A 1 671 ? 32.077 4.794 -6.612 1.00 92.38 671 PRO A O 1
ATOM 5119 N N . ASP A 1 672 ? 29.875 4.497 -6.898 1.00 92.44 672 ASP A N 1
ATOM 5120 C CA . ASP A 1 672 ? 29.900 3.608 -8.047 1.00 92.44 672 ASP A CA 1
ATOM 5121 C C . ASP A 1 672 ? 29.474 4.289 -9.358 1.00 92.44 672 ASP A C 1
ATOM 5123 O O . ASP A 1 672 ? 29.304 3.609 -10.367 1.00 92.44 672 ASP A O 1
ATOM 5127 N N . ILE A 1 673 ? 29.379 5.628 -9.399 1.00 94.56 673 ILE A N 1
ATOM 5128 C CA . ILE A 1 673 ? 28.964 6.371 -10.606 1.00 94.56 673 ILE A CA 1
ATOM 5129 C C . ILE A 1 673 ? 29.805 6.042 -11.848 1.00 94.56 673 ILE A C 1
ATOM 5131 O O . ILE A 1 673 ? 29.274 5.969 -12.954 1.00 94.56 673 ILE A O 1
ATOM 5135 N N . HIS A 1 674 ? 31.097 5.751 -11.663 1.00 93.19 674 HIS A N 1
ATOM 5136 C CA . HIS A 1 674 ? 32.017 5.331 -12.725 1.00 93.19 674 HIS A CA 1
ATOM 5137 C C . HIS A 1 674 ? 31.531 4.098 -13.506 1.00 93.19 674 HIS A C 1
ATOM 5139 O O . HIS A 1 674 ? 31.906 3.925 -14.660 1.00 93.19 674 HIS A O 1
ATOM 5145 N N . ARG A 1 675 ? 30.667 3.260 -12.922 1.00 92.25 675 ARG A N 1
ATOM 5146 C CA . ARG A 1 675 ? 30.106 2.072 -13.583 1.00 92.25 675 ARG A CA 1
ATOM 5147 C C . ARG A 1 675 ? 28.891 2.372 -14.461 1.00 92.25 675 ARG A C 1
ATOM 5149 O O . ARG A 1 675 ? 28.501 1.516 -15.246 1.00 92.25 675 ARG A O 1
ATOM 5156 N N . PHE A 1 676 ? 28.313 3.566 -14.343 1.00 94.25 676 PHE A N 1
ATOM 5157 C CA . PHE A 1 676 ? 27.119 4.005 -15.076 1.00 94.25 676 PHE A CA 1
ATOM 5158 C C . PHE A 1 676 ? 27.427 5.041 -16.169 1.00 94.25 676 PHE A C 1
ATOM 5160 O O . PHE A 1 676 ? 26.553 5.372 -16.976 1.00 94.25 676 PHE A O 1
ATOM 5167 N N . VAL A 1 677 ? 28.659 5.551 -16.217 1.00 94.38 677 VAL A N 1
ATOM 5168 C CA . VAL A 1 677 ? 29.152 6.440 -17.276 1.00 94.38 677 VAL A CA 1
ATOM 5169 C C . VAL A 1 677 ? 29.788 5.579 -18.366 1.00 94.38 677 VAL A C 1
ATOM 5171 O O . VAL A 1 677 ? 30.745 4.857 -18.096 1.00 94.38 677 VAL A O 1
ATOM 5174 N N . ARG A 1 678 ? 29.277 5.628 -19.602 1.00 93.38 678 ARG A N 1
ATOM 5175 C CA . ARG A 1 678 ? 29.852 4.857 -20.726 1.00 93.38 678 ARG A CA 1
ATOM 5176 C C . ARG A 1 678 ? 30.873 5.677 -21.493 1.00 93.38 678 ARG A C 1
ATOM 5178 O O . ARG A 1 678 ? 31.909 5.162 -21.895 1.00 93.38 678 ARG A O 1
ATOM 5185 N N . THR A 1 679 ? 30.592 6.960 -21.678 1.00 92.94 679 THR A N 1
ATOM 5186 C CA . THR A 1 679 ? 31.435 7.927 -22.392 1.00 92.94 679 THR A CA 1
ATOM 5187 C C . THR A 1 679 ? 31.371 9.282 -21.691 1.00 92.94 679 THR A C 1
ATOM 5189 O O . THR A 1 679 ? 30.455 9.539 -20.914 1.00 92.94 679 THR A O 1
ATOM 5192 N N . GLU A 1 680 ? 32.300 10.195 -21.987 1.00 92.50 680 GLU A N 1
ATOM 5193 C CA . GLU A 1 680 ? 32.291 11.546 -21.389 1.00 92.50 680 GLU A CA 1
ATOM 5194 C C . GLU A 1 680 ? 31.011 12.338 -21.726 1.00 92.50 680 GLU A C 1
ATOM 5196 O O . GLU A 1 680 ? 30.587 13.212 -20.974 1.00 92.50 680 GLU A O 1
ATOM 5201 N N . THR A 1 681 ? 30.351 11.999 -22.837 1.00 92.44 681 THR A N 1
ATOM 5202 C CA . THR A 1 681 ? 29.062 12.576 -23.242 1.00 92.44 681 THR A CA 1
ATOM 5203 C C . THR A 1 681 ? 27.887 12.158 -22.362 1.00 92.44 681 THR A C 1
ATOM 5205 O O . THR A 1 681 ? 26.874 12.843 -22.394 1.00 92.44 681 THR A O 1
ATOM 5208 N N . ASP A 1 682 ? 27.997 11.089 -21.569 1.00 94.19 682 ASP A N 1
ATOM 5209 C CA . ASP A 1 682 ? 26.966 10.718 -20.591 1.00 94.19 682 ASP A CA 1
ATOM 5210 C C . ASP A 1 682 ? 27.011 11.623 -19.346 1.00 94.19 682 ASP A C 1
ATOM 5212 O O . ASP A 1 682 ? 26.064 11.647 -18.563 1.00 94.19 682 ASP A O 1
ATOM 5216 N N . ILE A 1 683 ? 28.102 12.367 -19.138 1.00 94.12 683 ILE A N 1
ATOM 5217 C CA . ILE A 1 683 ? 28.315 13.148 -17.918 1.00 94.12 683 ILE A CA 1
ATOM 5218 C C . ILE A 1 683 ? 27.511 14.457 -17.989 1.00 94.12 683 ILE A C 1
ATOM 5220 O O . ILE A 1 683 ? 27.627 15.185 -18.989 1.00 94.12 683 ILE A O 1
ATOM 5224 N N . PRO A 1 684 ? 26.714 14.794 -16.954 1.00 91.62 684 PRO A N 1
ATOM 5225 C CA . PRO A 1 684 ? 25.959 16.041 -16.934 1.00 91.62 684 PRO A CA 1
ATOM 5226 C C . PRO A 1 684 ? 26.886 17.261 -16.970 1.00 91.62 684 PRO A C 1
ATOM 5228 O O . PRO A 1 684 ? 27.903 17.309 -16.281 1.00 91.62 684 PRO A O 1
ATOM 5231 N N . VAL A 1 685 ? 26.522 18.268 -17.768 1.00 89.56 685 VAL A N 1
ATOM 5232 C CA . VAL A 1 685 ? 27.386 19.428 -18.063 1.00 89.56 685 VAL A CA 1
ATOM 5233 C C . VAL A 1 685 ? 27.779 20.204 -16.803 1.00 89.56 685 VAL A C 1
ATOM 5235 O O . VAL A 1 685 ? 28.923 20.627 -16.685 1.00 89.56 685 VAL A O 1
ATOM 5238 N N . THR A 1 686 ? 26.859 20.361 -15.852 1.00 87.81 686 THR A N 1
ATOM 5239 C CA . THR A 1 686 ? 27.047 21.170 -14.635 1.00 87.81 686 THR A CA 1
ATOM 5240 C C . THR A 1 686 ? 28.024 20.577 -13.621 1.00 87.81 686 THR A C 1
ATOM 5242 O O . THR A 1 686 ? 28.477 21.299 -12.744 1.00 87.81 686 THR A O 1
ATOM 5245 N N . MET A 1 687 ? 28.336 19.285 -13.725 1.00 88.25 687 MET A N 1
ATOM 5246 C CA . MET A 1 687 ? 29.195 18.541 -12.789 1.00 88.25 687 MET A CA 1
ATOM 5247 C C . MET A 1 687 ? 30.288 17.762 -13.530 1.00 88.25 687 MET A C 1
ATOM 5249 O O . MET A 1 687 ? 30.790 16.748 -13.048 1.00 88.25 687 MET A O 1
ATOM 5253 N N . ARG A 1 688 ? 30.612 18.197 -14.754 1.00 91.00 688 ARG A N 1
ATOM 5254 C CA . ARG A 1 688 ? 31.488 17.457 -15.661 1.00 91.00 688 ARG A CA 1
ATOM 5255 C C . ARG A 1 688 ? 32.882 17.260 -15.082 1.00 91.00 688 ARG A C 1
ATOM 5257 O O . ARG A 1 688 ? 33.372 16.135 -15.102 1.00 91.00 688 ARG A O 1
ATOM 5264 N N . ASP A 1 689 ? 33.489 18.329 -14.586 1.00 90.69 689 ASP A N 1
ATOM 5265 C CA . ASP A 1 689 ? 34.878 18.307 -14.130 1.00 90.69 689 ASP A CA 1
ATOM 5266 C C . ASP A 1 689 ? 35.035 17.383 -12.913 1.00 90.69 689 ASP A C 1
ATOM 5268 O O . ASP A 1 689 ? 35.828 16.440 -12.962 1.00 90.69 689 ASP A O 1
ATOM 5272 N N . ASP A 1 690 ? 34.172 17.552 -11.905 1.00 90.50 690 ASP A N 1
ATOM 5273 C CA . ASP A 1 690 ? 34.149 16.731 -10.688 1.00 90.50 690 ASP A CA 1
ATOM 5274 C C . ASP A 1 690 ? 33.948 15.236 -10.995 1.00 90.50 690 ASP A C 1
ATOM 5276 O O . ASP A 1 690 ? 34.638 14.368 -10.452 1.00 90.50 690 ASP A O 1
ATOM 5280 N N . VAL A 1 691 ? 33.006 14.908 -11.891 1.00 92.81 691 VAL A N 1
ATOM 5281 C CA . VAL A 1 691 ? 32.726 13.512 -12.253 1.00 92.81 691 VAL A CA 1
ATOM 5282 C C . VAL A 1 691 ? 33.872 12.920 -13.074 1.00 92.81 691 VAL A C 1
ATOM 5284 O O . VAL A 1 691 ? 34.257 11.783 -12.811 1.00 92.81 691 VAL A O 1
ATOM 5287 N N . ILE A 1 692 ? 34.447 13.654 -14.035 1.00 93.56 692 ILE A N 1
ATOM 5288 C CA . ILE A 1 692 ? 35.586 13.170 -14.836 1.00 93.56 692 ILE A CA 1
ATOM 5289 C C . ILE A 1 692 ? 36.788 12.866 -13.941 1.00 93.56 692 ILE A C 1
ATOM 5291 O O . ILE A 1 692 ? 37.412 11.813 -14.099 1.00 93.56 692 ILE A O 1
ATOM 5295 N N . GLU A 1 693 ? 37.111 13.762 -13.008 1.00 93.50 693 GLU A N 1
ATOM 5296 C CA . GLU A 1 693 ? 38.195 13.551 -12.049 1.00 93.50 693 GLU A CA 1
ATOM 5297 C C . GLU A 1 693 ? 37.941 12.290 -11.211 1.00 93.50 693 GLU A C 1
ATOM 5299 O O . GLU A 1 693 ? 38.793 11.396 -11.140 1.00 93.50 693 GLU A O 1
ATOM 5304 N N . PHE A 1 694 ? 36.727 12.154 -10.666 1.00 93.75 694 PHE A N 1
ATOM 5305 C CA . PHE A 1 694 ? 36.348 11.006 -9.850 1.00 93.75 694 PHE A CA 1
ATOM 5306 C C . PHE A 1 694 ? 36.424 9.680 -10.617 1.00 93.75 694 PHE A C 1
ATOM 5308 O O . PHE A 1 694 ? 37.042 8.729 -10.134 1.00 93.75 694 PHE A O 1
ATOM 5315 N N . ILE A 1 695 ? 35.839 9.583 -11.816 1.00 93.50 695 ILE A N 1
ATOM 5316 C CA . ILE A 1 695 ? 35.821 8.316 -12.564 1.00 93.50 695 ILE A CA 1
ATOM 5317 C C . ILE A 1 695 ? 37.222 7.928 -13.056 1.00 93.50 695 ILE A C 1
ATOM 5319 O O . ILE A 1 695 ? 37.575 6.748 -13.006 1.00 93.50 695 ILE A O 1
ATOM 5323 N N . LYS A 1 696 ? 38.067 8.895 -13.449 1.00 92.56 696 LYS A N 1
ATOM 5324 C CA . LYS A 1 696 ? 39.465 8.623 -13.828 1.00 92.56 696 LYS A CA 1
ATOM 5325 C C . LYS A 1 696 ? 40.279 8.106 -12.645 1.00 92.56 696 LYS A C 1
ATOM 5327 O O . LYS A 1 696 ? 41.054 7.168 -12.820 1.00 92.56 696 LYS A O 1
ATOM 5332 N N . SER A 1 697 ? 40.039 8.620 -11.434 1.00 93.88 697 SER A N 1
ATOM 5333 C CA . SER A 1 697 ? 40.663 8.091 -10.208 1.00 93.88 697 SER A CA 1
ATOM 5334 C C . SER A 1 697 ? 40.312 6.619 -9.926 1.00 93.88 697 SER A C 1
ATOM 5336 O O . SER A 1 697 ? 41.037 5.932 -9.211 1.00 93.88 697 SER A O 1
ATOM 5338 N N . LYS A 1 698 ? 39.219 6.113 -10.517 1.00 91.25 698 LYS A N 1
ATOM 5339 C CA . LYS A 1 698 ? 38.754 4.720 -10.427 1.00 91.25 698 LYS A CA 1
ATOM 5340 C C . LYS A 1 698 ? 39.198 3.841 -11.603 1.00 91.25 698 LYS A C 1
ATOM 5342 O O . LYS A 1 698 ? 38.712 2.723 -11.731 1.00 91.25 698 LYS A O 1
ATOM 5347 N N . GLY A 1 699 ? 40.099 4.326 -12.462 1.00 89.50 699 GLY A N 1
ATOM 5348 C CA . GLY A 1 699 ? 40.594 3.571 -13.618 1.00 89.50 699 GLY A CA 1
ATOM 5349 C C . GLY A 1 699 ? 39.565 3.404 -14.741 1.00 89.50 699 GLY A C 1
ATOM 5350 O O . GLY A 1 699 ? 39.660 2.466 -15.528 1.00 89.50 699 GLY A O 1
ATOM 5351 N N . TRP A 1 700 ? 38.567 4.287 -14.812 1.00 92.31 700 TRP A N 1
ATOM 5352 C CA . TRP A 1 700 ? 37.541 4.242 -15.849 1.00 92.31 700 TRP A CA 1
ATOM 5353 C C . TRP A 1 700 ? 38.112 4.510 -17.250 1.00 92.31 700 TRP A C 1
ATOM 5355 O O . TRP A 1 700 ? 38.938 5.407 -17.438 1.00 92.31 700 TRP A O 1
ATOM 5365 N N . VAL A 1 701 ? 37.613 3.768 -18.242 1.00 89.00 701 VAL A N 1
ATOM 5366 C CA . VAL A 1 701 ? 37.967 3.913 -19.660 1.00 89.00 701 VAL A CA 1
ATOM 5367 C C . VAL A 1 701 ? 36.681 4.062 -20.482 1.00 89.00 701 VAL A C 1
ATOM 5369 O O . VAL A 1 701 ? 35.751 3.277 -20.284 1.00 89.00 701 VAL A O 1
ATOM 5372 N N . PRO A 1 702 ? 36.607 5.028 -21.418 1.00 89.50 702 PRO A N 1
ATOM 5373 C CA . PRO A 1 702 ? 35.422 5.221 -22.244 1.00 89.50 702 PRO A CA 1
ATOM 5374 C C . PRO A 1 702 ? 35.146 4.012 -23.142 1.00 89.50 702 PRO A C 1
ATOM 5376 O O . PRO A 1 702 ? 36.047 3.434 -23.757 1.00 89.50 702 PRO A O 1
ATOM 5379 N N . GLN A 1 703 ? 33.869 3.667 -23.272 1.00 87.31 703 GLN A N 1
ATOM 5380 C CA . GLN A 1 703 ? 33.406 2.624 -24.176 1.00 87.31 703 GLN A CA 1
ATOM 5381 C C . GLN A 1 703 ? 33.549 3.066 -25.635 1.00 87.31 703 GLN A C 1
ATOM 5383 O O . GLN A 1 703 ? 33.232 4.197 -26.000 1.00 87.31 703 GLN A O 1
ATOM 5388 N N . LYS A 1 704 ? 33.986 2.141 -26.497 1.00 82.50 704 LYS A N 1
ATOM 5389 C CA . LYS A 1 704 ? 34.186 2.408 -27.933 1.00 82.50 704 LYS A CA 1
ATOM 5390 C C . LYS A 1 704 ? 32.877 2.494 -28.719 1.00 82.50 704 LYS A C 1
ATOM 5392 O O . LYS A 1 704 ? 32.817 3.175 -29.737 1.00 82.50 704 LYS A O 1
ATOM 5397 N N . LYS A 1 705 ? 31.851 1.765 -28.277 1.00 84.75 705 LYS A N 1
ATOM 5398 C CA . LYS A 1 705 ? 30.560 1.631 -28.955 1.00 84.75 705 LYS A CA 1
ATOM 5399 C C . LYS A 1 705 ? 29.472 1.422 -27.909 1.00 84.75 705 LYS A C 1
ATOM 5401 O O . LYS A 1 705 ? 29.667 0.635 -26.987 1.00 84.75 705 LYS A O 1
ATOM 5406 N N . GLN A 1 706 ? 28.336 2.090 -28.089 1.00 86.31 706 GLN A N 1
ATOM 5407 C CA . GLN A 1 706 ? 27.110 1.748 -27.373 1.00 86.31 706 GLN A CA 1
ATOM 5408 C C . GLN A 1 706 ? 26.411 0.610 -28.135 1.00 86.31 706 GLN A C 1
ATOM 5410 O O . GLN A 1 706 ? 26.133 0.788 -29.327 1.00 86.31 706 GLN A O 1
ATOM 5415 N N . PRO A 1 707 ? 26.188 -0.560 -27.509 1.00 91.38 707 PRO A N 1
ATOM 5416 C CA . PRO A 1 707 ? 25.558 -1.686 -28.186 1.00 91.38 707 PRO A CA 1
ATOM 5417 C C . PRO A 1 707 ? 24.069 -1.425 -28.427 1.00 91.38 707 PRO A C 1
ATOM 5419 O O . PRO A 1 707 ? 23.468 -0.560 -27.789 1.00 91.38 707 PRO A O 1
ATOM 5422 N N . ASP A 1 708 ? 23.454 -2.221 -29.300 1.00 93.94 708 ASP A N 1
ATOM 5423 C CA . ASP A 1 708 ? 22.009 -2.461 -29.248 1.00 93.94 708 ASP A CA 1
ATOM 5424 C C . ASP A 1 708 ? 21.724 -3.619 -28.271 1.00 93.94 708 ASP A C 1
ATOM 5426 O O . ASP A 1 708 ? 21.784 -4.775 -28.692 1.00 93.94 708 ASP A O 1
ATOM 5430 N N . PRO A 1 709 ? 21.476 -3.351 -26.973 1.00 95.38 709 PRO A N 1
ATOM 5431 C CA . PRO A 1 709 ? 21.565 -4.366 -25.926 1.00 95.38 709 PRO A CA 1
ATOM 5432 C C . PRO A 1 709 ? 20.457 -5.420 -26.005 1.00 95.38 709 PRO A C 1
ATOM 5434 O O . PRO A 1 709 ? 19.281 -5.081 -26.193 1.00 95.38 709 PRO A O 1
ATOM 5437 N N . THR A 1 710 ? 20.849 -6.677 -25.788 1.00 95.12 710 THR A N 1
ATOM 5438 C CA . THR A 1 710 ? 19.971 -7.812 -25.475 1.00 95.12 710 THR A CA 1
ATOM 5439 C C . THR A 1 710 ? 20.711 -8.857 -24.632 1.00 95.12 710 THR A C 1
ATOM 5441 O O . THR A 1 710 ? 21.901 -9.104 -24.830 1.00 95.12 710 THR A O 1
ATOM 5444 N N . LEU A 1 711 ? 20.007 -9.491 -23.696 1.00 92.56 711 LEU A N 1
ATOM 5445 C CA . LEU A 1 711 ? 20.470 -10.667 -22.950 1.00 92.56 711 LEU A CA 1
ATOM 5446 C C . LEU A 1 711 ? 20.139 -11.980 -23.678 1.00 92.56 711 LEU A C 1
ATOM 5448 O O . LEU A 1 711 ? 20.547 -13.055 -23.247 1.00 92.56 711 LEU A O 1
ATOM 5452 N N . VAL A 1 712 ? 19.381 -11.911 -24.775 1.00 92.12 712 VAL A N 1
ATOM 5453 C CA . VAL A 1 712 ? 18.796 -13.074 -25.442 1.00 92.12 712 VAL A CA 1
ATOM 5454 C C . VAL A 1 712 ? 19.540 -13.350 -26.746 1.00 92.12 712 VAL A C 1
ATOM 5456 O O . VAL A 1 712 ? 19.292 -12.720 -27.774 1.00 92.12 712 VAL A O 1
ATOM 5459 N N . GLU A 1 713 ? 20.416 -14.354 -26.736 1.00 89.12 713 GLU A N 1
ATOM 5460 C CA . GLU A 1 713 ? 21.271 -14.697 -27.883 1.00 89.12 713 GLU A CA 1
ATOM 5461 C C . GLU A 1 713 ? 20.470 -14.966 -29.171 1.00 89.12 713 GLU A C 1
ATOM 5463 O O . GLU A 1 713 ? 20.859 -14.540 -30.256 1.00 89.12 713 GLU A O 1
ATOM 5468 N N . ARG A 1 714 ? 19.290 -15.601 -29.082 1.00 92.38 714 ARG A N 1
ATOM 5469 C CA . ARG A 1 714 ? 18.451 -15.875 -30.268 1.00 92.38 714 ARG A CA 1
ATOM 5470 C C . ARG A 1 714 ? 17.942 -14.616 -30.985 1.00 92.38 714 ARG A C 1
ATOM 5472 O O . ARG A 1 714 ? 17.437 -14.736 -32.100 1.00 92.38 714 ARG A O 1
ATOM 5479 N N . LEU A 1 715 ? 18.017 -13.441 -30.353 1.00 91.38 715 LEU A N 1
ATOM 5480 C CA . LEU A 1 715 ? 17.661 -12.157 -30.966 1.00 91.38 715 LEU A CA 1
ATOM 5481 C C . LEU A 1 715 ? 18.824 -11.538 -31.750 1.00 91.38 715 LEU A C 1
ATOM 5483 O O . LEU A 1 715 ? 18.594 -10.618 -32.539 1.00 91.38 715 LEU A O 1
ATOM 5487 N N . VAL A 1 716 ? 20.048 -12.049 -31.579 1.00 92.19 716 VAL A N 1
ATOM 5488 C CA . VAL A 1 716 ? 21.209 -11.637 -32.365 1.00 92.19 716 VAL A CA 1
ATOM 5489 C C . VAL A 1 716 ? 20.979 -12.004 -33.827 1.00 92.19 716 VAL A C 1
ATOM 5491 O O . VAL A 1 716 ? 20.677 -13.148 -34.184 1.00 92.19 716 VAL A O 1
ATOM 5494 N N . ARG A 1 717 ? 21.133 -11.018 -34.711 1.00 86.38 717 ARG A N 1
ATOM 5495 C CA . ARG A 1 717 ? 21.021 -11.214 -36.154 1.00 86.38 717 ARG A CA 1
ATOM 5496 C C . ARG A 1 717 ? 22.144 -12.138 -36.614 1.00 86.38 717 ARG A C 1
ATOM 5498 O O . ARG A 1 717 ? 23.291 -11.722 -36.736 1.00 86.38 717 ARG A O 1
ATOM 5505 N N . LYS A 1 718 ? 21.814 -13.394 -36.926 1.00 68.19 718 LYS A N 1
ATOM 5506 C CA . LYS A 1 718 ? 22.752 -14.284 -37.621 1.00 68.19 718 LYS A CA 1
ATOM 5507 C C . LYS A 1 718 ? 23.137 -13.626 -38.948 1.00 68.19 718 LYS A C 1
ATOM 5509 O O . LYS A 1 718 ? 22.253 -13.336 -39.758 1.00 68.19 718 LYS A O 1
ATOM 5514 N N . ARG A 1 719 ? 24.435 -13.375 -39.165 1.00 55.12 719 ARG A N 1
ATOM 5515 C CA . ARG A 1 719 ? 24.951 -13.024 -40.497 1.00 55.12 719 ARG A CA 1
ATOM 5516 C C . ARG A 1 719 ? 24.488 -14.122 -41.460 1.00 55.12 719 ARG A C 1
ATOM 5518 O O . ARG A 1 719 ? 24.780 -15.292 -41.217 1.00 55.12 719 ARG A O 1
ATOM 5525 N N . LYS A 1 720 ? 23.695 -13.752 -42.467 1.00 43.50 720 LYS A N 1
ATOM 5526 C CA . LYS A 1 720 ? 23.462 -14.616 -43.627 1.00 43.50 720 LYS A CA 1
ATOM 5527 C C . LYS A 1 720 ? 24.723 -14.683 -44.468 1.00 43.50 720 LYS A C 1
ATOM 5529 O O . LYS A 1 720 ? 25.402 -13.633 -44.551 1.00 43.50 720 LYS A O 1
#